Protein AF-A0A899FYT2-F1 (afdb_monomer_lite)

Secondary structure (DSSP, 8-state):
-HHHHHHHHHHHHHHTS-HHHHHHHS-TT-TTT-THHHHHHHHHHHH-GGGHHHHHHHHHHHHH-TT-HHHHHHHHHHHHHHGGG---HHHHHHHHHHHHHHHTTTT--HHHHHHHHHHHHHHHHHTT-HHHHHHHHHTS-TT-SS----HHHHHHHHHHHHHHHHHHT-HHHHHHHHHHHHTS-GGGS-HHHHHHHHHHHHHHHHHTT-HHHHHHHHHHHHT-TT--HHHHHHHHHHHHHHHHHSPP-HHHHHHHHHHHHHHTT---TTHHHHHHHHTTPPPPHHHHHHHHHHS-GGG-PBPTTS-BHHHHHHHHHHHHHHHTT-SEEEHHHHHHHHTS-HHHHHHHHHHHHHTTSS-EEEETTTTEEEETTSSS-HHHHHHHHHHHHHHHHHHHHHHHHHHHHHS---HHHHHHHHHHHHTSEEEEEEE-TTS-EEEEEE-GGG--SHHHHHHHHHHHHHHHHHTT---SEEEEPTTTHHHHHHHHHHHHHHH-GGGTT-EEEEEEEEEESSSS-EEEESS--TT-EEEEEES--SSSHHHHHHHHHHHHTT-EEEEEEEEEE--BBPTT-SSBHHHHHHHHH---EEEEEEHHHHHHHHTTTS-HHHHHHHHHHHHHHB-GGG-

Sequence (627 aa):
MIHDFYELINLFLKMNDDLTKDVSSCPEELLLDDSSCFVNIFKKIARFPEKLEEFEQLLTDVFSDDKNLLNIQKILEQWIEYIDLIEDVSAKKKVLEMILSKTQIKILDIELVYKMKEKLAKIYEDACEHHQVVKILQDITLESSEWVFSDNYKLKIYVWILQNLLEIENADLFNTYFEKASCLDHDTCDPELLFHLKLVQAKFLDKSHNFLEASKKYFELTVLECISEMQWLEYLDAAVICIALCPMSSTRSKILSTFYENCNFVNFSNCFILEKLHFRKVFFPDEVEEIQRRLKPYQNIELEDGTTVFMRTVIEHNLLSIGNVYYNIGFSELAELLGISVEMAQDYTAKMIEQGSLSAKIDHISELVLFDNINQNCKMEMEQWDDSIRKICMEIEDISSKISLNYNMNYKDDILFLSKKSGALKFGTFFLKSGRKSPYFFNSSFMNSSIFLKSLAIAFSHVILDSNIEFDIIFGLAYKGIPLGAITTLKLCELDKTKENIEFVYHRKENKDHGEGGNIVGTSMKGKKVLILDDVITAGTAIREAISIVEKEGGKLVGIVEILDRQEKENNGKVSAVEMLRQEYQIPVEAIITFKDIIDYSKKDLNEEELKLIQEYREKYVIESAL

Structure (mmCIF, N/CA/C/O backbone):
data_AF-A0A899FYT2-F1
#
_entry.id   AF-A0A899FYT2-F1
#
loop_
_atom_site.group_PDB
_atom_site.id
_atom_site.type_symbol
_atom_site.label_atom_id
_atom_site.label_alt_id
_atom_site.label_comp_id
_atom_site.label_asym_id
_atom_site.label_entity_id
_atom_site.label_seq_id
_atom_site.pdbx_PDB_ins_code
_atom_site.Cartn_x
_atom_site.Cartn_y
_atom_site.Cartn_z
_atom_site.occupancy
_atom_site.B_iso_or_equiv
_atom_site.auth_seq_id
_atom_site.auth_comp_id
_atom_site.auth_asym_id
_atom_site.auth_atom_id
_atom_site.pdbx_PDB_model_num
ATOM 1 N N . MET A 1 1 ? -1.175 56.196 -56.473 1.00 37.09 1 MET A N 1
ATOM 2 C CA . MET A 1 1 ? -1.103 54.729 -56.669 1.00 37.09 1 MET A CA 1
ATOM 3 C C . MET A 1 1 ? 0.266 54.239 -57.130 1.00 37.09 1 MET A C 1
ATOM 5 O O . MET A 1 1 ? 0.858 53.488 -56.377 1.00 37.09 1 MET A O 1
ATOM 9 N N . ILE A 1 2 ? 0.819 54.643 -58.286 1.00 33.16 2 ILE A N 1
ATOM 10 C CA . ILE A 1 2 ? 2.194 54.222 -58.669 1.00 33.16 2 ILE A CA 1
ATOM 11 C C . ILE A 1 2 ? 3.271 55.010 -57.892 1.00 33.16 2 ILE A C 1
ATOM 13 O O . ILE A 1 2 ? 4.309 54.455 -57.546 1.00 33.16 2 ILE A O 1
ATOM 17 N N . HIS A 1 3 ? 2.996 56.271 -57.539 1.00 29.36 3 HIS A N 1
ATOM 18 C CA . HIS A 1 3 ? 3.916 57.104 -56.753 1.00 29.36 3 HIS A CA 1
ATOM 19 C C . HIS A 1 3 ? 4.031 56.652 -55.282 1.00 29.36 3 HIS A C 1
ATOM 21 O O . HIS A 1 3 ? 5.129 56.657 -54.733 1.00 29.36 3 HIS A O 1
ATOM 27 N N . ASP A 1 4 ? 2.932 56.172 -54.688 1.00 33.19 4 ASP A N 1
ATOM 28 C CA . ASP A 1 4 ? 2.902 55.651 -53.310 1.00 33.19 4 ASP A CA 1
ATOM 29 C C . ASP A 1 4 ? 3.572 54.271 -53.202 1.00 33.19 4 ASP A C 1
ATOM 31 O O . ASP A 1 4 ? 4.166 53.944 -52.182 1.00 33.19 4 ASP A O 1
ATOM 35 N N . PHE A 1 5 ? 3.531 53.467 -54.273 1.00 31.30 5 PHE A N 1
ATOM 36 C CA . PHE A 1 5 ? 4.208 52.166 -54.333 1.00 31.30 5 PHE A CA 1
ATOM 37 C C . PHE A 1 5 ? 5.728 52.322 -54.482 1.00 31.30 5 PHE A C 1
ATOM 39 O O . PHE A 1 5 ? 6.484 51.546 -53.911 1.00 31.30 5 PHE A O 1
ATOM 46 N N . TYR A 1 6 ? 6.187 53.361 -55.190 1.00 34.00 6 TYR A N 1
ATOM 47 C CA . TYR A 1 6 ? 7.608 53.712 -55.269 1.00 34.00 6 TYR A CA 1
ATOM 48 C C . TYR A 1 6 ? 8.144 54.305 -53.960 1.00 34.00 6 TYR A C 1
ATOM 50 O O . TYR A 1 6 ? 9.288 54.031 -53.611 1.00 34.00 6 TYR A O 1
ATOM 58 N N . GLU A 1 7 ? 7.345 55.071 -53.209 1.00 35.06 7 GLU A N 1
ATOM 59 C CA . GLU A 1 7 ? 7.720 55.498 -51.852 1.00 35.06 7 GLU A CA 1
ATOM 60 C C . GLU A 1 7 ? 7.728 54.334 -50.862 1.00 35.06 7 GLU A C 1
ATOM 62 O O . GLU A 1 7 ? 8.653 54.250 -50.063 1.00 35.06 7 GLU A O 1
ATOM 67 N N . LEU A 1 8 ? 6.779 53.396 -50.955 1.00 34.84 8 LEU A N 1
ATOM 68 C CA . LEU A 1 8 ? 6.774 52.169 -50.154 1.00 34.84 8 LEU A CA 1
ATOM 69 C C . LEU A 1 8 ? 7.955 51.258 -50.485 1.00 34.84 8 LEU A C 1
ATOM 71 O O . LEU A 1 8 ? 8.587 50.768 -49.561 1.00 34.84 8 LEU A O 1
ATOM 75 N N . ILE A 1 9 ? 8.300 51.078 -51.764 1.00 34.34 9 ILE A N 1
ATOM 76 C CA . ILE A 1 9 ? 9.485 50.322 -52.192 1.00 34.34 9 ILE A CA 1
ATOM 77 C C . ILE A 1 9 ? 10.771 51.054 -51.805 1.00 34.34 9 ILE A C 1
ATOM 79 O O . ILE A 1 9 ? 11.707 50.400 -51.371 1.00 34.34 9 ILE A O 1
ATOM 83 N N . ASN A 1 10 ? 10.835 52.386 -51.880 1.00 34.22 10 ASN A N 1
ATOM 84 C CA . ASN A 1 10 ? 11.993 53.143 -51.395 1.00 34.22 10 ASN A CA 1
ATOM 85 C C . ASN A 1 10 ? 12.096 53.147 -49.861 1.00 34.22 10 ASN A C 1
ATOM 87 O O . ASN A 1 10 ? 13.209 53.179 -49.348 1.00 34.22 10 ASN A O 1
ATOM 91 N N . LEU A 1 11 ? 10.981 53.070 -49.121 1.00 35.84 11 LEU A N 1
ATOM 92 C CA . LEU A 1 11 ? 10.979 52.803 -47.677 1.00 35.84 11 LEU A CA 1
ATOM 93 C C . LEU A 1 11 ? 11.437 51.370 -47.385 1.00 35.84 11 LEU A C 1
ATOM 95 O O . LEU A 1 11 ? 12.222 51.162 -46.467 1.00 35.84 11 LEU A O 1
ATOM 99 N N . PHE A 1 12 ? 10.991 50.399 -48.184 1.00 34.75 12 PHE A N 1
ATOM 100 C CA . PHE A 1 12 ? 11.381 48.993 -48.076 1.00 34.75 12 PHE A CA 1
ATOM 101 C C . PHE A 1 12 ? 12.865 48.799 -48.411 1.00 34.75 12 PHE A C 1
ATOM 103 O O . PHE A 1 12 ? 13.545 48.056 -47.719 1.00 34.75 12 PHE A O 1
ATOM 110 N N . LEU A 1 13 ? 13.388 49.519 -49.409 1.00 35.19 13 LEU A N 1
ATOM 111 C CA . LEU A 1 13 ? 14.798 49.521 -49.806 1.00 35.19 13 LEU A CA 1
ATOM 112 C C . LEU A 1 13 ? 15.672 50.296 -48.812 1.00 35.19 13 LEU A C 1
ATOM 114 O O . LEU A 1 13 ? 16.735 49.797 -48.476 1.00 35.19 13 LEU A O 1
ATOM 118 N N . LYS A 1 14 ? 15.205 51.425 -48.252 1.00 41.47 14 LYS A N 1
ATOM 119 C CA . LYS A 1 14 ? 15.885 52.116 -47.133 1.00 41.47 14 LYS A CA 1
ATOM 120 C C . LYS A 1 14 ? 15.913 51.293 -45.846 1.00 41.47 14 LYS A C 1
ATOM 122 O O . LYS A 1 14 ? 16.833 51.411 -45.051 1.00 41.47 14 LYS A O 1
ATOM 127 N N . MET A 1 15 ? 14.903 50.457 -45.607 1.00 39.62 15 MET A N 1
ATOM 128 C CA . MET A 1 15 ? 14.913 49.502 -44.492 1.00 39.62 15 MET A CA 1
ATOM 129 C C . MET A 1 15 ? 15.778 48.265 -44.776 1.00 39.62 15 MET A C 1
ATOM 131 O O . MET A 1 15 ? 16.154 47.570 -43.831 1.00 39.62 15 MET A O 1
ATOM 135 N N . ASN A 1 16 ? 16.094 48.017 -46.051 1.00 39.84 16 ASN A N 1
ATOM 136 C CA . ASN A 1 16 ? 16.952 46.941 -46.543 1.00 39.84 16 ASN A CA 1
ATOM 137 C C . ASN A 1 16 ? 18.420 47.379 -46.739 1.00 39.84 16 ASN A C 1
ATOM 139 O O . ASN A 1 16 ? 19.221 46.567 -47.205 1.00 39.84 16 ASN A O 1
ATOM 143 N N . ASP A 1 17 ? 18.766 48.624 -46.382 1.00 46.25 17 ASP A N 1
ATOM 144 C CA . ASP A 1 17 ? 20.135 49.144 -46.438 1.00 46.25 17 ASP A CA 1
ATOM 145 C C . ASP A 1 17 ? 21.101 48.293 -45.583 1.00 46.25 17 ASP A C 1
ATOM 147 O O . ASP A 1 17 ? 20.711 47.691 -44.577 1.00 46.25 17 ASP A O 1
ATOM 151 N N . ASP A 1 18 ? 22.351 48.218 -46.057 1.00 49.69 18 ASP A N 1
ATOM 152 C CA . ASP A 1 18 ? 23.477 47.448 -45.509 1.00 49.69 18 ASP A CA 1
ATOM 153 C C . ASP A 1 18 ? 23.564 47.532 -43.974 1.00 49.69 18 ASP A C 1
ATOM 155 O O . ASP A 1 18 ? 23.698 48.631 -43.423 1.00 49.69 18 ASP A O 1
ATOM 159 N N . LEU A 1 19 ? 23.609 46.389 -43.273 1.00 48.78 19 LEU A N 1
ATOM 160 C CA . LEU A 1 19 ? 23.887 46.373 -41.826 1.00 48.78 19 LEU A CA 1
ATOM 161 C C . LEU A 1 19 ? 25.228 47.056 -41.502 1.00 48.78 19 LEU A C 1
ATOM 163 O O . LEU A 1 19 ? 25.369 47.697 -40.464 1.00 48.78 19 LEU A O 1
ATOM 167 N N . THR A 1 20 ? 26.189 46.999 -42.427 1.00 42.53 20 THR A N 1
ATOM 168 C CA . THR A 1 20 ? 27.493 47.672 -42.328 1.00 42.53 20 THR A CA 1
ATOM 169 C C . THR A 1 20 ? 27.406 49.199 -42.446 1.00 42.53 20 THR A C 1
ATOM 171 O O . THR A 1 20 ? 28.222 49.897 -41.840 1.00 42.53 20 THR A O 1
ATOM 174 N N . LYS A 1 21 ? 26.403 49.758 -43.145 1.00 46.16 21 LYS A N 1
ATOM 175 C CA . LYS A 1 21 ? 26.184 51.217 -43.187 1.00 46.16 21 LYS A CA 1
ATOM 176 C C . LYS A 1 21 ? 25.557 51.743 -41.903 1.00 46.16 21 LYS A C 1
ATOM 178 O O . LYS A 1 21 ? 25.996 52.789 -41.426 1.00 46.16 21 LYS A O 1
ATOM 183 N N . ASP A 1 22 ? 24.609 51.008 -41.324 1.00 46.09 22 ASP A N 1
ATOM 184 C CA . ASP A 1 22 ? 24.004 51.358 -40.033 1.00 46.09 22 ASP A CA 1
ATOM 185 C C . ASP A 1 22 ? 25.074 51.406 -38.921 1.00 46.09 22 ASP A C 1
ATOM 187 O O . ASP A 1 22 ? 25.092 52.357 -38.139 1.00 46.09 22 ASP A O 1
ATOM 191 N N . VAL A 1 23 ? 26.048 50.482 -38.928 1.00 43.53 23 VAL A N 1
ATOM 192 C CA . VAL A 1 23 ? 27.213 50.504 -38.017 1.00 43.53 23 VAL A CA 1
ATOM 193 C C . VAL A 1 23 ? 28.123 51.706 -38.272 1.00 43.53 23 VAL A C 1
ATOM 195 O O . VAL A 1 23 ? 28.473 52.410 -37.331 1.00 43.53 23 VAL A O 1
ATOM 198 N N . SER A 1 24 ? 28.453 52.004 -39.535 1.00 41.06 24 SER A N 1
ATOM 199 C CA . SER A 1 24 ? 29.298 53.161 -39.889 1.00 41.06 24 SER A CA 1
ATOM 200 C C . SER A 1 24 ? 28.650 54.526 -39.600 1.00 41.06 24 SER A C 1
ATOM 202 O O . SER A 1 24 ? 29.332 55.550 -39.603 1.00 41.06 24 SER A O 1
ATOM 204 N N . SER A 1 25 ? 27.334 54.545 -39.360 1.00 42.50 25 SER A N 1
ATOM 205 C CA . SER A 1 25 ? 26.555 55.740 -39.024 1.00 42.50 25 SER A CA 1
ATOM 206 C C . SER A 1 25 ? 26.312 55.929 -37.521 1.00 42.50 25 SER A C 1
ATOM 208 O O . SER A 1 25 ? 25.884 57.015 -37.130 1.00 42.50 25 SER A O 1
ATOM 210 N N . CYS A 1 26 ? 26.595 54.921 -36.682 1.00 39.44 26 CYS A N 1
ATOM 211 C CA . CYS A 1 26 ? 26.545 55.045 -35.222 1.00 39.44 26 CYS A CA 1
ATOM 212 C C . CYS A 1 26 ? 27.862 55.763 -34.780 1.00 39.44 26 CYS A C 1
ATOM 214 O O . CYS A 1 26 ? 28.942 55.193 -34.928 1.00 39.44 26 CYS A O 1
ATOM 216 N N . PRO A 1 27 ? 27.828 57.048 -34.345 1.00 36.91 27 PRO A N 1
ATOM 217 C CA . PRO A 1 27 ? 29.037 57.858 -34.129 1.00 36.91 27 PRO A CA 1
ATOM 218 C C . PRO A 1 27 ? 29.922 57.307 -33.002 1.00 36.91 27 PRO A C 1
ATOM 220 O O . PRO A 1 27 ? 29.396 56.852 -31.987 1.00 36.91 27 PRO A O 1
ATOM 223 N N . GLU A 1 28 ? 31.250 57.447 -33.124 1.00 41.22 28 GLU A N 1
ATOM 224 C CA . GLU A 1 28 ? 32.250 57.039 -32.109 1.00 41.22 28 GLU A CA 1
ATOM 225 C C . GLU A 1 28 ? 31.969 57.597 -30.691 1.00 41.22 28 GLU A C 1
ATOM 227 O O . GLU A 1 28 ? 32.418 57.025 -29.701 1.00 41.22 28 GLU A O 1
ATOM 232 N N . GLU A 1 29 ? 31.180 58.671 -30.568 1.00 36.94 29 GLU A N 1
ATOM 233 C CA . GLU A 1 29 ? 30.808 59.309 -29.293 1.00 36.94 29 GLU A CA 1
ATOM 234 C C . GLU A 1 29 ? 29.473 58.820 -28.678 1.00 36.94 29 GLU A C 1
ATOM 236 O O . GLU A 1 29 ? 29.110 59.263 -27.592 1.00 36.94 29 GLU A O 1
ATOM 241 N N . LEU A 1 30 ? 28.746 57.887 -29.311 1.00 35.03 30 LEU A N 1
ATOM 242 C CA . LEU A 1 30 ? 27.431 57.389 -28.849 1.00 35.03 30 LEU A CA 1
ATOM 243 C C . LEU A 1 30 ? 27.446 55.965 -28.269 1.00 35.03 30 LEU A C 1
ATOM 245 O O . LEU A 1 30 ? 26.421 55.471 -27.797 1.00 35.03 30 LEU A O 1
ATOM 249 N N . LEU A 1 31 ? 28.618 55.330 -28.214 1.00 43.25 31 LEU A N 1
ATOM 250 C CA . LEU A 1 31 ? 28.821 54.002 -27.620 1.00 43.25 31 LEU A CA 1
ATOM 251 C C . LEU A 1 31 ? 28.553 53.942 -26.105 1.00 43.25 31 LEU A C 1
ATOM 253 O O . LEU A 1 31 ? 28.581 52.854 -25.539 1.00 43.25 31 LEU A O 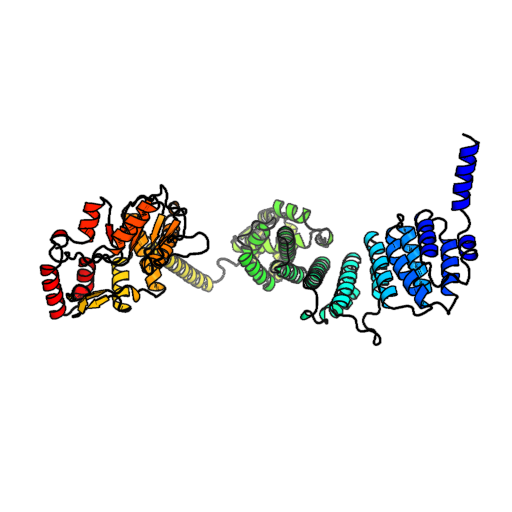1
ATOM 257 N N . LEU A 1 32 ? 28.307 55.080 -25.447 1.00 39.59 32 LEU A N 1
ATOM 258 C CA . LEU A 1 32 ? 28.122 55.174 -23.997 1.00 39.59 32 LEU A CA 1
ATOM 259 C C . LEU A 1 32 ? 26.657 55.123 -23.524 1.00 39.59 32 LEU A C 1
ATOM 261 O O . LEU A 1 32 ? 26.461 54.733 -22.376 1.00 39.59 32 LEU A O 1
ATOM 265 N N . ASP A 1 33 ? 25.652 55.425 -24.363 1.00 40.50 33 ASP A N 1
ATOM 266 C CA . ASP A 1 33 ? 24.262 55.591 -23.879 1.00 40.50 33 ASP A CA 1
ATOM 267 C C . ASP A 1 33 ? 23.149 54.868 -24.669 1.00 40.50 33 ASP A C 1
ATOM 269 O O . ASP A 1 33 ? 22.078 54.645 -24.102 1.00 40.50 33 ASP A O 1
ATOM 273 N N . ASP A 1 34 ? 23.350 54.425 -25.919 1.00 46.66 34 ASP A N 1
ATOM 274 C CA . ASP A 1 34 ? 22.232 53.937 -26.751 1.00 46.66 34 ASP A CA 1
ATOM 275 C C . ASP A 1 34 ? 22.327 52.451 -27.145 1.00 46.66 34 ASP A C 1
ATOM 277 O O . ASP A 1 34 ? 22.665 52.063 -28.264 1.00 46.66 34 ASP A O 1
ATOM 281 N N . SER A 1 35 ? 21.920 51.583 -26.215 1.00 49.25 35 SER A N 1
ATOM 282 C CA . SER A 1 35 ? 21.675 50.150 -26.473 1.00 49.25 35 SER A CA 1
ATOM 283 C C . SER A 1 35 ? 20.612 49.881 -27.566 1.00 49.25 35 SER A C 1
ATOM 285 O O . SER A 1 35 ? 20.497 48.777 -28.096 1.00 49.25 35 SER A O 1
ATOM 287 N N . SER A 1 36 ? 19.875 50.915 -27.984 1.00 52.41 36 SER A N 1
ATOM 288 C CA . SER A 1 36 ? 18.820 50.878 -29.000 1.00 52.41 36 SER A CA 1
ATOM 289 C C . SER A 1 36 ? 19.314 50.593 -30.436 1.00 52.41 36 SER A C 1
ATOM 291 O O . SER A 1 36 ? 18.596 49.925 -31.189 1.00 52.41 36 SER A O 1
ATOM 293 N N . CYS A 1 37 ? 20.535 51.019 -30.816 1.00 55.91 37 CYS A N 1
ATOM 294 C CA . CYS A 1 37 ? 21.145 50.778 -32.147 1.00 55.91 37 CYS A CA 1
ATOM 295 C C . CYS A 1 37 ? 21.313 49.255 -32.377 1.00 55.91 37 CYS A C 1
ATOM 297 O O . CYS A 1 37 ? 20.839 48.705 -33.375 1.00 55.91 37 CYS A O 1
ATOM 299 N N . PHE A 1 38 ? 21.846 48.538 -31.380 1.00 57.25 38 PHE A N 1
ATOM 300 C CA . PHE A 1 38 ? 22.081 47.089 -31.440 1.00 57.25 38 PHE A CA 1
ATOM 301 C C . PHE A 1 38 ? 20.799 46.246 -31.366 1.00 57.25 38 PHE A C 1
ATOM 303 O O . PHE A 1 38 ? 20.700 45.217 -32.037 1.00 57.25 38 PHE A O 1
ATOM 310 N N . VAL A 1 39 ? 19.784 46.692 -30.619 1.00 57.50 39 VAL A N 1
ATOM 311 C CA . VAL A 1 39 ? 18.468 46.025 -30.564 1.00 57.50 39 VAL A CA 1
ATOM 312 C C . VAL A 1 39 ? 17.745 46.086 -31.911 1.00 57.50 39 VAL A C 1
ATOM 314 O O . VAL A 1 39 ? 17.120 45.111 -32.333 1.00 57.50 39 VAL A O 1
ATOM 317 N N . ASN A 1 40 ? 17.831 47.215 -32.617 1.00 58.19 40 ASN A N 1
ATOM 318 C CA . ASN A 1 40 ? 17.217 47.362 -33.938 1.00 58.19 40 ASN A CA 1
ATOM 319 C C . ASN A 1 40 ? 17.909 46.495 -34.997 1.00 58.19 40 ASN A C 1
ATOM 321 O O . ASN A 1 40 ? 17.230 45.911 -35.842 1.00 58.19 40 ASN A O 1
ATOM 325 N N . ILE A 1 41 ? 19.232 46.349 -34.907 1.00 61.38 41 ILE A N 1
ATOM 326 C CA . ILE A 1 41 ? 20.022 45.440 -35.746 1.00 61.38 41 ILE A CA 1
ATOM 327 C C . ILE A 1 41 ? 19.614 43.980 -35.502 1.00 61.38 41 ILE A C 1
ATOM 329 O O . ILE A 1 41 ? 19.310 43.257 -36.452 1.00 61.38 41 ILE A O 1
ATOM 333 N N . PHE A 1 42 ? 19.486 43.566 -34.239 1.00 61.16 42 PHE A N 1
ATOM 334 C CA . PHE A 1 42 ? 19.050 42.211 -33.893 1.00 61.16 42 PHE A CA 1
ATOM 335 C C . PHE A 1 42 ? 17.614 41.918 -34.375 1.00 61.16 42 PHE A C 1
ATOM 337 O O . PHE A 1 42 ? 17.342 40.859 -34.940 1.00 61.16 42 PHE A O 1
ATOM 344 N N . LYS A 1 43 ? 16.694 42.889 -34.260 1.00 60.16 43 LYS A N 1
ATOM 345 C CA . LYS A 1 43 ? 15.324 42.790 -34.810 1.00 60.16 43 LYS A CA 1
ATOM 346 C C . LYS A 1 43 ? 15.287 42.700 -36.339 1.00 60.16 43 LYS A C 1
ATOM 348 O O . LYS A 1 43 ? 14.375 42.076 -36.880 1.00 60.16 43 LYS A O 1
ATOM 353 N N . LYS A 1 44 ? 16.241 43.321 -37.045 1.00 62.50 44 LYS A N 1
ATOM 354 C CA . LYS A 1 44 ? 16.383 43.181 -38.505 1.00 62.50 44 LYS A CA 1
ATOM 355 C C . LYS A 1 44 ? 16.858 41.771 -38.875 1.00 62.50 44 LYS A C 1
ATOM 357 O O . LYS A 1 44 ? 16.284 41.178 -39.781 1.00 62.50 44 LYS A O 1
ATOM 362 N N . ILE A 1 45 ? 17.811 41.205 -38.135 1.00 59.03 45 ILE A N 1
ATOM 363 C CA . ILE A 1 45 ? 18.304 39.829 -38.344 1.00 59.03 45 ILE A CA 1
ATOM 364 C C . ILE A 1 45 ? 17.211 38.795 -38.054 1.00 59.03 45 ILE A C 1
ATOM 366 O O . ILE A 1 45 ? 17.016 37.875 -38.843 1.00 59.03 45 ILE A O 1
ATOM 370 N N . ALA A 1 46 ? 16.419 38.995 -36.995 1.00 55.56 46 ALA A N 1
ATOM 371 C CA . ALA A 1 46 ? 15.273 38.140 -36.677 1.00 55.56 46 ALA A CA 1
ATOM 372 C C . ALA A 1 46 ? 14.220 38.077 -37.802 1.00 55.56 46 ALA A C 1
ATOM 374 O O . ALA A 1 46 ? 13.505 37.085 -37.913 1.00 55.56 46 ALA A O 1
ATOM 375 N N . ARG A 1 47 ? 14.129 39.120 -38.643 1.00 58.97 47 ARG A N 1
ATOM 376 C CA . ARG A 1 47 ? 13.210 39.192 -39.793 1.00 58.97 47 ARG A CA 1
ATOM 377 C C . ARG A 1 47 ? 13.822 38.724 -41.115 1.00 58.97 47 ARG A C 1
ATOM 379 O O . ARG A 1 47 ? 13.066 38.404 -42.027 1.00 58.97 47 ARG A O 1
ATOM 386 N N . PHE A 1 48 ? 15.151 38.700 -41.236 1.00 63.28 48 PHE A N 1
ATOM 387 C CA . PHE A 1 48 ? 15.861 38.394 -42.482 1.00 63.28 48 PHE A CA 1
ATOM 388 C C . PHE A 1 48 ? 17.064 37.460 -42.223 1.00 63.28 48 PHE A C 1
ATOM 390 O O . PHE A 1 48 ? 18.200 37.931 -42.128 1.00 63.28 48 PHE A O 1
ATOM 397 N N . PRO A 1 49 ? 16.845 36.132 -42.144 1.00 58.91 49 PRO A N 1
ATOM 398 C CA . PRO A 1 49 ? 17.902 35.151 -41.867 1.00 58.91 49 PRO A CA 1
ATOM 399 C C . PRO A 1 49 ? 18.958 35.013 -42.983 1.00 58.91 49 PRO A C 1
ATOM 401 O O . PRO A 1 49 ? 20.003 34.410 -42.764 1.00 58.91 49 PRO A O 1
ATOM 404 N N . GLU A 1 50 ? 18.740 35.599 -44.166 1.00 59.59 50 GLU A N 1
ATOM 405 C CA . GLU A 1 50 ? 19.717 35.619 -45.270 1.00 59.59 50 GLU A CA 1
ATOM 406 C C . GLU A 1 50 ? 20.917 36.559 -45.019 1.00 59.59 50 GLU A C 1
ATOM 408 O O . GLU A 1 50 ? 21.925 36.453 -45.711 1.00 59.59 50 GLU A O 1
ATOM 413 N N . LYS A 1 51 ? 20.861 37.442 -44.007 1.00 62.31 51 LYS A N 1
ATOM 414 C CA . LYS A 1 51 ? 21.929 38.411 -43.671 1.00 62.31 51 LYS A CA 1
ATOM 415 C C . LYS A 1 51 ? 22.890 37.942 -42.558 1.00 62.31 51 LYS A C 1
ATOM 417 O O . LYS A 1 51 ? 23.501 38.760 -41.873 1.00 62.31 51 LYS A O 1
ATOM 422 N N . LEU A 1 52 ? 23.031 36.630 -42.348 1.00 64.75 52 LEU A N 1
ATOM 423 C CA . LEU A 1 52 ? 23.890 36.061 -41.292 1.00 64.75 52 LEU A CA 1
ATOM 424 C C . LEU A 1 52 ? 25.385 36.395 -41.467 1.00 64.75 52 LEU A C 1
ATOM 426 O O . LEU A 1 52 ? 26.071 36.611 -40.472 1.00 64.75 52 LEU A O 1
ATOM 430 N N . GLU A 1 53 ? 25.884 36.492 -42.704 1.00 64.44 53 GLU A N 1
ATOM 431 C CA . GLU A 1 53 ? 27.287 36.858 -42.979 1.00 64.44 53 GLU A CA 1
ATOM 432 C C . GLU A 1 53 ? 27.596 38.310 -42.568 1.00 64.44 53 GLU A C 1
ATOM 434 O O . GLU A 1 53 ? 28.633 38.582 -41.962 1.00 64.44 53 GLU A O 1
ATOM 439 N N . GLU A 1 54 ? 26.660 39.239 -42.806 1.00 63.69 54 GLU A N 1
ATOM 440 C CA . GLU A 1 54 ? 26.776 40.639 -42.366 1.00 63.69 54 GLU A CA 1
ATOM 441 C C . GLU A 1 54 ? 26.816 40.745 -40.828 1.00 63.69 54 GLU A C 1
ATOM 443 O O . GLU A 1 54 ? 27.516 41.594 -40.272 1.00 63.69 54 GLU A O 1
ATOM 448 N N . PHE A 1 55 ? 26.110 39.852 -40.125 1.00 66.44 55 PHE A N 1
ATOM 449 C CA . PHE A 1 55 ? 26.145 39.775 -38.664 1.00 66.44 55 PHE A CA 1
ATOM 450 C C . PHE A 1 55 ? 27.470 39.215 -38.126 1.00 66.44 55 PHE A C 1
ATOM 452 O O . PHE A 1 55 ? 27.959 39.696 -37.106 1.00 66.44 55 PHE A O 1
ATOM 459 N N . GLU A 1 56 ? 28.096 38.248 -38.805 1.00 67.00 56 GLU A N 1
ATOM 460 C CA . GLU A 1 56 ? 29.421 37.737 -38.414 1.00 67.00 56 GLU A CA 1
ATOM 461 C C . GLU A 1 56 ? 30.496 38.825 -38.455 1.00 67.00 56 GLU A C 1
ATOM 463 O O . GLU A 1 56 ? 31.364 38.921 -37.576 1.00 67.00 56 GLU A O 1
ATOM 468 N N . GLN A 1 57 ? 30.424 39.657 -39.492 1.00 65.12 57 GLN A N 1
ATOM 469 C CA . GLN A 1 57 ? 31.336 40.769 -39.684 1.00 65.12 57 GLN A CA 1
ATOM 470 C C . GLN A 1 57 ? 31.126 41.828 -38.595 1.00 65.12 57 GLN A C 1
ATOM 472 O O . GLN A 1 57 ? 32.086 42.230 -37.943 1.00 65.12 57 GLN A O 1
ATOM 477 N N . LEU A 1 58 ? 29.867 42.153 -38.289 1.00 65.81 58 LEU A N 1
ATOM 478 C CA . LEU A 1 58 ? 29.490 43.050 -37.195 1.00 65.81 58 LEU A CA 1
ATOM 479 C C . LEU A 1 58 ? 29.958 42.546 -35.823 1.00 65.81 58 LEU A C 1
ATOM 481 O O . LEU A 1 58 ? 30.476 43.324 -35.026 1.00 65.81 58 LEU A O 1
ATOM 485 N N . LEU A 1 59 ? 29.825 41.245 -35.545 1.00 66.44 59 LEU A N 1
ATOM 486 C CA . LEU A 1 59 ? 30.390 40.639 -34.338 1.00 66.44 59 LEU A CA 1
ATOM 487 C C . LEU A 1 59 ? 31.910 40.817 -34.302 1.00 66.44 59 LEU A C 1
ATOM 489 O O . LEU A 1 59 ? 32.470 41.173 -33.272 1.00 66.44 59 LEU A O 1
ATOM 493 N N . THR A 1 60 ? 32.596 40.604 -35.420 1.00 66.75 60 THR A N 1
ATOM 494 C CA . THR A 1 60 ? 34.054 40.762 -35.472 1.00 66.75 60 THR A CA 1
ATOM 495 C C . THR A 1 60 ? 34.475 42.208 -35.196 1.00 66.75 60 THR A C 1
ATOM 497 O O . THR A 1 60 ? 35.419 42.418 -34.435 1.00 66.75 60 THR A O 1
ATOM 500 N N . ASP A 1 61 ? 33.731 43.187 -35.711 1.00 63.81 61 ASP A N 1
ATOM 501 C CA . ASP A 1 61 ? 33.984 44.612 -35.489 1.00 63.81 61 ASP A CA 1
ATOM 502 C C . ASP A 1 61 ? 33.713 45.023 -34.029 1.00 63.81 61 ASP A C 1
ATOM 504 O O . ASP A 1 61 ? 34.576 45.626 -33.391 1.00 63.81 61 ASP A O 1
ATOM 508 N N . VAL A 1 62 ? 32.578 44.612 -33.447 1.00 63.97 62 VAL A N 1
ATOM 509 C CA . VAL A 1 62 ? 32.206 44.912 -32.047 1.00 63.97 62 VAL A CA 1
ATOM 510 C C . VAL A 1 62 ? 33.183 44.288 -31.047 1.00 63.97 62 VAL A C 1
ATOM 512 O O . VAL A 1 62 ? 33.541 44.916 -30.053 1.00 63.97 62 VAL A O 1
ATOM 515 N N . PHE A 1 63 ? 33.642 43.061 -31.306 1.00 63.84 63 PHE A N 1
ATOM 516 C CA . PHE A 1 63 ? 34.598 42.369 -30.442 1.00 63.84 63 PHE A CA 1
ATOM 517 C C . PHE A 1 63 ? 36.060 42.756 -30.719 1.00 63.84 63 PHE A C 1
ATOM 519 O O . PHE A 1 63 ? 36.937 42.313 -29.976 1.00 63.84 63 PHE A O 1
ATOM 526 N N . SER A 1 64 ? 36.362 43.570 -31.738 1.00 64.12 64 SER A N 1
ATOM 527 C CA . SER A 1 64 ? 37.733 44.016 -32.040 1.00 64.12 64 SER A CA 1
ATOM 528 C C . SER A 1 64 ? 38.231 45.132 -31.113 1.00 64.12 64 SER A C 1
ATOM 530 O O . SER A 1 64 ? 39.429 45.185 -30.833 1.00 64.12 64 SER A O 1
ATOM 532 N N . ASP A 1 65 ? 37.330 45.952 -30.562 1.00 59.41 65 ASP A N 1
ATOM 533 C CA . ASP A 1 65 ? 37.682 47.177 -29.839 1.00 59.41 65 ASP A CA 1
ATOM 534 C C . ASP A 1 65 ? 37.762 46.957 -28.310 1.00 59.41 65 ASP A C 1
ATOM 536 O O . ASP A 1 65 ? 36.760 46.763 -27.620 1.00 59.41 65 ASP A O 1
ATOM 540 N N . ASP A 1 66 ? 38.978 46.970 -27.752 1.00 54.53 66 ASP A N 1
ATOM 541 C CA . ASP A 1 66 ? 39.265 46.609 -26.347 1.00 54.53 66 ASP A CA 1
ATOM 542 C C . ASP A 1 66 ? 38.747 47.623 -25.304 1.00 54.53 66 ASP A C 1
ATOM 544 O O . ASP A 1 66 ? 38.810 47.374 -24.097 1.00 54.53 66 ASP A O 1
ATOM 548 N N . LYS A 1 67 ? 38.235 48.784 -25.731 1.00 53.22 67 LYS A N 1
ATOM 549 C CA . LYS A 1 67 ? 37.924 49.911 -24.833 1.00 53.22 67 LYS A CA 1
ATOM 550 C C . LYS A 1 67 ? 36.540 49.872 -24.168 1.00 53.22 67 LYS A C 1
ATOM 552 O O . LYS A 1 67 ? 36.317 50.668 -23.261 1.00 53.22 67 LYS A O 1
ATOM 557 N N . ASN A 1 68 ? 35.642 48.953 -24.544 1.00 57.78 68 ASN A N 1
ATOM 558 C CA . ASN A 1 68 ? 34.221 48.982 -24.143 1.00 57.78 68 ASN A CA 1
ATOM 559 C C . ASN A 1 68 ? 33.679 47.672 -23.517 1.00 57.78 68 ASN A C 1
ATOM 561 O O . ASN A 1 68 ? 32.517 47.321 -23.708 1.00 57.78 68 ASN A O 1
ATOM 565 N N . LEU A 1 69 ? 34.481 46.960 -22.715 1.00 59.06 69 LEU A N 1
ATOM 566 C CA . LEU A 1 69 ? 34.105 45.689 -22.055 1.00 59.06 69 LEU A CA 1
ATOM 567 C C . LEU A 1 69 ? 32.753 45.712 -21.301 1.00 59.06 69 LEU A C 1
ATOM 569 O O . LEU A 1 69 ? 31.976 44.766 -21.415 1.00 59.06 69 LEU A O 1
ATOM 573 N N . LEU A 1 70 ? 32.439 46.800 -20.586 1.00 58.84 70 LEU A N 1
ATOM 574 C CA . LEU A 1 70 ? 31.179 46.944 -19.834 1.00 58.84 70 LEU A CA 1
ATOM 575 C C . LEU A 1 70 ? 29.950 47.089 -20.753 1.00 58.84 70 LEU A C 1
ATOM 577 O O . LEU A 1 70 ? 28.849 46.663 -20.408 1.00 58.84 70 LEU A O 1
ATOM 581 N N . ASN A 1 71 ? 30.133 47.676 -21.937 1.00 64.56 71 ASN A N 1
ATOM 582 C CA . ASN A 1 71 ? 29.056 47.831 -22.912 1.00 64.56 71 ASN A CA 1
ATOM 583 C C . ASN A 1 71 ? 28.812 46.522 -23.668 1.00 64.56 71 ASN A C 1
ATOM 585 O O . ASN A 1 71 ? 27.662 46.194 -23.937 1.00 64.56 71 ASN A O 1
ATOM 589 N N . ILE A 1 72 ? 29.860 45.728 -23.923 1.00 66.19 72 ILE A N 1
ATOM 590 C CA . ILE A 1 72 ? 29.725 44.401 -24.543 1.00 66.19 72 ILE A CA 1
ATOM 591 C C . ILE A 1 72 ? 28.903 43.460 -23.642 1.00 66.19 72 ILE A C 1
ATOM 593 O O . ILE A 1 72 ? 28.040 42.751 -24.151 1.00 66.19 72 ILE A O 1
ATOM 597 N N . GLN A 1 73 ? 29.084 43.497 -22.315 1.00 67.62 73 GLN A N 1
ATOM 598 C CA . GLN A 1 73 ? 28.256 42.718 -21.376 1.00 67.62 73 GLN A CA 1
ATOM 599 C C . GLN A 1 73 ? 26.763 43.075 -21.478 1.00 67.62 73 GLN A C 1
ATOM 601 O O . GLN A 1 73 ? 25.939 42.189 -21.691 1.00 67.62 73 GLN A O 1
ATOM 606 N N . LYS A 1 74 ? 26.414 44.370 -21.418 1.00 69.38 74 LYS A N 1
ATOM 607 C CA . LYS A 1 74 ? 25.019 44.836 -21.556 1.00 69.38 74 LYS A CA 1
ATOM 608 C C . LYS A 1 74 ? 24.406 44.472 -22.910 1.00 69.38 74 LYS A C 1
ATOM 610 O O . LYS A 1 74 ? 23.226 44.143 -22.989 1.00 69.38 74 LYS A O 1
ATOM 615 N N . ILE A 1 75 ? 25.198 44.541 -23.980 1.00 69.38 75 ILE A N 1
ATOM 616 C CA . ILE A 1 75 ? 24.764 44.162 -25.331 1.00 69.38 75 ILE A CA 1
ATOM 617 C C . ILE A 1 75 ? 24.475 42.659 -25.395 1.00 69.38 75 ILE A C 1
ATOM 619 O O . ILE A 1 75 ? 23.437 42.259 -25.919 1.00 69.38 75 ILE A O 1
ATOM 623 N N . LEU A 1 76 ? 25.350 41.827 -24.827 1.00 71.19 76 LEU A N 1
ATOM 624 C CA . LEU A 1 76 ? 25.160 40.379 -24.784 1.00 71.19 76 LEU A CA 1
ATOM 625 C C . LEU A 1 76 ? 23.942 39.972 -23.940 1.00 71.19 76 LEU A C 1
ATOM 627 O O . LEU A 1 76 ? 23.184 39.110 -24.377 1.00 71.19 76 LEU A O 1
ATOM 631 N N . GLU A 1 77 ? 23.700 40.608 -22.790 1.00 72.81 77 GLU A N 1
ATOM 632 C CA . GLU A 1 77 ? 22.483 40.386 -21.988 1.00 72.81 77 GLU A CA 1
ATOM 633 C C . GLU A 1 77 ? 21.213 40.665 -22.798 1.00 72.81 77 GLU A C 1
ATOM 635 O O . GLU A 1 77 ? 20.306 39.833 -22.850 1.00 72.81 77 GLU A O 1
ATOM 640 N N . GLN A 1 78 ? 21.176 41.793 -23.509 1.00 72.25 78 GLN A N 1
ATOM 641 C CA . GLN A 1 78 ? 20.050 42.126 -24.377 1.00 72.25 78 GLN A CA 1
ATOM 642 C C . GLN A 1 78 ? 19.904 41.129 -25.530 1.00 72.25 78 GLN A C 1
ATOM 644 O O . GLN A 1 78 ? 18.797 40.692 -25.833 1.00 72.25 78 GLN A O 1
ATOM 649 N N . TRP A 1 79 ? 20.998 40.726 -26.178 1.00 73.12 79 TRP A N 1
ATOM 650 C CA . TRP A 1 79 ? 20.943 39.743 -27.262 1.00 73.12 79 TRP A CA 1
ATOM 651 C C . TRP A 1 79 ? 20.431 38.378 -26.797 1.00 73.12 79 TRP A C 1
ATOM 653 O O . TRP A 1 79 ? 19.680 37.739 -27.531 1.00 73.12 79 TRP A O 1
ATOM 663 N N . ILE A 1 80 ? 20.761 37.956 -25.573 1.00 73.19 80 ILE A N 1
ATOM 664 C CA . ILE A 1 80 ? 20.224 36.729 -24.965 1.00 73.19 80 ILE A CA 1
ATOM 665 C C . ILE A 1 80 ? 18.704 36.809 -24.782 1.00 73.19 80 ILE A C 1
ATOM 667 O O . ILE A 1 80 ? 18.019 35.806 -24.994 1.00 73.19 80 ILE A O 1
ATOM 671 N N . GLU A 1 81 ? 18.158 37.967 -24.408 1.00 75.19 81 GLU A N 1
ATOM 672 C CA . GLU A 1 81 ? 16.705 38.165 -24.307 1.00 75.19 81 GLU A CA 1
ATOM 673 C C . GLU A 1 81 ? 16.038 38.189 -25.688 1.00 75.19 81 GLU A C 1
ATOM 675 O O . GLU A 1 81 ? 15.002 37.559 -25.901 1.00 75.19 81 GLU A O 1
ATOM 680 N N . TYR A 1 82 ? 16.647 38.871 -26.659 1.00 72.19 82 TYR A N 1
ATOM 681 C CA . TYR A 1 82 ? 16.063 39.026 -27.990 1.00 72.19 82 TYR A CA 1
ATOM 682 C C . TYR A 1 82 ? 16.177 37.782 -28.870 1.00 72.19 82 TYR A C 1
ATOM 684 O O . TYR A 1 82 ? 15.448 37.688 -29.858 1.00 72.19 82 TYR A O 1
ATOM 692 N N . ILE A 1 83 ? 17.028 36.810 -28.528 1.00 73.19 83 ILE A N 1
ATOM 693 C CA . ILE A 1 83 ? 17.198 35.590 -29.329 1.00 73.19 83 ILE A CA 1
ATOM 694 C C . ILE A 1 83 ? 15.917 34.772 -29.463 1.00 73.19 83 ILE A C 1
ATOM 696 O O . ILE A 1 83 ? 15.702 34.108 -30.479 1.00 73.19 83 ILE A O 1
ATOM 700 N N . ASP A 1 84 ? 15.032 34.876 -28.472 1.00 73.25 84 ASP A N 1
ATOM 701 C CA . ASP A 1 84 ? 13.757 34.173 -28.468 1.00 73.25 84 ASP A CA 1
ATOM 702 C C . ASP A 1 84 ? 12.808 34.724 -29.554 1.00 73.25 84 ASP A C 1
ATOM 704 O O . ASP A 1 84 ? 11.953 33.979 -30.032 1.00 73.25 84 ASP A O 1
ATOM 708 N N . LEU A 1 85 ? 13.011 35.972 -30.018 1.00 70.69 85 LEU A N 1
ATOM 709 C CA . LEU A 1 85 ? 12.215 36.627 -31.073 1.00 70.69 85 LEU A CA 1
ATOM 710 C C . LEU A 1 85 ? 12.498 36.130 -32.493 1.00 70.69 85 LEU A C 1
ATOM 712 O O . LEU A 1 85 ? 11.734 36.442 -33.405 1.00 70.69 85 LEU A O 1
ATOM 716 N N . ILE A 1 86 ? 13.606 35.426 -32.717 1.00 70.88 86 ILE A N 1
ATOM 717 C CA . ILE A 1 86 ? 13.881 34.831 -34.028 1.00 70.88 86 ILE A CA 1
ATOM 718 C C . ILE A 1 86 ? 12.847 33.706 -34.237 1.00 70.88 86 ILE A C 1
ATOM 720 O O . ILE A 1 86 ? 12.565 32.956 -33.311 1.00 70.88 86 ILE A O 1
ATOM 724 N N . GLU A 1 87 ? 12.230 33.571 -35.408 1.00 69.12 87 GLU A N 1
ATOM 725 C CA . GLU A 1 87 ? 11.273 32.467 -35.642 1.00 69.12 87 GLU A CA 1
ATOM 726 C C . GLU A 1 87 ? 11.980 31.203 -36.160 1.00 69.12 87 GLU A C 1
ATOM 728 O O . GLU A 1 87 ? 11.609 30.087 -35.802 1.00 69.12 87 GLU A O 1
ATOM 733 N N . ASP A 1 88 ? 13.053 31.368 -36.941 1.00 75.00 88 ASP A N 1
ATOM 734 C CA . ASP A 1 88 ? 13.815 30.258 -37.518 1.00 75.00 88 ASP A CA 1
ATOM 735 C C . ASP A 1 88 ? 14.802 29.627 -36.515 1.00 75.00 88 ASP A C 1
ATOM 737 O O . ASP A 1 88 ? 15.772 30.249 -36.068 1.00 75.00 88 ASP A O 1
ATOM 741 N N . VAL A 1 89 ? 14.581 28.346 -36.205 1.00 77.19 89 VAL A N 1
ATOM 742 C CA . VAL A 1 89 ? 15.416 27.526 -35.311 1.00 77.19 89 VAL A CA 1
ATOM 743 C C . VAL A 1 89 ? 16.837 27.351 -35.858 1.00 77.19 89 VAL A C 1
ATOM 745 O O . VAL A 1 89 ? 17.795 27.364 -35.083 1.00 77.19 89 VAL A O 1
ATOM 748 N N . SER A 1 90 ? 17.015 27.229 -37.179 1.00 76.62 90 SER A N 1
ATOM 749 C CA . SER A 1 90 ? 18.350 27.073 -37.770 1.00 76.62 90 SER A CA 1
ATOM 750 C C . SER A 1 90 ? 19.164 28.361 -37.672 1.00 76.62 90 SER A C 1
ATOM 752 O O . SER A 1 90 ? 20.374 28.297 -37.438 1.00 76.62 90 SER A O 1
ATOM 754 N N . ALA A 1 91 ? 18.522 29.517 -37.844 1.00 73.62 91 ALA A N 1
ATOM 755 C CA . ALA A 1 91 ? 19.161 30.816 -37.672 1.00 73.62 91 ALA A CA 1
ATOM 756 C C . ALA A 1 91 ? 19.534 31.065 -36.201 1.00 73.62 91 ALA A C 1
ATOM 758 O O . ALA A 1 91 ? 20.655 31.494 -35.933 1.00 73.62 91 ALA A O 1
ATOM 759 N N . LYS A 1 92 ? 18.658 30.711 -35.243 1.00 79.56 92 LYS A N 1
ATOM 760 C CA . LYS A 1 92 ? 18.958 30.792 -33.796 1.00 79.56 92 LYS A CA 1
ATOM 761 C C . LYS A 1 92 ? 20.228 30.038 -33.413 1.00 79.56 92 LYS A C 1
ATOM 763 O O . LYS A 1 92 ? 21.078 30.600 -32.724 1.00 79.56 92 LYS A O 1
ATOM 768 N N . LYS A 1 93 ? 20.352 28.785 -33.872 1.00 82.12 93 LYS A N 1
ATOM 769 C CA . LYS A 1 93 ? 21.522 27.929 -33.608 1.00 82.12 93 LYS A CA 1
ATOM 770 C C . LYS A 1 93 ? 22.807 28.601 -34.090 1.00 82.12 93 LYS A C 1
ATOM 772 O O . LYS A 1 93 ? 23.711 28.827 -33.291 1.00 82.12 93 LYS A O 1
ATOM 777 N N . LYS A 1 94 ? 22.839 29.011 -35.363 1.00 78.75 94 LYS A N 1
ATOM 778 C CA . LYS A 1 94 ? 24.011 29.661 -35.972 1.00 78.75 94 LYS A CA 1
ATOM 779 C C . LYS A 1 94 ? 24.397 30.955 -35.259 1.00 78.75 94 LYS A C 1
ATOM 781 O O . LYS A 1 94 ? 25.563 31.141 -34.940 1.00 78.75 94 LYS A O 1
ATOM 786 N N . VAL A 1 95 ? 23.429 31.824 -34.958 1.00 76.12 95 VAL A N 1
ATOM 787 C CA . VAL A 1 95 ? 23.675 33.096 -34.254 1.00 76.12 95 VAL A CA 1
ATOM 788 C C . VAL A 1 95 ? 24.328 32.857 -32.888 1.00 76.12 95 VAL A C 1
ATOM 790 O O . VAL A 1 95 ? 25.328 33.501 -32.574 1.00 76.12 95 VAL A O 1
ATOM 793 N N . LEU A 1 96 ? 23.821 31.907 -32.094 1.00 78.62 96 LEU A N 1
ATOM 794 C CA . LEU A 1 96 ? 24.409 31.565 -30.792 1.00 78.62 96 LEU A CA 1
ATOM 795 C C . LEU A 1 96 ? 25.806 30.958 -30.913 1.00 78.62 96 LEU A C 1
ATOM 797 O O . LEU A 1 96 ? 26.694 31.336 -30.153 1.00 78.62 96 LEU A O 1
ATOM 801 N N . GLU A 1 97 ? 26.022 30.047 -31.861 1.00 81.94 97 GLU A N 1
ATOM 802 C CA . GLU A 1 97 ? 27.338 29.446 -32.106 1.00 81.94 97 GLU A CA 1
ATOM 803 C C . GLU A 1 97 ? 28.376 30.494 -32.514 1.00 81.94 97 GLU A C 1
ATOM 805 O O . GLU A 1 97 ? 29.503 30.487 -32.013 1.00 81.94 97 GLU A O 1
ATOM 810 N N . MET A 1 98 ? 27.984 31.444 -33.366 1.00 75.06 98 MET A N 1
ATOM 811 C CA . MET A 1 98 ? 28.835 32.557 -33.785 1.00 75.06 98 MET A CA 1
ATOM 812 C C . MET A 1 98 ? 29.215 33.436 -32.590 1.00 75.06 98 MET A C 1
ATOM 814 O O . MET A 1 98 ? 30.400 33.706 -32.388 1.00 75.06 98 MET A O 1
ATOM 818 N N . ILE A 1 99 ? 28.247 33.818 -31.750 1.00 75.00 99 ILE A N 1
ATOM 819 C CA . ILE A 1 99 ? 28.500 34.612 -30.538 1.00 75.00 99 ILE A CA 1
ATOM 820 C C . ILE A 1 99 ? 29.404 33.844 -29.555 1.00 75.00 99 ILE A C 1
ATOM 822 O O . ILE A 1 99 ? 30.364 34.409 -29.024 1.00 75.00 99 ILE A O 1
ATOM 826 N N . LEU A 1 100 ? 29.160 32.548 -29.340 1.00 77.62 100 LEU A N 1
ATOM 827 C CA . LEU A 1 100 ? 29.959 31.703 -28.441 1.00 77.62 100 LEU A CA 1
ATOM 828 C C . LEU A 1 100 ? 31.405 31.513 -28.928 1.00 77.62 100 LEU A C 1
ATOM 830 O O . LEU A 1 100 ? 32.338 31.573 -28.128 1.00 77.62 100 LEU A O 1
ATOM 834 N N . SER A 1 101 ? 31.615 31.355 -30.238 1.00 76.12 101 SER A N 1
ATOM 835 C CA . SER A 1 101 ? 32.958 31.213 -30.822 1.00 76.12 101 SER A CA 1
ATOM 836 C C . SER A 1 101 ? 33.827 32.466 -30.639 1.00 76.12 101 SER A C 1
ATOM 838 O O . SER A 1 101 ? 35.038 32.363 -30.444 1.00 76.12 101 SER A O 1
ATOM 840 N N . LYS A 1 102 ? 33.219 33.661 -30.658 1.00 70.19 102 LYS A N 1
ATOM 841 C CA . LYS A 1 102 ? 33.927 34.943 -30.506 1.00 70.19 102 LYS A CA 1
ATOM 842 C C . LYS A 1 102 ? 34.128 35.326 -29.038 1.00 70.19 102 LYS A C 1
ATOM 844 O O . LYS A 1 102 ? 35.167 35.884 -28.693 1.00 70.19 102 LYS A O 1
ATOM 849 N N . THR A 1 103 ? 33.183 34.981 -28.162 1.00 66.25 103 THR A N 1
ATOM 850 C CA . THR A 1 103 ? 33.267 35.237 -26.710 1.00 66.25 103 THR A CA 1
ATOM 851 C C . THR A 1 103 ? 34.299 34.356 -25.999 1.00 66.25 103 THR A C 1
ATOM 853 O O . THR A 1 103 ? 34.899 34.805 -25.029 1.00 66.25 103 THR A O 1
ATOM 856 N N . GLN A 1 104 ? 34.612 33.158 -26.512 1.00 59.03 104 GLN A N 1
ATOM 857 C CA . GLN A 1 104 ? 35.717 32.327 -25.995 1.00 59.03 104 GLN A CA 1
ATOM 858 C C . GLN A 1 104 ? 37.106 32.994 -26.100 1.00 59.03 104 GLN A C 1
ATOM 860 O O . GLN A 1 104 ? 38.028 32.595 -25.394 1.00 59.03 104 GLN A O 1
ATOM 865 N N . ILE A 1 105 ? 37.272 34.002 -26.966 1.00 54.91 105 ILE A N 1
ATOM 866 C CA . ILE A 1 105 ? 38.571 34.622 -27.286 1.00 54.91 105 ILE A CA 1
ATOM 867 C C . ILE A 1 105 ? 38.923 35.768 -26.321 1.00 54.91 105 ILE A C 1
ATOM 869 O O . ILE A 1 105 ? 40.100 36.047 -26.090 1.00 54.91 105 ILE A O 1
ATOM 873 N N . LYS A 1 106 ? 37.924 36.431 -25.731 1.00 55.44 106 LYS A N 1
ATOM 874 C CA . LYS A 1 106 ? 38.097 37.543 -24.786 1.00 55.44 106 LYS A CA 1
ATOM 875 C C . LYS A 1 106 ? 37.217 37.241 -23.586 1.00 55.44 106 LYS A C 1
ATOM 877 O O . LYS A 1 106 ? 36.006 37.254 -23.743 1.00 55.44 106 LYS A O 1
ATOM 882 N N . ILE A 1 107 ? 37.814 36.927 -22.432 1.00 56.25 107 ILE A N 1
ATOM 883 C CA . ILE A 1 107 ? 37.104 36.504 -21.212 1.00 56.25 107 ILE A CA 1
ATOM 884 C C . ILE A 1 107 ? 36.134 37.613 -20.774 1.00 56.25 107 ILE A C 1
ATOM 886 O O . ILE A 1 107 ? 36.477 38.515 -20.013 1.00 56.25 107 ILE A O 1
ATOM 890 N N . LEU A 1 108 ? 34.925 37.549 -21.317 1.00 58.16 108 LEU A N 1
ATOM 891 C CA . LEU A 1 108 ? 33.731 38.207 -20.838 1.00 58.16 108 LEU A CA 1
ATOM 892 C C . LEU A 1 108 ? 33.055 37.244 -19.873 1.00 58.16 108 LEU A C 1
ATOM 894 O O . LEU A 1 108 ? 33.017 36.046 -20.130 1.00 58.16 108 LEU A O 1
ATOM 898 N N . ASP A 1 109 ? 32.561 37.798 -18.773 1.00 65.69 109 ASP A N 1
ATOM 899 C CA . ASP A 1 109 ? 31.683 37.180 -17.778 1.00 65.69 109 ASP A CA 1
ATOM 900 C C . ASP A 1 109 ? 31.288 35.709 -18.030 1.00 65.69 109 ASP A C 1
ATOM 902 O O . ASP A 1 109 ? 30.430 35.401 -18.867 1.00 65.69 109 ASP A O 1
ATOM 906 N N . ILE A 1 110 ? 31.914 34.795 -17.284 1.00 71.12 110 ILE A N 1
ATOM 907 C CA . ILE A 1 110 ? 31.690 33.346 -17.389 1.00 71.12 110 ILE A CA 1
ATOM 908 C C . ILE A 1 110 ? 30.202 33.005 -17.195 1.00 71.12 110 ILE A C 1
ATOM 910 O O . ILE A 1 110 ? 29.690 32.094 -17.850 1.00 71.12 110 ILE A O 1
ATOM 914 N N . GLU A 1 111 ? 29.485 33.763 -16.359 1.00 74.88 111 GLU A N 1
ATOM 915 C CA . GLU A 1 111 ? 28.060 33.549 -16.103 1.00 74.88 111 GLU A CA 1
ATOM 916 C C . GLU A 1 111 ? 27.220 33.750 -17.374 1.00 74.88 111 GLU A C 1
ATOM 918 O O . GLU A 1 111 ? 26.315 32.967 -17.675 1.00 74.88 111 GLU A O 1
ATOM 923 N N . LEU A 1 112 ? 27.553 34.769 -18.166 1.00 75.62 112 LEU A N 1
ATOM 924 C CA . LEU A 1 112 ? 26.844 35.096 -19.397 1.00 75.62 112 LEU A CA 1
ATOM 925 C C . LEU A 1 112 ? 27.097 34.050 -20.487 1.00 75.62 112 LEU A C 1
ATOM 927 O O . LEU A 1 112 ? 26.172 33.635 -21.188 1.00 75.62 112 LEU A O 1
ATOM 931 N N . VAL A 1 113 ? 28.339 33.566 -20.583 1.00 78.12 113 VAL A N 1
ATOM 932 C CA . VAL A 1 113 ? 28.713 32.463 -21.480 1.00 78.12 113 VAL A CA 1
ATOM 933 C C . VAL A 1 113 ? 27.933 31.195 -21.134 1.00 78.12 113 VAL A C 1
ATOM 935 O O . VAL A 1 113 ? 27.465 30.495 -22.034 1.00 78.12 113 VAL A O 1
ATOM 938 N N . TYR A 1 114 ? 27.735 30.906 -19.848 1.00 84.94 114 TYR A N 1
ATOM 939 C CA . TYR A 1 114 ? 26.978 29.730 -19.418 1.00 84.94 114 TYR A CA 1
ATOM 940 C C . TYR A 1 114 ? 25.483 29.875 -19.695 1.00 84.94 114 TYR A C 1
ATOM 942 O O . TYR A 1 114 ? 24.894 28.942 -20.234 1.00 84.94 114 TYR A O 1
ATOM 950 N N . LYS A 1 115 ? 24.890 31.056 -19.470 1.00 83.31 115 LYS A N 1
ATOM 951 C CA . LYS A 1 115 ? 23.499 31.340 -19.877 1.00 83.31 115 LYS A CA 1
ATOM 952 C C . LYS A 1 115 ? 23.287 31.148 -21.383 1.00 83.31 115 LYS A C 1
ATOM 954 O O . LYS A 1 115 ? 22.275 30.581 -21.794 1.00 83.31 115 LYS A O 1
ATOM 959 N N . MET A 1 116 ? 24.247 31.562 -22.214 1.00 82.88 116 MET A N 1
ATOM 960 C CA . MET A 1 116 ? 24.198 31.328 -23.665 1.00 82.88 116 MET A CA 1
ATOM 961 C C . MET A 1 116 ? 24.301 29.842 -24.023 1.00 82.88 116 MET A C 1
ATOM 963 O O . MET A 1 116 ? 23.543 29.372 -24.872 1.00 82.88 116 MET A O 1
ATOM 967 N N . LYS A 1 117 ? 25.192 29.090 -23.364 1.00 86.81 117 LYS A N 1
ATOM 968 C CA . LYS A 1 117 ? 25.302 27.633 -23.542 1.00 86.81 117 LYS A CA 1
ATOM 969 C C . LYS A 1 117 ? 24.031 26.902 -23.111 1.00 86.81 117 LYS A C 1
ATOM 971 O O . LYS A 1 117 ? 23.592 26.021 -23.840 1.00 86.81 117 LYS A O 1
ATOM 976 N N . GLU A 1 118 ? 23.404 27.291 -21.998 1.00 89.50 118 GLU A N 1
ATOM 977 C CA . GLU A 1 118 ? 22.109 26.742 -21.571 1.00 89.50 118 GLU A CA 1
ATOM 978 C C . GLU A 1 118 ? 21.025 26.995 -22.628 1.00 89.50 118 GLU A C 1
ATOM 980 O O . GLU A 1 118 ? 20.333 26.065 -23.037 1.00 89.50 118 GLU A O 1
ATOM 985 N N . LYS A 1 119 ? 20.900 28.227 -23.140 1.00 86.81 119 LYS A N 1
ATOM 986 C CA . LYS A 1 119 ? 19.931 28.524 -24.207 1.00 86.81 119 LYS A CA 1
ATOM 987 C C . LYS A 1 119 ? 20.197 27.723 -25.480 1.00 86.81 119 LYS A C 1
ATOM 989 O O . LYS A 1 119 ? 19.259 27.203 -26.079 1.00 86.81 119 LYS A O 1
ATOM 994 N N . LEU A 1 120 ? 21.461 27.595 -25.885 1.00 88.31 120 LEU A N 1
ATOM 995 C CA . LEU A 1 120 ? 21.830 26.808 -27.060 1.00 88.31 120 LEU A CA 1
ATOM 996 C C . LEU A 1 120 ? 21.510 25.319 -26.860 1.00 88.31 120 LEU A C 1
ATOM 998 O O . LEU A 1 120 ? 20.916 24.701 -27.742 1.00 88.31 120 LEU A O 1
ATOM 1002 N N . ALA A 1 121 ? 21.838 24.764 -25.691 1.00 90.69 121 ALA A N 1
ATOM 1003 C CA . ALA A 1 121 ? 21.498 23.397 -25.309 1.00 90.69 121 ALA A CA 1
ATOM 1004 C C . ALA A 1 121 ? 19.980 23.164 -25.354 1.00 90.69 121 ALA A C 1
ATOM 1006 O O . ALA A 1 121 ? 19.537 22.166 -25.916 1.00 90.69 121 ALA A O 1
ATOM 1007 N N . LYS A 1 122 ? 19.175 24.121 -24.871 1.00 90.31 122 LYS A N 1
ATOM 1008 C CA . LYS A 1 122 ? 17.710 24.047 -24.939 1.00 90.31 122 LYS A CA 1
ATOM 1009 C C . LYS A 1 122 ? 17.187 24.003 -26.377 1.00 90.31 122 LYS A C 1
ATOM 1011 O O . LYS A 1 122 ? 16.338 23.178 -26.691 1.00 90.31 122 LYS A O 1
ATOM 1016 N N . ILE A 1 123 ? 17.743 24.819 -27.271 1.00 87.62 123 ILE A N 1
ATOM 1017 C CA . ILE A 1 123 ? 17.361 24.825 -28.693 1.00 87.62 123 ILE A CA 1
ATOM 1018 C C . ILE A 1 123 ? 17.731 23.502 -29.385 1.00 87.62 123 ILE A C 1
ATOM 1020 O O . ILE A 1 123 ? 16.990 23.024 -30.246 1.00 87.62 123 ILE A O 1
ATOM 1024 N N . TYR A 1 124 ? 18.874 22.905 -29.038 1.00 89.00 124 TYR A N 1
ATOM 1025 C CA . TYR A 1 124 ? 19.266 21.590 -29.555 1.00 89.00 124 TYR A CA 1
ATOM 1026 C C . TYR A 1 124 ? 18.403 20.453 -28.993 1.00 89.00 124 TYR A C 1
ATOM 1028 O O . TYR A 1 124 ? 18.073 19.525 -29.731 1.00 89.00 124 TYR A O 1
ATOM 1036 N N . GLU A 1 125 ? 17.989 20.548 -27.730 1.00 90.06 125 GLU A N 1
ATOM 1037 C CA . GLU A 1 125 ? 17.064 19.606 -27.098 1.00 90.06 125 GLU A CA 1
ATOM 1038 C C . GLU A 1 125 ? 15.683 19.647 -27.759 1.00 90.06 125 GLU A C 1
ATOM 1040 O O . GLU A 1 125 ? 15.160 18.602 -28.139 1.00 90.06 125 GLU A O 1
ATOM 1045 N N . ASP A 1 126 ? 15.135 20.843 -27.993 1.00 88.69 126 ASP A N 1
ATOM 1046 C CA . ASP A 1 126 ? 13.848 21.017 -28.679 1.00 88.69 126 ASP A CA 1
ATOM 1047 C C . ASP A 1 126 ? 13.901 20.509 -30.138 1.00 88.69 126 ASP A C 1
ATOM 1049 O O . ASP A 1 126 ? 12.886 20.110 -30.709 1.00 88.69 126 ASP A O 1
ATOM 1053 N N . ALA A 1 127 ? 15.096 20.467 -30.737 1.00 87.88 127 ALA A N 1
ATOM 1054 C CA . ALA A 1 127 ? 15.348 19.881 -32.053 1.00 87.88 127 ALA A CA 1
ATOM 1055 C C . ALA A 1 127 ? 15.645 18.363 -32.027 1.00 87.88 127 ALA A C 1
ATOM 1057 O O . ALA A 1 127 ? 15.950 17.799 -33.078 1.00 87.88 127 ALA A O 1
ATOM 1058 N N . CYS A 1 128 ? 15.566 17.702 -30.864 1.00 87.75 128 CYS A N 1
ATOM 1059 C CA . CYS A 1 128 ? 15.894 16.281 -30.658 1.00 87.75 128 CYS A CA 1
ATOM 1060 C C . CYS A 1 128 ? 17.352 15.900 -31.016 1.00 87.75 128 CYS A C 1
ATOM 1062 O O . CYS A 1 128 ? 17.654 14.748 -31.326 1.00 87.75 128 CYS A O 1
ATOM 1064 N N . GLU A 1 129 ? 18.289 16.852 -30.965 1.00 91.12 129 GLU A N 1
ATOM 1065 C CA . GLU A 1 129 ? 19.714 16.643 -31.262 1.00 91.12 129 GLU A CA 1
ATOM 1066 C C . GLU A 1 129 ? 20.535 16.403 -29.979 1.00 91.12 129 GLU A C 1
ATOM 1068 O O . GLU A 1 129 ? 21.467 17.142 -29.648 1.00 91.12 129 GLU A O 1
ATOM 1073 N N . HIS A 1 130 ? 20.209 15.334 -29.248 1.00 90.62 130 HIS A N 1
ATOM 1074 C CA . HIS A 1 130 ? 20.741 15.052 -27.903 1.00 90.62 130 HIS A CA 1
ATOM 1075 C C . HIS A 1 130 ? 22.279 15.017 -27.809 1.00 90.62 130 HIS A C 1
ATOM 1077 O O . HIS A 1 130 ? 22.854 15.442 -26.807 1.00 90.62 130 HIS A O 1
ATOM 1083 N N . HIS A 1 131 ? 22.972 14.566 -28.861 1.00 91.31 131 HIS A N 1
ATOM 1084 C CA . HIS A 1 131 ? 24.441 14.514 -28.890 1.00 91.31 131 HIS A CA 1
ATOM 1085 C C . HIS A 1 131 ? 25.085 15.901 -28.752 1.00 91.31 131 HIS A C 1
ATOM 1087 O O . HIS A 1 131 ? 26.089 16.048 -28.051 1.00 91.31 131 HIS A O 1
ATOM 1093 N N . GLN A 1 132 ? 24.513 16.920 -29.403 1.00 87.69 132 GLN A N 1
ATOM 1094 C CA . GLN A 1 132 ? 25.037 18.284 -29.322 1.00 87.69 132 GLN A CA 1
ATOM 1095 C C . GLN A 1 132 ? 24.725 18.917 -27.969 1.00 87.69 132 GLN A C 1
ATOM 1097 O O . GLN A 1 132 ? 25.584 19.597 -27.413 1.00 87.69 132 GLN A O 1
ATOM 1102 N N . VAL A 1 133 ? 23.548 18.628 -27.401 1.00 90.56 133 VAL A N 1
ATOM 1103 C CA . VAL A 1 133 ? 23.164 19.074 -26.052 1.00 90.56 133 VAL A CA 1
ATOM 1104 C C . VAL A 1 133 ? 24.204 18.633 -25.031 1.00 90.56 133 VAL A C 1
ATOM 1106 O O . VAL A 1 133 ? 24.759 19.468 -24.319 1.00 90.56 133 VAL A O 1
ATOM 1109 N N . VAL A 1 134 ? 24.525 17.333 -25.005 1.00 90.38 134 VAL A N 1
ATOM 1110 C CA . VAL A 1 134 ? 25.530 16.794 -24.081 1.00 90.38 134 VAL A CA 1
ATOM 1111 C C . VAL A 1 134 ? 26.861 17.506 -24.290 1.00 90.38 134 VAL A C 1
ATOM 1113 O O . VAL A 1 134 ? 27.397 18.045 -23.331 1.00 90.38 134 VAL A O 1
ATOM 1116 N N . LYS A 1 135 ? 27.353 17.610 -25.528 1.00 90.06 135 LYS A N 1
ATOM 1117 C CA . LYS A 1 135 ? 28.630 18.277 -25.820 1.00 90.06 135 LYS A CA 1
ATOM 1118 C C . LYS A 1 135 ? 28.681 19.721 -25.297 1.00 90.06 135 LYS A C 1
ATOM 1120 O O . LYS A 1 135 ? 29.640 20.095 -24.629 1.00 90.06 135 LYS A O 1
ATOM 1125 N N . ILE A 1 136 ? 27.634 20.510 -25.539 1.00 88.38 136 ILE A N 1
ATOM 1126 C CA . ILE A 1 136 ? 27.546 21.910 -25.090 1.00 88.38 136 ILE A CA 1
ATOM 1127 C C . ILE A 1 136 ? 27.529 22.008 -23.560 1.00 88.38 136 ILE A C 1
ATOM 1129 O O . ILE A 1 136 ? 28.187 22.880 -22.989 1.00 88.38 136 ILE A O 1
ATOM 1133 N N . LEU A 1 137 ? 26.788 21.122 -22.890 1.00 89.25 137 LEU A N 1
ATOM 1134 C CA . LEU A 1 137 ? 26.698 21.099 -21.430 1.00 89.25 137 LEU A CA 1
ATOM 1135 C C . LEU A 1 137 ? 27.988 20.582 -20.777 1.00 89.25 137 LEU A C 1
ATOM 1137 O O . LEU A 1 137 ? 28.360 21.063 -19.711 1.00 89.25 137 LEU A O 1
ATOM 1141 N N . GLN A 1 138 ? 28.708 19.655 -21.415 1.00 88.56 138 GLN A N 1
ATOM 1142 C CA . GLN A 1 138 ? 30.028 19.196 -20.962 1.00 88.56 138 GLN A CA 1
ATOM 1143 C C . GLN A 1 138 ? 31.080 20.306 -21.022 1.00 88.56 138 GLN A C 1
ATOM 1145 O O . GLN A 1 138 ? 31.956 20.365 -20.160 1.00 88.56 138 GLN A O 1
ATOM 1150 N N . ASP A 1 139 ? 30.966 21.212 -21.997 1.00 84.75 139 ASP A N 1
ATOM 1151 C CA . ASP A 1 139 ? 31.836 22.383 -22.112 1.00 84.75 139 ASP A CA 1
ATOM 1152 C C . ASP A 1 139 ? 31.597 23.415 -20.990 1.00 84.75 139 ASP A C 1
ATOM 1154 O O . ASP A 1 139 ? 32.322 24.412 -20.908 1.00 84.75 139 ASP A O 1
ATOM 1158 N N . ILE A 1 140 ? 30.566 23.255 -20.153 1.00 84.00 140 ILE A N 1
ATOM 1159 C CA . ILE A 1 140 ? 30.381 24.059 -18.941 1.00 84.00 140 ILE A CA 1
ATOM 1160 C C . ILE A 1 140 ? 31.296 23.474 -17.858 1.00 84.00 140 ILE A C 1
ATOM 1162 O O . ILE A 1 140 ? 31.025 22.418 -17.288 1.00 84.00 140 ILE A O 1
ATOM 1166 N N . THR A 1 141 ? 32.401 24.158 -17.553 1.00 78.19 141 THR A N 1
ATOM 1167 C CA . THR A 1 141 ? 33.355 23.701 -16.534 1.00 78.19 141 THR A CA 1
ATOM 1168 C C . THR A 1 141 ? 32.808 23.968 -15.131 1.00 78.19 141 THR A C 1
ATOM 1170 O O . THR A 1 141 ? 33.060 25.017 -14.538 1.00 78.19 141 THR A O 1
ATOM 1173 N N . LEU A 1 142 ? 32.037 23.008 -14.611 1.00 77.25 142 LEU A N 1
ATOM 1174 C CA . LEU A 1 142 ? 31.385 23.062 -13.293 1.00 77.25 142 LEU A CA 1
ATOM 1175 C C . LEU A 1 142 ? 32.356 22.871 -12.112 1.00 77.25 142 LEU A C 1
ATOM 1177 O O . LEU A 1 142 ? 32.060 23.299 -10.998 1.00 77.25 142 LEU A O 1
ATOM 1181 N N . GLU A 1 143 ? 33.512 22.247 -12.350 1.00 69.31 143 GLU A N 1
ATOM 1182 C CA . GLU A 1 143 ? 34.552 21.953 -11.349 1.00 69.31 143 GLU A CA 1
ATOM 1183 C C . GLU A 1 143 ? 35.792 22.844 -11.546 1.00 69.31 143 GLU A C 1
ATOM 1185 O O . GLU A 1 143 ? 36.927 22.374 -11.609 1.00 69.31 143 GLU A O 1
ATOM 1190 N N . SER A 1 144 ? 35.580 24.153 -11.700 1.00 67.81 144 SER A N 1
ATOM 1191 C CA . SER A 1 144 ? 36.680 25.120 -11.810 1.00 67.81 144 SER A CA 1
ATOM 1192 C C . SER A 1 144 ? 37.195 25.543 -10.430 1.00 67.81 144 SER A C 1
ATOM 1194 O O . SER A 1 144 ? 36.408 25.749 -9.510 1.00 67.81 144 SER A O 1
ATOM 1196 N N . SER A 1 145 ? 38.507 25.746 -10.284 1.00 60.47 145 SER A N 1
ATOM 1197 C CA . SER A 1 145 ? 39.093 26.334 -9.067 1.00 60.47 145 SER A CA 1
ATOM 1198 C C . SER A 1 145 ? 38.786 27.827 -8.903 1.00 60.47 145 SER A C 1
ATOM 1200 O O . SER A 1 145 ? 38.988 28.381 -7.827 1.00 60.47 145 SER A O 1
ATOM 1202 N N . GLU A 1 146 ? 38.346 28.483 -9.977 1.00 62.75 146 GLU A N 1
ATOM 1203 C CA . GLU A 1 146 ? 38.162 29.935 -10.052 1.00 62.75 146 GLU A CA 1
ATOM 1204 C C . GLU A 1 146 ? 36.752 30.377 -9.635 1.00 62.75 146 GLU A C 1
ATOM 1206 O O . GLU A 1 146 ? 36.583 31.496 -9.152 1.00 62.75 146 GLU A O 1
ATOM 1211 N N . TRP A 1 147 ? 35.747 29.503 -9.771 1.00 63.25 147 TRP A N 1
ATOM 1212 C CA . TRP A 1 147 ? 34.350 29.814 -9.468 1.00 63.25 147 TRP A CA 1
ATOM 1213 C C . TRP A 1 147 ? 33.635 28.633 -8.804 1.00 63.25 147 TRP A C 1
ATOM 1215 O O . TRP A 1 147 ? 33.691 27.503 -9.294 1.00 63.25 147 TRP A O 1
ATOM 1225 N N . VAL A 1 148 ? 32.936 28.899 -7.697 1.00 73.12 148 VAL A N 1
ATOM 1226 C CA . VAL A 1 148 ? 32.213 27.883 -6.920 1.00 73.12 148 VAL A CA 1
ATOM 1227 C C . VAL A 1 148 ? 30.721 27.972 -7.235 1.00 73.12 148 VAL A C 1
ATOM 1229 O O . VAL A 1 148 ? 30.030 28.866 -6.753 1.00 73.12 148 VAL A O 1
ATOM 1232 N N . PHE A 1 149 ? 30.220 27.033 -8.039 1.00 81.12 149 PHE A N 1
ATOM 1233 C CA . PHE A 1 149 ? 28.784 26.886 -8.298 1.00 81.12 149 PHE A CA 1
ATOM 1234 C C . PHE A 1 149 ? 28.062 26.316 -7.077 1.00 81.12 149 PHE A C 1
ATOM 1236 O O . PHE A 1 149 ? 28.620 25.475 -6.365 1.00 81.12 149 PHE A O 1
ATOM 1243 N N . SER A 1 150 ? 26.806 26.728 -6.873 1.00 84.94 150 SER A N 1
ATOM 1244 C CA . SER A 1 150 ? 25.928 26.071 -5.904 1.00 84.94 150 SER A CA 1
ATOM 1245 C C . SER A 1 150 ? 25.666 24.628 -6.327 1.00 84.94 150 SER A C 1
ATOM 1247 O O . SER A 1 150 ? 25.575 24.322 -7.520 1.00 84.94 150 SER A O 1
ATOM 1249 N N . ASP A 1 151 ? 25.518 23.736 -5.353 1.00 85.00 151 ASP A N 1
ATOM 1250 C CA . ASP A 1 151 ? 25.267 22.323 -5.640 1.00 85.00 151 ASP A CA 1
ATOM 1251 C C . ASP A 1 151 ? 23.925 22.123 -6.354 1.00 85.00 151 ASP A C 1
ATOM 1253 O O . ASP A 1 151 ? 23.840 21.309 -7.270 1.00 85.00 151 ASP A O 1
ATOM 1257 N N . ASN A 1 152 ? 22.935 22.982 -6.085 1.00 88.56 152 ASN A N 1
ATOM 1258 C CA . ASN A 1 152 ? 21.678 23.020 -6.832 1.00 88.56 152 ASN A CA 1
ATOM 1259 C C . ASN A 1 152 ? 21.876 23.296 -8.339 1.00 88.56 152 ASN A C 1
ATOM 1261 O O . ASN A 1 152 ? 21.256 22.654 -9.186 1.00 88.56 152 ASN A O 1
ATOM 1265 N N . TYR A 1 153 ? 22.767 24.230 -8.697 1.00 87.94 153 TYR A N 1
ATOM 1266 C CA . TYR A 1 153 ? 23.067 24.531 -10.101 1.00 87.94 153 TYR A CA 1
ATOM 1267 C C . TYR A 1 153 ? 23.839 23.389 -10.774 1.00 87.94 153 TYR A C 1
ATOM 1269 O O . TYR A 1 153 ? 23.517 23.007 -11.899 1.00 87.94 153 TYR A O 1
ATOM 1277 N N . LYS A 1 154 ? 24.817 22.791 -10.078 1.00 89.81 154 LYS A N 1
ATOM 1278 C CA . LYS A 1 154 ? 25.538 21.610 -10.587 1.00 89.81 154 LYS A CA 1
ATOM 1279 C C . LYS A 1 154 ? 24.580 20.446 -10.830 1.00 89.81 154 LYS A C 1
ATOM 1281 O O . LYS A 1 154 ? 24.632 19.833 -11.894 1.00 89.81 154 LYS A O 1
ATOM 1286 N N . LEU A 1 155 ? 23.675 20.185 -9.884 1.00 91.50 155 LEU A N 1
ATOM 1287 C CA . LEU A 1 155 ? 22.670 19.134 -9.998 1.00 91.50 155 LEU A CA 1
ATOM 1288 C C . LEU A 1 155 ? 21.744 19.373 -11.196 1.00 91.50 155 LEU A C 1
ATOM 1290 O O . LEU A 1 155 ? 21.523 18.444 -11.969 1.00 91.50 155 LEU A O 1
ATOM 1294 N N . LYS A 1 156 ? 21.269 20.610 -11.406 1.00 92.12 156 LYS A N 1
ATOM 1295 C CA . LYS A 1 156 ? 20.456 20.983 -12.578 1.00 92.12 156 LYS A CA 1
ATOM 1296 C C . LYS A 1 156 ? 21.145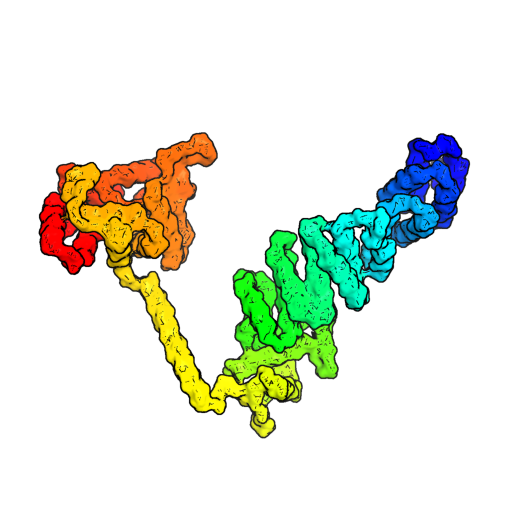 20.589 -13.891 1.00 92.12 156 LYS A C 1
ATOM 1298 O O . LYS A 1 156 ? 20.528 19.936 -14.730 1.00 92.12 156 LYS A O 1
ATOM 1303 N N . ILE A 1 157 ? 22.421 20.945 -14.063 1.00 91.19 157 ILE A N 1
ATOM 1304 C CA . ILE A 1 157 ? 23.169 20.628 -15.290 1.00 91.19 157 ILE A CA 1
ATOM 1305 C C . ILE A 1 157 ? 23.435 19.124 -15.412 1.00 91.19 157 ILE A C 1
ATOM 1307 O O . ILE A 1 157 ? 23.258 18.561 -16.491 1.00 91.19 157 ILE A O 1
ATOM 1311 N N . TYR A 1 158 ? 23.810 18.444 -14.324 1.00 93.62 158 TYR A N 1
ATOM 1312 C CA . TYR A 1 158 ? 24.037 16.998 -14.357 1.00 93.62 158 TYR A CA 1
ATOM 1313 C C . TYR A 1 158 ? 22.769 16.213 -14.694 1.00 93.62 158 TYR A C 1
ATOM 1315 O O . TYR A 1 158 ? 22.821 15.341 -15.557 1.00 93.62 158 TYR A O 1
ATOM 1323 N N . VAL A 1 159 ? 21.623 16.545 -14.095 1.00 93.25 159 VAL A N 1
ATOM 1324 C CA . VAL A 1 159 ? 20.334 15.922 -14.435 1.00 93.25 159 VAL A CA 1
ATOM 1325 C C . VAL A 1 159 ? 20.001 16.139 -15.913 1.00 93.25 159 VAL A C 1
ATOM 1327 O O . VAL A 1 159 ? 19.578 15.195 -16.579 1.00 93.25 159 VAL A O 1
ATOM 1330 N N . TRP A 1 160 ? 20.260 17.332 -16.452 1.00 94.19 160 TRP A N 1
ATOM 1331 C CA . TRP A 1 160 ? 20.014 17.635 -17.863 1.00 94.19 160 TRP A CA 1
ATOM 1332 C C . TRP A 1 160 ? 20.904 16.822 -18.818 1.00 94.19 160 TRP A C 1
ATOM 1334 O O . TRP A 1 160 ? 20.423 16.267 -19.811 1.00 94.19 160 TRP A O 1
ATOM 1344 N N . ILE A 1 161 ? 22.192 16.676 -18.482 1.00 93.00 161 ILE A N 1
ATOM 1345 C CA . ILE A 1 161 ? 23.124 15.799 -19.205 1.00 93.00 161 ILE A CA 1
ATOM 1346 C C . ILE A 1 161 ? 22.627 14.350 -19.156 1.00 93.00 161 ILE A C 1
ATOM 1348 O O . ILE A 1 161 ? 22.548 13.695 -20.193 1.00 93.00 161 ILE A O 1
ATOM 1352 N N . LEU A 1 162 ? 22.247 13.854 -17.975 1.00 94.31 162 LEU A N 1
ATOM 1353 C CA . LEU A 1 162 ? 21.791 12.475 -17.790 1.00 94.31 162 LEU A CA 1
ATOM 1354 C C . LEU A 1 162 ? 20.505 12.174 -18.575 1.00 94.31 162 LEU A C 1
ATOM 1356 O O . LEU A 1 162 ? 20.401 11.106 -19.173 1.00 94.31 162 LEU A O 1
ATOM 1360 N N . GLN A 1 163 ? 19.556 13.114 -18.634 1.00 94.06 163 GLN A N 1
ATOM 1361 C CA . GLN A 1 163 ? 18.339 12.983 -19.447 1.00 94.06 163 GLN A CA 1
ATOM 1362 C C . GLN A 1 163 ? 18.650 12.828 -20.937 1.00 94.06 163 GLN A C 1
ATOM 1364 O O . GLN A 1 163 ? 18.065 11.977 -21.596 1.00 94.06 163 GLN A O 1
ATOM 1369 N N . ASN A 1 164 ? 19.600 13.598 -21.467 1.00 92.12 164 ASN A N 1
ATOM 1370 C CA . ASN A 1 164 ? 19.987 13.490 -22.874 1.00 92.12 164 ASN A CA 1
ATOM 1371 C C . ASN A 1 164 ? 20.833 12.232 -23.142 1.00 92.12 164 ASN A C 1
ATOM 1373 O O . ASN A 1 164 ? 20.685 11.599 -24.185 1.00 92.12 164 ASN A O 1
ATOM 1377 N N . LEU A 1 165 ? 21.668 11.811 -22.187 1.00 92.44 165 LEU A N 1
ATOM 1378 C CA . LEU A 1 165 ? 22.419 10.552 -22.273 1.00 92.44 165 LEU A CA 1
ATOM 1379 C C . LEU A 1 165 ? 21.508 9.315 -22.283 1.00 92.44 165 LEU A C 1
ATOM 1381 O O . LEU A 1 165 ? 21.862 8.324 -22.923 1.00 92.44 165 LEU A O 1
ATOM 1385 N N . LEU A 1 166 ? 20.331 9.373 -21.644 1.00 91.06 166 LEU A N 1
ATOM 1386 C CA . LEU A 1 166 ? 19.321 8.309 -21.728 1.00 91.06 166 LEU A CA 1
ATOM 1387 C C . LEU A 1 166 ? 18.822 8.069 -23.155 1.00 91.06 166 LEU A C 1
ATOM 1389 O O . LEU A 1 166 ? 18.495 6.931 -23.485 1.00 91.06 166 LEU A O 1
ATOM 1393 N N . GLU A 1 167 ? 18.721 9.112 -23.979 1.00 89.50 167 GLU A N 1
ATOM 1394 C CA . GLU A 1 167 ? 18.267 8.990 -25.372 1.00 89.50 167 GLU A CA 1
ATOM 1395 C C . GLU A 1 167 ? 19.399 8.603 -26.327 1.00 89.50 167 GLU A C 1
ATOM 1397 O O . GLU A 1 167 ? 19.153 8.019 -27.376 1.00 89.50 167 GLU A O 1
ATOM 1402 N N . ILE A 1 168 ? 20.650 8.879 -25.949 1.00 88.44 168 ILE A N 1
ATOM 1403 C CA . ILE A 1 168 ? 21.846 8.457 -26.696 1.00 88.44 168 ILE A CA 1
ATOM 1404 C C . ILE A 1 168 ? 22.221 6.992 -26.398 1.00 88.44 168 ILE A C 1
ATOM 1406 O O . ILE A 1 168 ? 22.978 6.391 -27.154 1.00 88.44 168 ILE A O 1
ATOM 1410 N N . GLU A 1 169 ? 21.712 6.419 -25.301 1.00 85.31 169 GLU A N 1
ATOM 1411 C CA . GLU A 1 169 ? 22.020 5.056 -24.832 1.00 85.31 169 GLU A CA 1
ATOM 1412 C C . GLU A 1 169 ? 23.514 4.835 -24.500 1.00 85.31 169 GLU A C 1
ATOM 1414 O O . GLU A 1 169 ? 24.046 3.730 -24.594 1.00 85.31 169 GLU A O 1
ATOM 1419 N N . ASN A 1 170 ? 24.215 5.888 -24.054 1.00 89.19 170 ASN A N 1
ATOM 1420 C CA . ASN A 1 170 ? 25.620 5.800 -23.637 1.00 89.19 170 ASN A CA 1
ATOM 1421 C C . ASN A 1 170 ? 25.752 5.566 -22.120 1.00 89.19 170 ASN A C 1
ATOM 1423 O O . ASN A 1 170 ? 25.746 6.510 -21.325 1.00 89.19 170 ASN A O 1
ATOM 1427 N N . ALA A 1 171 ? 25.897 4.298 -21.729 1.00 89.06 171 ALA A N 1
ATOM 1428 C CA . ALA A 1 171 ? 25.971 3.875 -20.329 1.00 89.06 171 ALA A CA 1
ATOM 1429 C C . ALA A 1 171 ? 27.226 4.364 -19.583 1.00 89.06 171 ALA A C 1
ATOM 1431 O O . ALA A 1 171 ? 27.138 4.726 -18.408 1.00 89.06 171 ALA A O 1
ATOM 1432 N N . ASP A 1 172 ? 28.384 4.408 -20.245 1.00 89.75 172 ASP A N 1
ATOM 1433 C CA . ASP A 1 172 ? 29.658 4.761 -19.605 1.00 89.75 172 ASP A CA 1
ATOM 1434 C C . ASP A 1 172 ? 29.675 6.227 -19.155 1.00 89.75 172 ASP A C 1
ATOM 1436 O O . ASP A 1 172 ? 29.996 6.551 -18.004 1.00 89.75 172 ASP A O 1
ATOM 1440 N N . LEU A 1 173 ? 29.267 7.130 -20.054 1.00 90.56 173 LEU A N 1
ATOM 1441 C CA . LEU A 1 173 ? 29.133 8.547 -19.725 1.00 90.56 173 LEU A CA 1
ATOM 1442 C C . LEU A 1 173 ? 28.020 8.768 -18.701 1.00 90.56 173 LEU A C 1
ATOM 1444 O O . LEU A 1 173 ? 28.205 9.562 -17.779 1.00 90.56 173 LEU A O 1
ATOM 1448 N N . PHE A 1 174 ? 26.898 8.051 -18.820 1.00 93.44 174 PHE A N 1
ATOM 1449 C CA . PHE A 1 174 ? 25.796 8.168 -17.868 1.00 93.44 174 PHE A CA 1
ATOM 1450 C C . PHE A 1 174 ? 26.258 7.866 -16.439 1.00 93.44 174 PHE A C 1
ATOM 1452 O O . PHE A 1 174 ? 26.078 8.699 -15.553 1.00 93.44 174 PHE A O 1
ATOM 1459 N N . ASN A 1 175 ? 26.923 6.727 -16.220 1.00 91.25 175 ASN A N 1
ATOM 1460 C CA . ASN A 1 175 ? 27.419 6.347 -14.895 1.00 91.25 175 ASN A CA 1
ATOM 1461 C C . ASN A 1 175 ? 28.415 7.377 -14.343 1.00 91.25 175 ASN A C 1
ATOM 1463 O O . ASN A 1 175 ? 28.313 7.766 -13.183 1.00 91.25 175 ASN A O 1
ATOM 1467 N N . THR A 1 176 ? 29.303 7.901 -15.193 1.00 92.06 176 THR A N 1
ATOM 1468 C CA . THR A 1 176 ? 30.277 8.932 -14.799 1.00 92.06 176 THR A CA 1
ATOM 1469 C C . THR A 1 176 ? 29.593 10.203 -14.277 1.00 92.06 176 THR A C 1
ATOM 1471 O O . THR A 1 176 ? 29.967 10.731 -13.230 1.00 92.06 176 THR A O 1
ATOM 1474 N N . TYR A 1 177 ? 28.585 10.719 -14.987 1.00 91.06 177 TYR A N 1
ATOM 1475 C CA . TYR A 1 177 ? 27.854 11.917 -14.549 1.00 91.06 177 TYR A CA 1
ATOM 1476 C C . TYR A 1 177 ? 26.906 11.634 -13.381 1.00 91.06 177 TYR A C 1
ATOM 1478 O O . TYR A 1 177 ? 26.690 12.512 -12.546 1.00 91.06 177 TYR A O 1
ATOM 1486 N N . PHE A 1 178 ? 26.379 10.415 -13.281 1.00 92.44 178 PHE A N 1
ATOM 1487 C CA . PHE A 1 178 ? 25.526 10.006 -12.174 1.00 92.44 178 PHE A CA 1
ATOM 1488 C C . PHE A 1 178 ? 26.307 9.919 -10.857 1.00 92.44 178 PHE A C 1
ATOM 1490 O O . PHE A 1 178 ? 25.828 10.396 -9.827 1.00 92.44 178 PHE A O 1
ATOM 1497 N N . GLU A 1 179 ? 27.530 9.384 -10.883 1.00 91.50 179 GLU A N 1
ATOM 1498 C CA . GLU A 1 179 ? 28.436 9.391 -9.727 1.00 91.50 179 GLU A CA 1
ATOM 1499 C C . GLU A 1 179 ? 28.762 10.821 -9.284 1.00 91.50 179 GLU A C 1
ATOM 1501 O O . GLU A 1 179 ? 28.685 11.131 -8.097 1.00 91.50 179 GLU A O 1
ATOM 1506 N N . LYS A 1 180 ? 29.037 11.728 -10.233 1.00 90.62 180 LYS A N 1
ATOM 1507 C CA . LYS A 1 180 ? 29.261 13.152 -9.931 1.00 90.62 180 LYS A CA 1
ATOM 1508 C C . LYS A 1 180 ? 28.047 13.817 -9.288 1.00 90.62 180 LYS A C 1
ATOM 1510 O O . LYS A 1 180 ? 28.214 14.557 -8.324 1.00 90.62 180 LYS A O 1
ATOM 1515 N N . ALA A 1 181 ? 26.844 13.548 -9.794 1.00 90.38 181 ALA A N 1
ATOM 1516 C CA . ALA A 1 181 ? 25.606 14.065 -9.215 1.00 90.38 181 ALA A CA 1
ATOM 1517 C C . ALA A 1 181 ? 25.348 13.506 -7.808 1.00 90.38 181 ALA A C 1
ATOM 1519 O O . ALA A 1 181 ? 24.933 14.250 -6.928 1.00 90.38 181 ALA A O 1
ATOM 1520 N N . SER A 1 182 ? 25.651 12.224 -7.585 1.00 89.19 182 SER A N 1
ATOM 1521 C CA . SER A 1 182 ? 25.450 11.542 -6.298 1.00 89.19 182 SER A CA 1
ATOM 1522 C C . SER A 1 182 ? 26.422 11.990 -5.201 1.00 89.19 182 SER A C 1
ATOM 1524 O O . SER A 1 182 ? 26.153 11.773 -4.024 1.00 89.19 182 SER A O 1
ATOM 1526 N N . CYS A 1 183 ? 27.561 12.584 -5.572 1.00 88.50 183 CYS A N 1
ATOM 1527 C CA . CYS A 1 183 ? 28.549 13.127 -4.635 1.00 88.50 183 CYS A CA 1
ATOM 1528 C C . CYS A 1 183 ? 28.197 14.529 -4.104 1.00 88.50 183 CYS A C 1
ATOM 1530 O O . CYS A 1 183 ? 28.926 15.045 -3.256 1.00 88.50 183 CYS A O 1
ATOM 1532 N N . LEU A 1 184 ? 27.138 15.167 -4.616 1.00 88.25 184 LEU A N 1
ATOM 1533 C CA . LEU A 1 184 ? 26.697 16.491 -4.169 1.00 88.25 184 LEU A CA 1
ATOM 1534 C C . LEU A 1 184 ? 25.977 16.416 -2.814 1.00 88.25 184 LEU A C 1
ATOM 1536 O O . LEU A 1 184 ? 25.398 15.388 -2.463 1.00 88.25 184 LEU A O 1
ATOM 1540 N N . ASP A 1 185 ? 25.971 17.522 -2.065 1.00 80.81 185 ASP A N 1
ATOM 1541 C CA . ASP A 1 185 ? 25.199 17.608 -0.824 1.00 80.81 185 ASP A CA 1
ATOM 1542 C C . ASP A 1 185 ? 23.702 17.772 -1.131 1.00 80.81 185 ASP A C 1
ATOM 1544 O O . ASP A 1 185 ? 23.211 18.865 -1.443 1.00 80.81 185 ASP A O 1
ATOM 1548 N N . HIS A 1 186 ? 22.969 16.660 -1.057 1.00 83.50 186 HIS A N 1
ATOM 1549 C CA . HIS A 1 186 ? 21.543 16.610 -1.366 1.00 83.50 186 HIS A CA 1
ATOM 1550 C C . HIS A 1 186 ? 20.687 17.471 -0.421 1.00 83.50 186 HIS A C 1
ATOM 1552 O O . HIS A 1 186 ? 19.611 17.894 -0.835 1.00 83.50 186 HIS A O 1
ATOM 1558 N N . ASP A 1 187 ? 21.150 17.804 0.789 1.00 75.75 187 ASP A N 1
ATOM 1559 C CA . ASP A 1 187 ? 20.381 18.637 1.729 1.00 75.75 187 ASP A CA 1
ATOM 1560 C C . ASP A 1 187 ? 20.276 20.102 1.267 1.00 75.75 187 ASP A C 1
ATOM 1562 O O . ASP A 1 187 ? 19.395 20.847 1.700 1.00 75.75 187 ASP A O 1
ATOM 1566 N N . THR A 1 188 ? 21.161 20.524 0.361 1.00 76.12 188 THR A N 1
ATOM 1567 C CA . THR A 1 188 ? 21.196 21.888 -0.193 1.00 76.12 188 THR A CA 1
ATOM 1568 C C . THR A 1 188 ? 20.486 22.022 -1.543 1.00 76.12 188 THR A C 1
ATOM 1570 O O . THR A 1 188 ? 20.392 23.126 -2.089 1.00 76.12 188 THR A O 1
ATOM 1573 N N . CYS A 1 189 ? 19.999 20.909 -2.095 1.00 82.62 189 CYS A N 1
ATOM 1574 C CA . CYS A 1 189 ? 19.419 20.832 -3.430 1.00 82.62 189 CYS A CA 1
ATOM 1575 C C . CYS A 1 189 ? 17.887 20.901 -3.403 1.00 82.62 189 CYS A C 1
ATOM 1577 O O . CYS A 1 189 ? 17.238 20.505 -2.436 1.00 82.62 189 CYS A O 1
ATOM 1579 N N . ASP A 1 190 ? 17.301 21.377 -4.501 1.00 86.00 190 ASP A N 1
ATOM 1580 C CA . ASP A 1 190 ? 15.853 21.411 -4.689 1.00 86.00 190 ASP A CA 1
ATOM 1581 C C . ASP A 1 190 ? 15.263 19.981 -4.698 1.00 86.00 190 ASP A C 1
ATOM 1583 O O . ASP A 1 190 ? 15.727 19.135 -5.480 1.00 86.00 190 ASP A O 1
ATOM 1587 N N . PRO A 1 191 ? 14.236 19.684 -3.874 1.00 85.19 191 PRO A N 1
ATOM 1588 C CA . PRO A 1 191 ? 13.534 18.402 -3.894 1.00 85.19 191 PRO A CA 1
ATOM 1589 C C . PRO A 1 191 ? 13.041 17.969 -5.282 1.00 85.19 191 PRO A C 1
ATOM 1591 O O . PRO A 1 191 ? 13.042 16.770 -5.574 1.00 85.19 191 PRO A O 1
ATOM 1594 N N . GLU A 1 192 ? 12.657 18.908 -6.154 1.00 87.44 192 GLU A N 1
ATOM 1595 C CA . GLU A 1 192 ? 12.205 18.599 -7.518 1.00 87.44 192 GLU A CA 1
ATOM 1596 C C . GLU A 1 192 ? 13.357 18.073 -8.397 1.00 87.44 192 GLU A C 1
ATOM 1598 O O . GLU A 1 192 ? 13.212 17.078 -9.111 1.00 87.44 192 GLU A O 1
ATOM 1603 N N . LEU A 1 193 ? 14.553 18.658 -8.284 1.00 87.88 193 LEU A N 1
ATOM 1604 C CA . LEU A 1 193 ? 15.740 18.189 -9.011 1.00 87.88 193 LEU A CA 1
ATOM 1605 C C . LEU A 1 193 ? 16.228 16.830 -8.501 1.00 87.88 193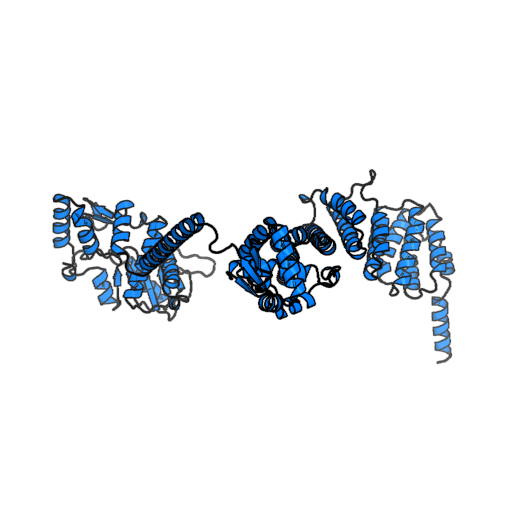 LEU A C 1
ATOM 1607 O O . LEU A 1 193 ? 16.614 15.970 -9.298 1.00 87.88 193 LEU A O 1
ATOM 1611 N N . LEU A 1 194 ? 16.166 16.601 -7.188 1.00 88.62 194 LEU A N 1
ATOM 1612 C CA . LEU A 1 194 ? 16.473 15.297 -6.593 1.00 88.62 194 LEU A CA 1
ATOM 1613 C C . LEU A 1 194 ? 15.486 14.218 -7.052 1.00 88.62 194 LEU A C 1
ATOM 1615 O O . LEU A 1 194 ? 15.883 13.078 -7.309 1.00 88.62 194 LEU A O 1
ATOM 1619 N N . PHE A 1 195 ? 14.207 14.572 -7.194 1.00 89.81 195 PHE A N 1
ATOM 1620 C CA . PHE A 1 195 ? 13.203 13.694 -7.787 1.00 89.81 195 PHE A CA 1
ATOM 1621 C C . PHE A 1 195 ? 13.564 13.339 -9.236 1.00 89.81 195 PHE A C 1
ATOM 1623 O O . PHE A 1 195 ? 13.596 12.156 -9.590 1.00 89.81 195 PHE A O 1
ATOM 1630 N N . HIS A 1 196 ? 13.919 14.329 -10.061 1.00 89.88 196 HIS A N 1
ATOM 1631 C CA . HIS A 1 196 ? 14.336 14.084 -11.443 1.00 89.88 196 HIS A CA 1
ATOM 1632 C C . HIS A 1 196 ? 15.595 13.215 -11.544 1.00 89.88 196 HIS A C 1
ATOM 1634 O O . HIS A 1 196 ? 15.637 12.332 -12.401 1.00 89.88 196 HIS A O 1
ATOM 1640 N N . LEU A 1 197 ? 16.580 13.391 -10.656 1.00 92.25 197 LEU A N 1
ATOM 1641 C CA . LEU A 1 197 ? 17.765 12.528 -10.594 1.00 92.25 197 LEU A CA 1
ATOM 1642 C C . LEU A 1 197 ? 17.378 11.059 -10.356 1.00 92.25 197 LEU A C 1
ATOM 1644 O O . LEU A 1 197 ? 17.822 10.172 -11.089 1.00 92.25 197 LEU A O 1
ATOM 1648 N N . LYS A 1 198 ? 16.508 10.797 -9.371 1.00 91.75 198 LYS A N 1
ATOM 1649 C CA . LYS A 1 198 ? 16.016 9.442 -9.066 1.00 91.75 198 LYS A CA 1
ATOM 1650 C C . LYS A 1 198 ? 15.208 8.847 -10.222 1.00 91.75 198 LYS A C 1
ATOM 1652 O O . LYS A 1 198 ? 15.368 7.671 -10.543 1.00 91.75 198 LYS A O 1
ATOM 1657 N N . LEU A 1 199 ? 14.370 9.651 -10.877 1.00 92.75 199 LEU A N 1
ATOM 1658 C CA . LEU A 1 199 ? 13.584 9.217 -12.035 1.00 92.75 199 LEU A CA 1
ATOM 1659 C C . LEU A 1 199 ? 14.475 8.823 -13.218 1.00 92.75 199 LEU A C 1
ATOM 1661 O O . LEU A 1 199 ? 14.247 7.797 -13.860 1.00 92.75 199 LEU A O 1
ATOM 1665 N N . VAL A 1 200 ? 15.494 9.630 -13.502 1.00 93.94 200 VAL A N 1
ATOM 1666 C CA . VAL A 1 200 ? 16.465 9.378 -14.571 1.00 93.94 200 VAL A CA 1
ATOM 1667 C C . VAL A 1 200 ? 17.267 8.107 -14.286 1.00 93.94 200 VAL A C 1
ATOM 1669 O O . VAL A 1 200 ? 17.440 7.287 -15.185 1.00 93.94 200 VAL A O 1
ATOM 1672 N N . GLN A 1 201 ? 17.649 7.872 -13.027 1.00 94.31 201 GLN A N 1
ATOM 1673 C CA . GLN A 1 201 ? 18.265 6.614 -12.601 1.00 94.31 201 GLN A CA 1
ATOM 1674 C C . GLN A 1 201 ? 17.343 5.405 -12.835 1.00 94.31 201 GLN A C 1
ATOM 1676 O O . GLN A 1 201 ? 17.783 4.399 -13.389 1.00 94.31 201 GLN A O 1
ATOM 1681 N N . ALA A 1 202 ? 16.067 5.492 -12.442 1.00 94.56 202 ALA A N 1
ATOM 1682 C CA . ALA A 1 202 ? 15.103 4.405 -12.632 1.00 94.56 202 ALA A CA 1
ATOM 1683 C C . ALA A 1 202 ? 14.927 4.056 -14.121 1.00 94.56 202 ALA A C 1
ATOM 1685 O O . ALA A 1 202 ? 14.997 2.885 -14.497 1.00 94.56 202 ALA A O 1
ATOM 1686 N N . LYS A 1 203 ? 14.789 5.079 -14.979 1.00 94.12 203 LYS A N 1
ATOM 1687 C CA . LYS A 1 203 ? 14.694 4.923 -16.441 1.00 94.12 203 LYS A CA 1
ATOM 1688 C C . LYS A 1 203 ? 15.957 4.315 -17.051 1.00 94.12 203 LYS A C 1
ATOM 1690 O O . LYS A 1 203 ? 15.850 3.475 -17.940 1.00 94.12 203 LYS A O 1
ATOM 1695 N N . PHE A 1 204 ? 17.138 4.712 -16.575 1.00 93.62 204 PHE A N 1
ATOM 1696 C CA . PHE A 1 204 ? 18.408 4.148 -17.038 1.00 93.62 204 PHE A CA 1
ATOM 1697 C C . PHE A 1 204 ? 18.508 2.655 -16.737 1.00 93.62 204 PHE A C 1
ATOM 1699 O O . PHE A 1 204 ? 18.861 1.869 -17.614 1.00 93.62 204 PHE A O 1
ATOM 1706 N N . LEU A 1 205 ? 18.167 2.259 -15.508 1.00 92.88 205 LEU A N 1
ATOM 1707 C CA . LEU A 1 205 ? 18.198 0.860 -15.082 1.00 92.88 205 LEU A CA 1
ATOM 1708 C C . LEU A 1 205 ? 17.202 0.001 -15.874 1.00 92.88 205 LEU A C 1
ATOM 1710 O O . LEU A 1 205 ? 17.541 -1.124 -16.235 1.00 92.88 205 LEU A O 1
ATOM 1714 N N . ASP A 1 206 ? 16.015 0.536 -16.178 1.00 93.06 206 ASP A N 1
ATOM 1715 C CA . ASP A 1 206 ? 15.002 -0.122 -17.017 1.00 93.06 206 ASP A CA 1
ATOM 1716 C C . ASP A 1 206 ? 15.505 -0.323 -18.459 1.00 93.06 206 ASP A C 1
ATOM 1718 O O . ASP A 1 206 ? 15.514 -1.450 -18.957 1.00 93.06 206 ASP A O 1
ATOM 1722 N N . LYS A 1 207 ? 16.034 0.734 -19.101 1.00 90.81 207 LYS A N 1
ATOM 1723 C CA . LYS A 1 207 ? 16.651 0.633 -20.441 1.00 90.81 207 LYS A CA 1
ATOM 1724 C C . LYS A 1 207 ? 17.866 -0.306 -20.464 1.00 90.81 207 LYS A C 1
ATOM 1726 O O . LYS A 1 207 ? 18.066 -1.005 -21.446 1.00 90.81 207 LYS A O 1
ATOM 1731 N N . SER A 1 208 ? 18.639 -0.367 -19.379 1.00 89.12 208 SER A N 1
ATOM 1732 C CA . SER A 1 208 ? 19.817 -1.244 -19.243 1.00 89.12 208 SER A CA 1
ATOM 1733 C C . SER A 1 208 ? 19.471 -2.694 -18.870 1.00 89.12 208 SER A C 1
ATOM 1735 O O . SER A 1 208 ? 20.369 -3.482 -18.575 1.00 89.12 208 SER A O 1
ATOM 1737 N N . HIS A 1 209 ? 18.181 -3.047 -18.819 1.00 89.44 209 HIS A N 1
ATOM 1738 C CA . HIS A 1 209 ? 17.667 -4.376 -18.457 1.00 89.44 209 HIS A CA 1
ATOM 1739 C C . HIS A 1 209 ? 18.001 -4.837 -17.029 1.00 89.44 209 HIS A C 1
ATOM 1741 O O . HIS A 1 209 ? 17.870 -6.016 -16.690 1.00 89.44 209 HIS A O 1
ATOM 1747 N N . ASN A 1 210 ? 18.373 -3.910 -16.142 1.00 90.75 210 ASN A N 1
ATOM 1748 C CA . ASN A 1 210 ? 18.512 -4.178 -14.713 1.00 90.75 210 ASN A CA 1
ATOM 1749 C C . ASN A 1 210 ? 17.155 -3.999 -14.013 1.00 90.75 210 ASN A C 1
ATOM 1751 O O . ASN A 1 210 ? 16.956 -3.115 -13.176 1.00 90.75 210 ASN A O 1
ATOM 1755 N N . PHE A 1 211 ? 16.197 -4.851 -14.391 1.00 92.00 211 PHE A N 1
ATOM 1756 C CA . PHE A 1 211 ? 14.789 -4.696 -14.022 1.00 92.00 211 PHE A CA 1
ATOM 1757 C C . PHE A 1 211 ? 14.527 -4.780 -12.512 1.00 92.00 211 PHE A C 1
ATOM 1759 O O . PHE A 1 211 ? 13.608 -4.136 -12.008 1.00 92.00 211 PHE A O 1
ATOM 1766 N N . LEU A 1 212 ? 15.337 -5.542 -11.767 1.00 91.88 212 LEU A N 1
ATOM 1767 C CA . LEU A 1 212 ? 15.177 -5.678 -10.316 1.00 91.88 212 LEU A CA 1
ATOM 1768 C C . LEU A 1 212 ? 15.435 -4.350 -9.594 1.00 91.88 212 LEU A C 1
ATOM 1770 O O . LEU A 1 212 ? 14.630 -3.931 -8.764 1.00 91.88 212 LEU A O 1
ATOM 1774 N N . GLU A 1 213 ? 16.551 -3.691 -9.910 1.00 92.38 213 GLU A N 1
ATOM 1775 C CA . GLU A 1 213 ? 16.893 -2.399 -9.314 1.00 92.38 213 GLU A CA 1
ATOM 1776 C C . GLU A 1 213 ? 16.007 -1.282 -9.874 1.00 92.38 213 GLU A C 1
ATOM 1778 O O . GLU A 1 213 ? 15.550 -0.433 -9.109 1.00 92.38 213 GLU A O 1
ATOM 1783 N N . ALA A 1 214 ? 15.666 -1.329 -11.168 1.00 94.06 214 ALA A N 1
ATOM 1784 C CA . ALA A 1 214 ? 14.709 -0.400 -11.768 1.00 94.06 214 ALA A CA 1
ATOM 1785 C C . ALA A 1 214 ? 13.354 -0.435 -11.044 1.00 94.06 214 ALA A C 1
ATOM 1787 O O . ALA A 1 214 ? 12.815 0.609 -10.687 1.00 94.06 214 ALA A O 1
ATOM 1788 N N . SER A 1 215 ? 12.831 -1.635 -10.764 1.00 93.25 215 SER A N 1
ATOM 1789 C CA . SER A 1 215 ? 11.566 -1.821 -10.047 1.00 93.25 215 SER A CA 1
ATOM 1790 C C . SER A 1 215 ? 11.593 -1.187 -8.654 1.00 93.25 215 SER A C 1
ATOM 1792 O O . SER A 1 215 ? 10.682 -0.435 -8.303 1.00 93.25 215 SER A O 1
ATOM 1794 N N . LYS A 1 216 ? 12.667 -1.412 -7.883 1.00 92.88 216 LYS A N 1
ATOM 1795 C CA . LYS A 1 216 ? 12.846 -0.776 -6.569 1.00 92.88 216 LYS A CA 1
ATOM 1796 C C . LYS A 1 216 ? 12.860 0.744 -6.680 1.00 92.88 216 LYS A C 1
ATOM 1798 O O . LYS A 1 216 ? 12.183 1.404 -5.902 1.00 92.88 216 LYS A O 1
ATOM 1803 N N . LYS A 1 217 ? 13.600 1.298 -7.648 1.00 93.31 217 LYS A N 1
ATOM 1804 C CA . LYS A 1 217 ? 13.694 2.751 -7.839 1.00 93.31 217 LYS A CA 1
ATOM 1805 C C . LYS A 1 217 ? 12.372 3.374 -8.260 1.00 93.31 217 LYS A C 1
ATOM 1807 O O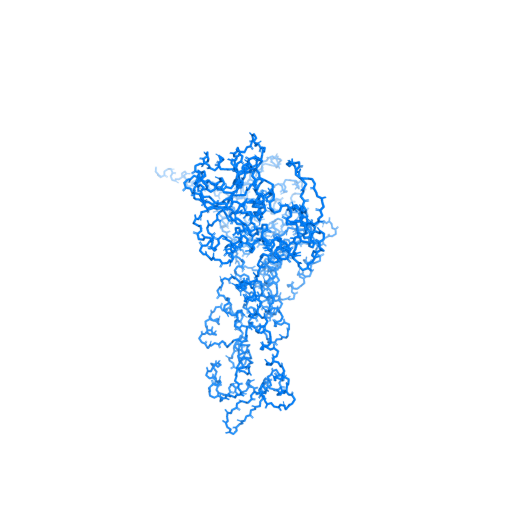 . LYS A 1 217 ? 12.010 4.402 -7.702 1.00 93.31 217 LYS A O 1
ATOM 1812 N N . TYR A 1 218 ? 11.614 2.742 -9.153 1.00 93.38 218 TYR A N 1
ATOM 1813 C CA . TYR A 1 218 ? 10.266 3.211 -9.476 1.00 93.38 218 TYR A CA 1
ATOM 1814 C C . TYR A 1 218 ? 9.334 3.177 -8.264 1.00 93.38 218 TYR A C 1
ATOM 1816 O O . TYR A 1 218 ? 8.613 4.142 -8.030 1.00 93.38 218 TYR A O 1
ATOM 1824 N N . PHE A 1 219 ? 9.392 2.126 -7.445 1.00 90.25 219 PHE A N 1
ATOM 1825 C CA . PHE A 1 219 ? 8.587 2.048 -6.227 1.00 90.25 219 PHE A CA 1
ATOM 1826 C C . PHE A 1 219 ? 9.000 3.088 -5.176 1.00 90.25 219 PHE A C 1
ATOM 1828 O O . PHE A 1 219 ? 8.136 3.733 -4.591 1.00 90.25 219 PHE A O 1
ATOM 1835 N N . GLU A 1 220 ? 10.300 3.338 -4.986 1.00 90.00 220 GLU A N 1
ATOM 1836 C CA . GLU A 1 220 ? 10.797 4.416 -4.115 1.00 90.00 220 GLU A CA 1
ATOM 1837 C C . GLU A 1 220 ? 10.229 5.792 -4.513 1.00 90.00 220 GLU A C 1
ATOM 1839 O O . GLU A 1 220 ? 9.972 6.615 -3.635 1.00 90.00 220 GLU A O 1
ATOM 1844 N N . LEU A 1 221 ? 9.993 6.043 -5.809 1.00 89.25 221 LEU A N 1
ATOM 1845 C CA . LEU A 1 221 ? 9.378 7.291 -6.282 1.00 89.25 221 LEU A CA 1
ATOM 1846 C C . LEU A 1 221 ? 7.912 7.419 -5.853 1.00 89.25 221 LEU A C 1
ATOM 1848 O O . LEU A 1 221 ? 7.478 8.527 -5.560 1.00 89.25 221 LEU A O 1
ATOM 1852 N N . THR A 1 222 ? 7.165 6.311 -5.768 1.00 84.81 222 THR A N 1
ATOM 1853 C CA . THR A 1 222 ? 5.731 6.316 -5.402 1.00 84.81 222 THR A CA 1
ATOM 1854 C C . THR A 1 222 ? 5.460 6.719 -3.948 1.00 84.81 222 THR A C 1
ATOM 1856 O O . THR A 1 222 ? 4.329 7.054 -3.608 1.00 84.81 222 THR A O 1
ATOM 1859 N N . VAL A 1 223 ? 6.488 6.701 -3.093 1.00 81.69 223 VAL A N 1
ATOM 1860 C CA . VAL A 1 223 ? 6.395 7.042 -1.662 1.00 81.69 223 VAL A CA 1
ATOM 1861 C C . VAL A 1 223 ? 6.666 8.534 -1.408 1.00 81.69 223 VAL A C 1
ATOM 1863 O O . VAL A 1 223 ? 6.456 9.026 -0.302 1.00 81.69 223 VAL A O 1
ATOM 1866 N N . LEU A 1 224 ? 7.143 9.279 -2.410 1.00 80.81 224 LEU A N 1
ATOM 1867 C CA . LEU A 1 224 ? 7.485 10.694 -2.259 1.00 80.81 224 LEU A CA 1
ATOM 1868 C C . LEU A 1 224 ? 6.226 11.578 -2.272 1.00 80.81 224 LEU A C 1
ATOM 1870 O O . LEU A 1 224 ? 5.332 11.376 -3.084 1.00 80.81 224 LEU A O 1
ATOM 1874 N N . GLU A 1 225 ? 6.174 12.601 -1.412 1.00 70.19 225 GLU A N 1
ATOM 1875 C CA . GLU A 1 225 ? 5.002 13.489 -1.259 1.00 70.19 225 GLU A CA 1
ATOM 1876 C C . GLU A 1 225 ? 4.765 14.434 -2.458 1.00 70.19 225 GLU A C 1
ATOM 1878 O O . GLU A 1 225 ? 3.708 15.050 -2.565 1.00 70.19 225 GLU A O 1
ATOM 1883 N N . CYS A 1 226 ? 5.735 14.568 -3.368 1.00 70.62 226 CYS A N 1
ATOM 1884 C CA . CYS A 1 226 ? 5.754 15.588 -4.422 1.00 70.62 226 CYS A CA 1
ATOM 1885 C C . CYS A 1 226 ? 5.130 15.170 -5.769 1.00 70.62 226 CYS A C 1
ATOM 1887 O O . CYS A 1 226 ? 5.318 15.874 -6.760 1.00 70.62 226 CYS A O 1
ATOM 1889 N N . ILE A 1 227 ? 4.397 14.053 -5.840 1.00 80.31 227 ILE A N 1
ATOM 1890 C CA . ILE A 1 227 ? 3.873 13.506 -7.106 1.00 80.31 227 ILE A CA 1
ATOM 1891 C C . ILE A 1 227 ? 2.353 13.623 -7.235 1.00 80.31 227 ILE A C 1
ATOM 1893 O O . ILE A 1 227 ? 1.604 13.462 -6.274 1.00 80.31 227 ILE A O 1
ATOM 1897 N N . SER A 1 228 ? 1.891 13.877 -8.462 1.00 83.88 228 SER A N 1
ATOM 1898 C CA . SER A 1 228 ? 0.464 13.823 -8.795 1.00 83.88 228 SER A CA 1
ATOM 1899 C C . SER A 1 228 ? -0.047 12.378 -8.853 1.00 83.88 228 SER A C 1
ATOM 1901 O O . SER A 1 228 ? 0.713 11.452 -9.130 1.00 83.88 228 SER A O 1
ATOM 1903 N N . GLU A 1 229 ? -1.354 12.182 -8.672 1.00 81.69 229 GLU A N 1
ATOM 1904 C CA . GLU A 1 229 ? -1.993 10.857 -8.739 1.00 81.69 229 GLU A CA 1
ATOM 1905 C C . GLU A 1 229 ? -1.749 10.145 -10.086 1.00 81.69 229 GLU A C 1
ATOM 1907 O O . GLU A 1 229 ? -1.508 8.941 -10.129 1.00 81.69 229 GLU A O 1
ATOM 1912 N N . MET A 1 230 ? -1.722 10.896 -11.193 1.00 84.94 230 MET A N 1
ATOM 1913 C CA . MET A 1 230 ? -1.441 10.348 -12.524 1.00 84.94 230 MET A CA 1
ATOM 1914 C C . MET A 1 230 ? -0.001 9.824 -12.643 1.00 84.94 230 MET A C 1
ATOM 1916 O O . MET A 1 230 ? 0.217 8.730 -13.158 1.00 84.94 230 MET A O 1
ATOM 1920 N N . GLN A 1 231 ? 0.976 10.579 -12.131 1.00 85.50 231 GLN A N 1
ATOM 1921 C CA . GLN A 1 231 ? 2.384 10.162 -12.108 1.00 85.50 231 GLN A CA 1
ATOM 1922 C C . GLN A 1 231 ? 2.605 8.985 -11.155 1.00 85.50 231 GLN A C 1
ATOM 1924 O O . GLN A 1 231 ? 3.385 8.083 -11.451 1.00 85.50 231 GLN A O 1
ATOM 1929 N N . TRP A 1 232 ? 1.900 8.975 -10.023 1.00 85.50 232 TRP A N 1
ATOM 1930 C CA . TRP A 1 232 ? 1.938 7.876 -9.066 1.00 85.50 232 TRP A CA 1
ATOM 1931 C C . TRP A 1 232 ? 1.523 6.550 -9.720 1.00 85.50 232 TRP A C 1
ATOM 1933 O O . TRP A 1 232 ? 2.255 5.565 -9.615 1.00 85.50 232 TRP A O 1
ATOM 1943 N N . LEU A 1 233 ? 0.415 6.549 -10.474 1.00 86.44 233 LEU A N 1
ATOM 1944 C CA . LEU A 1 233 ? -0.037 5.379 -11.235 1.00 86.44 233 LEU A CA 1
ATOM 1945 C C . LEU A 1 233 ? 0.981 4.949 -12.300 1.00 86.44 233 LEU A C 1
ATOM 1947 O O . LEU A 1 233 ? 1.263 3.760 -12.421 1.00 86.44 233 LEU A O 1
ATOM 1951 N N . GLU A 1 234 ? 1.566 5.900 -13.036 1.00 88.75 234 GLU A N 1
ATOM 1952 C CA . GLU A 1 234 ? 2.563 5.612 -14.076 1.00 88.75 234 GLU A CA 1
ATOM 1953 C C . GLU A 1 234 ? 3.805 4.905 -13.509 1.00 88.75 234 GLU A C 1
ATOM 1955 O O . GLU A 1 234 ? 4.260 3.895 -14.056 1.00 88.75 234 GLU A O 1
ATOM 1960 N N . TYR A 1 235 ? 4.357 5.402 -12.398 1.00 90.12 235 TYR A N 1
ATOM 1961 C CA . TYR A 1 235 ? 5.552 4.811 -11.792 1.00 90.12 235 TYR A CA 1
ATOM 1962 C C . TYR A 1 235 ? 5.261 3.488 -11.095 1.00 90.12 235 TYR A C 1
ATOM 1964 O O . TYR A 1 235 ? 6.105 2.591 -11.131 1.00 90.12 235 TYR A O 1
ATOM 1972 N N . LEU A 1 236 ? 4.071 3.330 -10.512 1.00 89.19 236 LEU A N 1
ATOM 1973 C CA . LEU A 1 236 ? 3.654 2.048 -9.961 1.00 89.19 236 LEU A CA 1
ATOM 1974 C C . LEU A 1 236 ? 3.506 0.994 -11.067 1.00 89.19 236 LEU A C 1
ATOM 1976 O O . LEU A 1 236 ? 4.032 -0.113 -10.932 1.00 89.19 236 LEU A O 1
ATOM 1980 N N . ASP A 1 237 ? 2.876 1.351 -12.190 1.00 89.31 237 ASP A N 1
ATOM 1981 C CA . ASP A 1 237 ? 2.774 0.480 -13.365 1.00 89.31 237 ASP A CA 1
ATOM 1982 C C . ASP A 1 237 ? 4.167 0.092 -13.890 1.00 89.31 237 ASP A C 1
ATOM 1984 O O . ASP A 1 237 ? 4.418 -1.088 -14.152 1.00 89.31 237 ASP A O 1
ATOM 1988 N N . ALA A 1 238 ? 5.100 1.047 -13.979 1.00 91.06 238 ALA A N 1
ATOM 1989 C CA . ALA A 1 238 ? 6.482 0.777 -14.379 1.00 91.06 238 ALA A CA 1
ATOM 1990 C C . ALA A 1 238 ? 7.207 -0.158 -13.393 1.00 91.06 238 ALA A C 1
ATOM 1992 O O . ALA A 1 238 ? 7.890 -1.092 -13.816 1.00 91.06 238 ALA A O 1
ATOM 1993 N N . ALA A 1 239 ? 7.025 0.034 -12.082 1.00 92.19 239 ALA A N 1
ATOM 1994 C CA . ALA A 1 239 ? 7.616 -0.825 -11.057 1.00 92.19 239 ALA A CA 1
ATOM 1995 C C . ALA A 1 239 ? 7.117 -2.276 -11.162 1.00 92.19 239 ALA A C 1
ATOM 1997 O O . ALA A 1 239 ? 7.919 -3.212 -11.045 1.00 92.19 239 ALA A O 1
ATOM 1998 N N . VAL A 1 240 ? 5.813 -2.459 -11.410 1.00 90.62 240 VAL A N 1
ATOM 1999 C CA . VAL A 1 240 ? 5.170 -3.773 -11.570 1.00 90.62 240 VAL A CA 1
ATOM 2000 C C . VAL A 1 240 ? 5.609 -4.462 -12.865 1.00 90.62 240 VAL A C 1
ATOM 2002 O O . VAL A 1 240 ? 5.907 -5.656 -12.853 1.00 90.62 240 VAL A O 1
ATOM 2005 N N . ILE A 1 241 ? 5.731 -3.725 -13.970 1.00 90.81 241 ILE A N 1
ATOM 2006 C CA . ILE A 1 241 ? 6.255 -4.273 -15.230 1.00 90.81 241 ILE A CA 1
ATOM 2007 C C . ILE A 1 241 ? 7.707 -4.734 -15.054 1.00 90.81 241 ILE A C 1
ATOM 2009 O O . ILE A 1 241 ? 8.037 -5.875 -15.380 1.00 90.81 241 ILE A O 1
ATOM 2013 N N . CYS A 1 242 ? 8.569 -3.901 -14.465 1.00 92.00 242 CYS A N 1
ATOM 2014 C CA . CYS A 1 242 ? 9.967 -4.256 -14.225 1.00 92.00 242 CYS A CA 1
ATOM 2015 C C . CYS A 1 242 ? 10.098 -5.504 -13.335 1.00 92.00 242 CYS A C 1
ATOM 2017 O O . CYS A 1 242 ? 10.903 -6.392 -13.617 1.00 92.00 242 CYS A O 1
ATOM 2019 N N . ILE A 1 243 ? 9.279 -5.646 -12.286 1.00 90.69 243 ILE A N 1
ATOM 2020 C CA . ILE A 1 243 ? 9.352 -6.858 -11.457 1.00 90.69 243 ILE A CA 1
ATOM 2021 C C . ILE A 1 243 ? 8.782 -8.097 -12.151 1.00 90.69 243 ILE A C 1
ATOM 2023 O O . ILE A 1 243 ? 9.192 -9.211 -11.819 1.00 90.69 243 ILE A O 1
ATOM 2027 N N . ALA A 1 244 ? 7.869 -7.932 -13.109 1.00 88.69 244 ALA A N 1
ATOM 2028 C CA . ALA A 1 244 ? 7.379 -9.022 -13.945 1.00 88.69 244 ALA A CA 1
ATOM 2029 C C . ALA A 1 244 ? 8.453 -9.530 -14.922 1.00 88.69 244 ALA A C 1
ATOM 2031 O O . ALA A 1 244 ? 8.534 -10.735 -15.137 1.00 88.69 244 ALA A O 1
ATOM 2032 N N . LEU A 1 245 ? 9.306 -8.636 -15.436 1.00 88.44 245 LEU A N 1
ATOM 2033 C CA . LEU A 1 245 ? 10.427 -8.943 -16.341 1.00 88.44 245 LEU A CA 1
ATOM 2034 C C . LEU A 1 245 ? 11.650 -9.560 -15.639 1.00 88.44 245 LEU A C 1
ATOM 2036 O O . LEU A 1 245 ? 12.535 -10.111 -16.289 1.00 88.44 245 LEU A O 1
ATOM 2040 N N . CYS A 1 246 ? 11.744 -9.441 -14.315 1.00 87.88 246 CYS A N 1
ATOM 2041 C CA . CYS A 1 246 ? 12.894 -9.924 -13.557 1.00 87.88 246 CYS A CA 1
ATOM 2042 C C . CYS A 1 246 ? 12.873 -11.459 -13.399 1.00 87.88 246 CYS A C 1
ATOM 2044 O O . CYS A 1 246 ? 11.838 -11.993 -13.009 1.00 87.88 246 CYS A O 1
ATOM 2046 N N . PRO A 1 247 ? 13.996 -12.186 -13.563 1.00 81.81 247 PRO A N 1
ATOM 2047 C CA . PRO A 1 247 ? 14.060 -13.623 -13.289 1.00 81.81 247 PRO A CA 1
ATOM 2048 C C . PRO A 1 247 ? 13.651 -13.979 -11.854 1.00 81.81 247 PRO A C 1
ATOM 2050 O O . PRO A 1 247 ? 13.731 -13.163 -10.928 1.00 81.81 247 PRO A O 1
ATOM 2053 N N . MET A 1 248 ? 13.233 -15.225 -11.638 1.00 76.31 248 MET A N 1
ATOM 2054 C CA . MET A 1 248 ? 12.855 -15.672 -10.299 1.00 76.31 248 MET A CA 1
ATOM 2055 C C . MET A 1 248 ? 14.046 -15.673 -9.337 1.00 76.31 248 MET A C 1
ATOM 2057 O O . MET A 1 248 ? 15.080 -16.287 -9.577 1.00 76.31 248 MET A O 1
ATOM 2061 N N . SER A 1 249 ? 13.886 -14.980 -8.208 1.00 80.75 249 SER A N 1
ATOM 2062 C CA . SER A 1 249 ? 14.864 -14.951 -7.120 1.00 80.75 249 SER A CA 1
ATOM 2063 C C . SER A 1 249 ? 14.178 -14.760 -5.767 1.00 80.75 249 SER A C 1
ATOM 2065 O O . SER A 1 249 ? 13.060 -14.240 -5.667 1.00 80.75 249 SER A O 1
ATOM 2067 N N . SER A 1 250 ? 14.864 -15.151 -4.692 1.00 79.38 250 SER A N 1
ATOM 2068 C CA . SER A 1 250 ? 14.393 -14.908 -3.322 1.00 79.38 250 SER A CA 1
ATOM 2069 C C . SER A 1 250 ? 14.244 -13.410 -3.029 1.00 79.38 250 SER A C 1
ATOM 2071 O O . SER A 1 250 ? 13.310 -13.001 -2.341 1.00 79.38 250 SER A O 1
ATOM 2073 N N . THR A 1 251 ? 15.116 -12.580 -3.606 1.00 84.69 251 THR A N 1
ATOM 2074 C CA . THR A 1 251 ? 15.051 -11.116 -3.524 1.00 84.69 251 THR A CA 1
ATOM 2075 C C . THR A 1 251 ? 13.795 -10.572 -4.199 1.00 84.69 251 THR A C 1
ATOM 2077 O O . THR A 1 251 ? 13.074 -9.787 -3.585 1.00 84.69 251 THR A O 1
ATOM 2080 N N . ARG A 1 252 ? 13.480 -11.039 -5.416 1.00 86.69 252 ARG A N 1
ATOM 2081 C CA . ARG A 1 252 ? 12.251 -10.673 -6.141 1.00 86.69 252 ARG A CA 1
ATOM 2082 C C . ARG A 1 252 ? 10.999 -11.002 -5.325 1.00 86.69 252 ARG A C 1
ATOM 2084 O O . ARG A 1 252 ? 10.121 -10.157 -5.194 1.00 86.69 252 ARG A O 1
ATOM 2091 N N . SER A 1 253 ? 10.947 -12.191 -4.720 1.00 84.19 253 SER A N 1
ATOM 2092 C CA . SER A 1 253 ? 9.799 -12.617 -3.900 1.00 84.19 253 SER A CA 1
ATOM 2093 C C . SER A 1 253 ? 9.572 -11.708 -2.686 1.00 84.19 253 SER A C 1
ATOM 2095 O O . SER A 1 253 ? 8.434 -11.361 -2.388 1.00 84.19 253 SER A O 1
ATOM 2097 N N . LYS A 1 254 ? 10.646 -11.276 -2.007 1.00 86.69 254 LYS A N 1
ATOM 2098 C CA . LYS A 1 254 ? 10.543 -10.340 -0.873 1.00 86.69 254 LYS A CA 1
ATOM 2099 C C . LYS A 1 254 ? 9.980 -8.985 -1.301 1.00 86.69 254 LYS A C 1
ATOM 2101 O O . LYS A 1 254 ? 9.105 -8.456 -0.627 1.00 86.69 254 LYS A O 1
ATOM 2106 N N . ILE A 1 255 ? 10.462 -8.452 -2.426 1.00 86.75 255 ILE A N 1
ATOM 2107 C CA . ILE A 1 255 ? 10.005 -7.162 -2.964 1.00 86.75 255 ILE A CA 1
ATOM 2108 C C . ILE A 1 255 ? 8.530 -7.241 -3.371 1.00 86.75 255 ILE A C 1
ATOM 2110 O O . ILE A 1 255 ? 7.772 -6.333 -3.056 1.00 86.75 255 ILE A O 1
ATOM 2114 N N . LEU A 1 256 ? 8.103 -8.345 -3.996 1.00 86.75 256 LEU A N 1
ATOM 2115 C CA . LEU A 1 256 ? 6.699 -8.570 -4.352 1.00 86.75 256 LEU A CA 1
ATOM 2116 C C . LEU A 1 256 ? 5.772 -8.548 -3.132 1.00 86.75 256 LEU A C 1
ATOM 2118 O O . LEU A 1 256 ? 4.700 -7.956 -3.209 1.00 86.75 256 LEU A O 1
ATOM 2122 N N . SER A 1 257 ? 6.174 -9.156 -2.009 1.00 86.00 257 SER A N 1
ATOM 2123 C CA . SER A 1 257 ? 5.397 -9.073 -0.765 1.00 86.00 257 SER A CA 1
ATOM 2124 C C . SER A 1 257 ? 5.274 -7.636 -0.271 1.00 86.00 257 SER A C 1
ATOM 2126 O O . SER A 1 257 ? 4.169 -7.190 0.017 1.00 86.00 257 SER A O 1
ATOM 2128 N N . THR A 1 258 ? 6.378 -6.882 -0.258 1.00 86.69 258 THR A N 1
ATOM 2129 C CA . THR A 1 258 ? 6.356 -5.463 0.123 1.00 86.69 258 THR A CA 1
ATOM 2130 C C . THR A 1 258 ? 5.476 -4.632 -0.812 1.00 86.69 258 THR A C 1
ATOM 2132 O O . THR A 1 258 ? 4.734 -3.776 -0.344 1.00 86.69 258 THR A O 1
ATOM 2135 N N . PHE A 1 259 ? 5.509 -4.876 -2.122 1.00 86.31 259 PHE A N 1
ATOM 2136 C CA . PHE A 1 259 ? 4.665 -4.156 -3.081 1.00 86.31 259 PHE A CA 1
ATOM 2137 C C . PHE A 1 259 ? 3.188 -4.465 -2.847 1.00 86.31 259 PHE A C 1
ATOM 2139 O O . PHE A 1 259 ? 2.372 -3.552 -2.773 1.00 86.31 259 PHE A O 1
ATOM 2146 N N . TYR A 1 260 ? 2.842 -5.744 -2.685 1.00 85.69 260 TYR A N 1
ATOM 2147 C CA . TYR A 1 260 ? 1.460 -6.153 -2.463 1.00 85.69 260 TYR A CA 1
ATOM 2148 C C . TYR A 1 260 ? 0.896 -5.571 -1.159 1.00 85.69 260 TYR A C 1
ATOM 2150 O O . TYR A 1 260 ? -0.202 -5.028 -1.165 1.00 85.69 260 TYR A O 1
ATOM 2158 N N . GLU A 1 261 ? 1.654 -5.593 -0.061 1.00 84.81 261 GLU A N 1
ATOM 2159 C CA . GLU A 1 261 ? 1.228 -5.012 1.223 1.00 84.81 261 GLU A CA 1
ATOM 2160 C C . GLU A 1 261 ? 0.942 -3.504 1.147 1.00 84.81 261 GLU A C 1
ATOM 2162 O O . GLU A 1 261 ? 0.039 -3.026 1.830 1.00 84.81 261 GLU A O 1
ATOM 2167 N N . ASN A 1 262 ? 1.675 -2.762 0.309 1.00 80.00 262 ASN A N 1
ATOM 2168 C CA . ASN A 1 262 ? 1.490 -1.316 0.151 1.00 80.00 262 ASN A CA 1
ATOM 2169 C C . ASN A 1 262 ? 0.428 -0.941 -0.899 1.00 80.00 262 ASN A C 1
ATOM 2171 O O . ASN A 1 262 ? -0.104 0.166 -0.853 1.00 80.00 262 ASN A O 1
ATOM 2175 N N . CYS A 1 263 ? 0.124 -1.830 -1.851 1.00 72.94 263 CYS A N 1
ATOM 2176 C CA . CYS A 1 263 ? -0.691 -1.505 -3.028 1.00 72.94 263 CYS A CA 1
ATOM 2177 C C . CYS A 1 263 ? -1.988 -2.321 -3.159 1.00 72.94 263 CYS A C 1
ATOM 2179 O O . CYS A 1 263 ? -2.779 -2.039 -4.057 1.00 72.94 263 CYS A O 1
ATOM 2181 N N . ASN A 1 264 ? -2.242 -3.307 -2.291 1.00 66.06 264 ASN A N 1
ATOM 2182 C CA . ASN A 1 264 ? -3.409 -4.208 -2.356 1.00 66.06 264 ASN A CA 1
ATOM 2183 C C . ASN A 1 264 ? -4.786 -3.514 -2.340 1.00 66.06 264 ASN A C 1
ATOM 2185 O O . ASN A 1 264 ? -5.768 -4.123 -2.758 1.00 66.06 264 ASN A O 1
ATOM 2189 N N . PHE A 1 265 ? -4.881 -2.264 -1.882 1.00 60.34 265 PHE A N 1
ATOM 2190 C CA . PHE A 1 265 ? -6.133 -1.496 -1.866 1.00 60.34 265 PHE A CA 1
ATOM 2191 C C . PHE A 1 265 ? -6.322 -0.582 -3.086 1.00 60.34 265 PHE A C 1
ATOM 2193 O O . PHE A 1 265 ? -7.341 0.103 -3.177 1.00 60.34 265 PHE A O 1
ATOM 2200 N N . VAL A 1 266 ? -5.367 -0.554 -4.021 1.00 67.81 266 VAL A N 1
ATOM 2201 C CA . VAL A 1 266 ? -5.363 0.390 -5.144 1.00 67.81 266 VAL A CA 1
ATOM 2202 C C . VAL A 1 266 ? -5.672 -0.329 -6.456 1.00 67.81 266 VAL A C 1
ATOM 2204 O O . VAL A 1 266 ? -5.014 -1.298 -6.833 1.00 67.81 266 VAL A O 1
ATOM 2207 N N . ASN A 1 267 ? -6.686 0.161 -7.172 1.00 71.75 267 ASN A N 1
ATOM 2208 C CA . ASN A 1 267 ? -7.054 -0.349 -8.487 1.00 71.75 267 ASN A CA 1
ATOM 2209 C C . ASN A 1 267 ? -6.273 0.403 -9.576 1.00 71.75 267 ASN A C 1
ATOM 2211 O O . ASN A 1 267 ? -6.564 1.563 -9.860 1.00 71.75 267 ASN A O 1
ATOM 2215 N N . PHE A 1 268 ? -5.281 -0.256 -10.169 1.00 78.06 268 PHE A N 1
ATOM 2216 C CA . PHE A 1 268 ? -4.462 0.274 -11.261 1.00 78.06 268 PHE A CA 1
ATOM 2217 C C . PHE A 1 268 ? -4.293 -0.779 -12.366 1.00 78.06 268 PHE A C 1
ATOM 2219 O O . PHE A 1 268 ? -4.515 -1.971 -12.136 1.00 78.06 268 PHE A O 1
ATOM 2226 N N . SER A 1 269 ? -3.905 -0.347 -13.570 1.00 77.50 269 SER A N 1
ATOM 2227 C CA . SER A 1 269 ? -3.961 -1.146 -14.807 1.00 77.50 269 SER A CA 1
ATOM 2228 C C . SER A 1 269 ? -3.268 -2.510 -14.715 1.00 77.50 269 SER A C 1
ATOM 2230 O O . SER A 1 269 ? -3.727 -3.472 -15.326 1.00 77.50 269 SER A O 1
ATOM 2232 N N . ASN A 1 270 ? -2.166 -2.601 -13.965 1.00 83.00 270 ASN A N 1
ATOM 2233 C CA . ASN A 1 270 ? -1.373 -3.823 -13.810 1.00 83.00 270 ASN A CA 1
ATOM 2234 C C . ASN A 1 270 ? -1.509 -4.481 -12.426 1.00 83.00 270 ASN A C 1
ATOM 2236 O O . ASN A 1 270 ? -0.703 -5.344 -12.073 1.00 83.00 270 ASN A O 1
ATOM 2240 N N . CYS A 1 271 ? -2.532 -4.127 -11.641 1.00 84.06 271 CYS A N 1
ATOM 2241 C CA . CYS A 1 271 ? -2.755 -4.701 -10.309 1.00 84.06 271 CYS A CA 1
ATOM 2242 C C . CYS A 1 271 ? -2.924 -6.232 -10.358 1.00 84.06 271 CYS A C 1
ATOM 2244 O O . CYS A 1 271 ? -2.361 -6.954 -9.534 1.00 84.06 271 CYS A O 1
ATOM 2246 N N . PHE A 1 272 ? -3.582 -6.747 -11.403 1.00 87.56 272 PHE A N 1
ATOM 2247 C CA . PHE A 1 272 ? -3.730 -8.189 -11.618 1.00 87.56 272 PHE A CA 1
ATOM 2248 C C . PHE A 1 272 ? -2.379 -8.909 -11.797 1.00 87.56 272 PHE A C 1
ATOM 2250 O O . PHE A 1 272 ? -2.230 -10.047 -11.353 1.00 87.56 272 PHE A O 1
ATOM 2257 N N . ILE A 1 273 ? -1.378 -8.257 -12.408 1.00 89.38 273 ILE A N 1
ATOM 2258 C CA . ILE A 1 273 ? -0.033 -8.825 -12.588 1.00 89.38 273 ILE A CA 1
ATOM 2259 C C . ILE A 1 273 ? 0.622 -9.000 -11.221 1.00 89.38 273 ILE A C 1
ATOM 2261 O O . ILE A 1 273 ? 1.146 -10.071 -10.916 1.00 89.38 273 ILE A O 1
ATOM 2265 N N . LEU A 1 274 ? 0.552 -7.966 -10.379 1.00 88.62 274 LEU A N 1
ATOM 2266 C CA . LEU A 1 274 ? 1.098 -8.001 -9.026 1.00 88.62 274 LEU A CA 1
ATOM 2267 C C . LEU A 1 274 ? 0.432 -9.096 -8.184 1.00 88.62 274 LEU A C 1
ATOM 2269 O O . LEU A 1 274 ? 1.130 -9.877 -7.538 1.00 88.62 274 LEU A O 1
ATOM 2273 N N . GLU A 1 275 ? -0.898 -9.198 -8.237 1.00 88.25 275 GLU A N 1
ATOM 2274 C CA . GLU A 1 275 ? -1.656 -10.241 -7.542 1.00 88.25 275 GLU A CA 1
ATOM 2275 C C . GLU A 1 275 ? -1.223 -11.645 -7.995 1.00 88.25 275 GLU A C 1
ATOM 2277 O O . GLU A 1 275 ? -0.918 -12.510 -7.168 1.00 88.25 275 GLU A O 1
ATOM 2282 N N . LYS A 1 276 ? -1.150 -11.880 -9.311 1.00 90.00 276 LYS A N 1
ATOM 2283 C CA . LYS A 1 276 ? -0.764 -13.187 -9.855 1.00 90.00 276 LYS A CA 1
ATOM 2284 C C . LYS A 1 276 ? 0.677 -13.560 -9.526 1.00 90.00 276 LYS A C 1
ATOM 2286 O O . LYS A 1 276 ? 0.935 -14.714 -9.181 1.00 90.00 276 LYS A O 1
ATOM 2291 N N . LEU A 1 277 ? 1.603 -12.603 -9.580 1.00 89.12 277 LEU A N 1
ATOM 2292 C CA . LEU A 1 277 ? 2.994 -12.824 -9.187 1.00 89.12 277 LEU A CA 1
ATOM 2293 C C . LEU A 1 277 ? 3.114 -13.151 -7.696 1.00 89.12 277 LEU A C 1
ATOM 2295 O O . LEU A 1 277 ? 3.791 -14.114 -7.338 1.00 89.12 277 LEU A O 1
ATOM 2299 N N . HIS A 1 278 ? 2.437 -12.388 -6.833 1.00 88.69 278 HIS A N 1
ATOM 2300 C CA . HIS A 1 278 ? 2.501 -12.565 -5.382 1.00 88.69 278 HIS A CA 1
ATOM 2301 C C . HIS A 1 278 ? 1.914 -13.912 -4.934 1.00 88.69 278 HIS A C 1
ATOM 2303 O O . HIS A 1 278 ? 2.565 -14.662 -4.206 1.00 88.69 278 HIS A O 1
ATOM 2309 N N . PHE A 1 279 ? 0.720 -14.266 -5.421 1.00 87.31 279 PHE A N 1
ATOM 2310 C CA . PHE A 1 279 ? 0.043 -15.516 -5.054 1.00 87.31 279 PHE A CA 1
ATOM 2311 C C . PHE A 1 279 ? 0.462 -16.729 -5.889 1.00 87.31 279 PHE A C 1
ATOM 2313 O O . PHE A 1 279 ? -0.113 -17.803 -5.715 1.00 87.31 279 PHE A O 1
ATOM 2320 N N . ARG A 1 280 ? 1.445 -16.581 -6.788 1.00 86.81 280 ARG A N 1
ATOM 2321 C CA . ARG A 1 280 ? 1.889 -17.641 -7.710 1.00 86.81 280 ARG A CA 1
ATOM 2322 C C . ARG A 1 280 ? 0.727 -18.262 -8.490 1.00 86.81 280 ARG A C 1
ATOM 2324 O O . ARG A 1 280 ? 0.538 -19.476 -8.510 1.00 86.81 280 ARG A O 1
ATOM 2331 N N . LYS A 1 281 ? -0.089 -17.402 -9.099 1.00 90.69 281 LYS A N 1
ATOM 2332 C CA . LYS A 1 281 ? -1.147 -17.802 -10.034 1.00 90.69 281 LYS A CA 1
ATOM 2333 C C . LYS A 1 281 ? -0.580 -17.867 -11.452 1.00 90.69 281 LYS A C 1
ATOM 2335 O O . LYS A 1 281 ? 0.339 -17.122 -11.787 1.00 90.69 281 LYS A O 1
ATOM 2340 N N . VAL A 1 282 ? -1.169 -18.727 -12.278 1.00 91.00 282 VAL A N 1
ATOM 2341 C CA . VAL A 1 282 ? -0.794 -18.898 -13.689 1.00 91.00 282 VAL A CA 1
ATOM 2342 C C . VAL A 1 282 ? -1.252 -17.690 -14.517 1.00 91.00 282 VAL A C 1
ATOM 2344 O O . VAL A 1 282 ? -2.381 -17.208 -14.362 1.00 91.00 282 VAL A O 1
ATOM 2347 N N . PHE A 1 283 ? -0.371 -17.213 -15.394 1.00 92.88 283 PHE A N 1
ATOM 2348 C CA . PHE A 1 283 ? -0.682 -16.280 -16.475 1.00 92.88 283 PHE A CA 1
ATOM 2349 C C . PHE A 1 283 ? -1.109 -17.059 -17.713 1.00 92.88 283 PHE A C 1
ATOM 2351 O O . PHE A 1 283 ? -0.364 -17.917 -18.180 1.00 92.88 283 PHE A O 1
ATOM 2358 N N . PHE A 1 284 ? -2.295 -16.768 -18.233 1.00 91.06 284 PHE A N 1
ATOM 2359 C CA . PHE A 1 284 ? -2.812 -17.422 -19.431 1.00 91.06 284 PHE A CA 1
ATOM 2360 C C . PHE A 1 284 ? -2.284 -16.743 -20.702 1.00 91.06 284 PHE A C 1
ATOM 2362 O O . PHE A 1 284 ? -2.000 -15.545 -20.662 1.00 91.06 284 PHE A O 1
ATOM 2369 N N . PRO A 1 285 ? -2.196 -17.462 -21.837 1.00 90.25 285 PRO A N 1
ATOM 2370 C CA . PRO A 1 285 ? -1.615 -16.931 -23.074 1.00 90.25 285 PRO A CA 1
ATOM 2371 C C . PRO A 1 285 ? -2.216 -15.592 -23.531 1.00 90.25 285 PRO A C 1
ATOM 2373 O O . PRO A 1 285 ? -1.470 -14.671 -23.851 1.00 90.25 285 PRO A O 1
ATOM 2376 N N . ASP A 1 286 ? -3.542 -15.436 -23.455 1.00 89.81 286 ASP A N 1
ATOM 2377 C CA . ASP A 1 286 ? -4.232 -14.192 -23.836 1.00 89.81 286 ASP A CA 1
ATOM 2378 C C . ASP A 1 286 ? -3.761 -12.977 -23.013 1.00 89.81 286 ASP A C 1
ATOM 2380 O O . ASP A 1 286 ? -3.579 -11.879 -23.541 1.00 89.81 286 ASP A O 1
ATOM 2384 N N . GLU A 1 287 ? -3.525 -13.178 -21.713 1.00 91.00 287 GLU A N 1
ATOM 2385 C CA . GLU A 1 287 ? -3.048 -12.130 -20.804 1.00 91.00 287 GLU A CA 1
ATOM 2386 C C . GLU A 1 287 ? -1.587 -11.781 -21.096 1.00 91.00 287 GLU A C 1
ATOM 2388 O O . GLU A 1 287 ? -1.196 -10.615 -21.045 1.00 91.00 287 GLU A O 1
ATOM 2393 N N . VAL A 1 288 ? -0.772 -12.791 -21.410 1.00 89.62 288 VAL A N 1
ATOM 2394 C CA . VAL A 1 288 ? 0.639 -12.607 -21.767 1.00 89.62 288 VAL A CA 1
ATOM 2395 C C . VAL A 1 288 ? 0.755 -11.790 -23.048 1.00 89.62 288 VAL A C 1
ATOM 2397 O O . VAL A 1 288 ? 1.534 -10.836 -23.087 1.00 89.62 288 VAL A O 1
ATOM 2400 N N . GLU A 1 289 ? -0.061 -12.094 -24.059 1.00 88.19 289 GLU A N 1
ATOM 2401 C CA . GLU A 1 289 ? -0.117 -11.306 -25.289 1.00 88.19 289 GLU A CA 1
ATOM 2402 C C . GLU A 1 289 ? -0.543 -9.857 -25.031 1.00 88.19 289 GLU A C 1
ATOM 2404 O O . GLU A 1 289 ? 0.040 -8.929 -25.597 1.00 88.19 289 GLU A O 1
ATOM 2409 N N . GLU A 1 290 ? -1.550 -9.636 -24.181 1.00 89.12 290 GLU A N 1
ATOM 2410 C CA . GLU A 1 290 ? -2.003 -8.288 -23.833 1.00 89.12 290 GLU A CA 1
ATOM 2411 C C . GLU A 1 290 ? -0.893 -7.476 -23.153 1.00 89.12 290 GLU A C 1
ATOM 2413 O O . GLU A 1 290 ? -0.642 -6.328 -23.534 1.00 89.12 290 GLU A O 1
ATOM 2418 N N . ILE A 1 291 ? -0.190 -8.077 -22.187 1.00 88.31 291 ILE A N 1
ATOM 2419 C CA . ILE A 1 291 ? 0.929 -7.430 -21.495 1.00 88.31 291 ILE A CA 1
ATOM 2420 C C . ILE A 1 291 ? 2.045 -7.120 -22.492 1.00 88.31 291 ILE A C 1
ATOM 2422 O O . ILE A 1 291 ? 2.525 -5.988 -22.535 1.00 88.31 291 ILE A O 1
ATOM 2426 N N . GLN A 1 292 ? 2.411 -8.077 -23.345 1.00 88.31 292 GLN A N 1
ATOM 2427 C CA . GLN A 1 292 ? 3.496 -7.922 -24.313 1.00 88.31 292 GLN A CA 1
ATOM 2428 C C . GLN A 1 292 ? 3.239 -6.790 -25.321 1.00 88.31 292 GLN A C 1
ATOM 2430 O O . GLN A 1 292 ? 4.172 -6.072 -25.684 1.00 88.31 292 GLN A O 1
ATOM 2435 N N . ARG A 1 293 ? 1.977 -6.564 -25.721 1.00 88.00 293 ARG A N 1
ATOM 2436 C CA . ARG A 1 293 ? 1.587 -5.420 -26.572 1.00 88.00 293 ARG A CA 1
ATOM 2437 C C . ARG A 1 293 ? 1.743 -4.065 -25.875 1.00 88.00 293 ARG A C 1
ATOM 2439 O O . ARG A 1 293 ? 1.880 -3.053 -26.556 1.00 88.00 293 ARG A O 1
ATOM 2446 N N . ARG A 1 294 ? 1.692 -4.032 -24.540 1.00 87.44 294 ARG A N 1
ATOM 2447 C CA . ARG A 1 294 ? 1.831 -2.813 -23.722 1.00 87.44 294 ARG A CA 1
ATOM 2448 C C . ARG A 1 294 ? 3.279 -2.530 -23.308 1.00 87.44 294 ARG A C 1
ATOM 2450 O O . ARG A 1 294 ? 3.561 -1.416 -22.866 1.00 87.44 294 ARG A O 1
ATOM 2457 N N . LEU A 1 295 ? 4.181 -3.506 -23.432 1.00 89.56 295 LEU A N 1
ATOM 2458 C CA . LEU A 1 295 ? 5.603 -3.335 -23.130 1.00 89.56 295 LEU A CA 1
ATOM 2459 C C . LEU A 1 295 ? 6.273 -2.367 -24.110 1.00 89.56 295 LEU A C 1
ATOM 2461 O O . LEU A 1 295 ? 5.922 -2.281 -25.289 1.00 89.56 295 LEU A O 1
ATOM 2465 N N . LYS A 1 296 ? 7.275 -1.637 -23.616 1.00 89.00 296 LYS A N 1
ATOM 2466 C CA . LYS A 1 296 ? 8.058 -0.718 -24.449 1.00 89.00 296 LYS A CA 1
ATOM 2467 C C . LYS A 1 296 ? 8.971 -1.510 -25.398 1.00 89.00 296 LYS A C 1
ATOM 2469 O O . LYS A 1 296 ? 9.405 -2.602 -25.033 1.00 89.00 296 LYS A O 1
ATOM 2474 N N . PRO A 1 297 ? 9.347 -0.963 -26.572 1.00 86.25 297 PRO A N 1
ATOM 2475 C CA . PRO A 1 297 ? 10.178 -1.680 -27.544 1.00 86.25 297 PRO A CA 1
ATOM 2476 C C . PRO A 1 297 ? 11.483 -2.232 -26.957 1.00 86.25 297 PRO A C 1
ATOM 2478 O O . PRO A 1 297 ? 11.820 -3.382 -27.203 1.00 86.25 297 PRO A O 1
ATOM 2481 N N . TYR A 1 298 ? 12.164 -1.458 -26.105 1.00 86.38 298 TYR A N 1
ATOM 2482 C CA . TYR A 1 298 ? 13.403 -1.889 -25.449 1.00 86.38 298 TYR A CA 1
ATOM 2483 C C . TYR A 1 298 ? 13.199 -2.977 -24.376 1.00 86.38 298 TYR A C 1
ATOM 2485 O O . TYR A 1 298 ? 14.159 -3.608 -23.956 1.00 86.38 298 TYR A O 1
ATOM 2493 N N . GLN A 1 299 ? 11.971 -3.216 -23.908 1.00 87.62 299 GLN A N 1
ATOM 2494 C CA . GLN A 1 299 ? 11.657 -4.287 -22.950 1.00 87.62 299 GLN A CA 1
ATOM 2495 C C . GLN A 1 299 ? 11.336 -5.615 -23.661 1.00 87.62 299 GLN A C 1
ATOM 2497 O O . GLN A 1 299 ? 11.470 -6.681 -23.061 1.00 87.62 299 GLN A O 1
ATOM 2502 N N . ASN A 1 300 ? 10.954 -5.564 -24.942 1.00 84.50 300 ASN A N 1
ATOM 2503 C CA . ASN A 1 300 ? 10.664 -6.728 -25.783 1.00 84.50 300 ASN A CA 1
ATOM 2504 C C . ASN A 1 300 ? 11.940 -7.266 -26.448 1.00 84.50 300 ASN A C 1
ATOM 2506 O O . ASN A 1 300 ? 12.097 -7.228 -27.664 1.00 84.50 300 ASN A O 1
ATOM 2510 N N . ILE A 1 301 ? 12.865 -7.764 -25.631 1.00 82.38 301 ILE A N 1
ATOM 2511 C CA . ILE A 1 301 ? 14.104 -8.376 -26.120 1.00 82.38 301 ILE A CA 1
ATOM 2512 C C . ILE A 1 301 ? 13.798 -9.798 -26.584 1.00 82.38 301 ILE A C 1
ATOM 2514 O O . ILE A 1 301 ? 13.390 -10.633 -25.770 1.00 82.38 301 ILE A O 1
ATOM 2518 N N . GLU A 1 302 ? 14.013 -10.065 -27.869 1.00 85.62 302 GLU A N 1
ATOM 2519 C CA . GLU A 1 302 ? 13.930 -11.405 -28.450 1.00 85.62 302 GLU A CA 1
ATOM 2520 C C . GLU A 1 302 ? 15.203 -12.210 -28.146 1.00 85.62 302 GLU A C 1
ATOM 2522 O O . GLU A 1 302 ? 16.326 -11.710 -28.238 1.00 85.62 302 GLU A O 1
ATOM 2527 N N . LEU A 1 303 ? 15.013 -13.464 -27.750 1.00 83.44 303 LEU A N 1
ATOM 2528 C CA . LEU A 1 303 ? 16.052 -14.450 -27.482 1.00 83.44 303 LEU A CA 1
ATOM 2529 C C . LEU A 1 303 ? 16.306 -15.313 -28.730 1.00 83.44 303 LEU A C 1
ATOM 2531 O O . LEU A 1 303 ? 15.545 -15.294 -29.696 1.00 83.44 303 LEU A O 1
ATOM 2535 N N . GLU A 1 304 ? 17.379 -16.108 -28.701 1.00 78.25 304 GLU A N 1
ATOM 2536 C CA . GLU A 1 304 ? 17.779 -16.991 -29.812 1.00 78.25 304 GLU A CA 1
ATOM 2537 C C . GLU A 1 304 ? 16.716 -18.042 -30.181 1.00 78.25 304 GLU A C 1
ATOM 2539 O O . GLU A 1 304 ? 16.681 -18.513 -31.316 1.00 78.25 304 GLU A O 1
ATOM 2544 N N . ASP A 1 305 ? 15.844 -18.396 -29.235 1.00 72.44 305 ASP A N 1
ATOM 2545 C CA . ASP A 1 305 ? 14.740 -19.345 -29.408 1.00 72.44 305 ASP A CA 1
ATOM 2546 C C . ASP A 1 305 ? 13.462 -18.696 -29.980 1.00 72.44 305 ASP A C 1
ATOM 2548 O O . ASP A 1 305 ? 12.450 -19.373 -30.156 1.00 72.44 305 ASP A O 1
ATOM 2552 N N . GLY A 1 306 ? 13.496 -17.393 -30.285 1.00 78.44 306 GLY A N 1
ATOM 2553 C CA . GLY A 1 306 ? 12.348 -16.622 -30.768 1.00 78.44 306 GLY A CA 1
ATOM 2554 C C . GLY A 1 306 ? 11.359 -16.214 -29.671 1.00 78.44 306 GLY A C 1
ATOM 2555 O O . GLY A 1 306 ? 10.338 -15.599 -29.977 1.00 78.44 306 GLY A O 1
ATOM 2556 N N . THR A 1 307 ? 11.637 -16.525 -28.400 1.00 83.06 307 THR A N 1
ATOM 2557 C CA . THR A 1 307 ? 10.836 -16.056 -27.259 1.00 83.06 307 THR A CA 1
ATOM 2558 C C . THR A 1 307 ? 11.353 -14.717 -26.737 1.00 83.06 307 THR A C 1
ATOM 2560 O O . THR A 1 307 ? 12.492 -14.332 -26.985 1.00 83.06 307 THR A O 1
ATOM 2563 N N . THR A 1 308 ? 10.527 -13.973 -26.000 1.00 87.44 308 THR A N 1
ATOM 2564 C CA . THR A 1 308 ? 10.981 -12.745 -25.331 1.00 87.44 308 THR A CA 1
ATOM 2565 C C . THR A 1 308 ? 11.485 -13.031 -23.916 1.00 87.44 308 THR A C 1
ATOM 2567 O O . THR A 1 308 ? 11.069 -13.999 -23.275 1.00 87.44 308 THR A O 1
ATOM 2570 N N . VAL A 1 309 ? 12.331 -12.151 -23.367 1.00 84.62 309 VAL A N 1
ATOM 2571 C CA . VAL A 1 309 ? 12.756 -12.219 -21.948 1.00 84.62 309 VAL A CA 1
ATOM 2572 C C . VAL A 1 309 ? 11.555 -12.251 -20.992 1.00 84.62 309 VAL A C 1
ATOM 2574 O O . VAL A 1 309 ? 11.569 -12.974 -19.989 1.00 84.62 309 VAL A O 1
ATOM 2577 N N . PHE A 1 310 ? 10.492 -11.515 -21.327 1.00 87.62 310 PHE A N 1
ATOM 2578 C CA . PHE A 1 310 ? 9.224 -11.564 -20.604 1.00 87.62 310 PHE A CA 1
ATOM 2579 C C . PHE A 1 310 ? 8.594 -12.958 -20.665 1.00 87.62 310 PHE A C 1
ATOM 2581 O O . PHE A 1 310 ? 8.313 -13.541 -19.619 1.00 87.62 310 PHE A O 1
ATOM 2588 N N . MET A 1 311 ? 8.439 -13.514 -21.872 1.00 87.38 311 MET A N 1
ATOM 2589 C CA . MET A 1 311 ? 7.824 -14.826 -22.081 1.00 87.38 311 MET A CA 1
ATOM 2590 C C . MET A 1 311 ? 8.567 -15.917 -21.312 1.00 87.38 311 MET A C 1
ATOM 2592 O O . MET A 1 311 ? 7.950 -16.688 -20.583 1.00 87.38 311 MET A O 1
ATOM 2596 N N . ARG A 1 312 ? 9.901 -15.921 -21.371 1.00 88.38 312 ARG A N 1
ATOM 2597 C CA . ARG A 1 312 ? 10.725 -16.839 -20.581 1.00 88.38 312 ARG A CA 1
ATOM 2598 C C . ARG A 1 312 ? 10.439 -16.731 -19.081 1.00 88.38 312 ARG A C 1
ATOM 2600 O O . ARG A 1 312 ? 10.255 -17.742 -18.408 1.00 88.38 312 ARG A O 1
ATOM 2607 N N . THR A 1 313 ? 10.382 -15.510 -18.557 1.00 88.38 313 THR A N 1
ATOM 2608 C CA . THR A 1 313 ? 10.124 -15.273 -17.129 1.00 88.38 313 THR A CA 1
ATOM 2609 C C . THR A 1 313 ? 8.726 -15.744 -16.720 1.00 88.38 313 THR A C 1
ATOM 2611 O O . THR A 1 313 ? 8.550 -16.290 -15.628 1.00 88.38 313 THR A O 1
ATOM 2614 N N . VAL A 1 314 ? 7.734 -15.563 -17.595 1.00 90.75 314 VAL A N 1
ATOM 2615 C CA . VAL A 1 314 ? 6.361 -16.031 -17.378 1.00 90.75 314 VAL A CA 1
ATOM 2616 C C . VAL A 1 314 ? 6.273 -17.554 -17.439 1.00 90.75 314 VAL A C 1
ATOM 2618 O O . VAL A 1 314 ? 5.631 -18.141 -16.573 1.00 90.75 314 VAL A O 1
ATOM 2621 N N . ILE A 1 315 ? 6.948 -18.207 -18.389 1.00 90.75 315 ILE A N 1
ATOM 2622 C CA . ILE A 1 315 ? 7.004 -19.674 -18.484 1.00 90.75 315 ILE A CA 1
ATOM 2623 C C . ILE A 1 315 ? 7.594 -20.262 -17.199 1.00 90.75 315 ILE A C 1
ATOM 2625 O O . ILE A 1 315 ? 6.984 -21.141 -16.591 1.00 90.75 315 ILE A O 1
ATOM 2629 N N . GLU A 1 316 ? 8.734 -19.736 -16.739 1.00 89.88 316 GLU A N 1
ATOM 2630 C CA . GLU A 1 316 ? 9.376 -20.179 -15.495 1.00 89.88 316 GLU A CA 1
ATOM 2631 C C . GLU A 1 316 ? 8.447 -19.972 -14.275 1.00 89.88 316 GLU A C 1
ATOM 2633 O O . GLU A 1 316 ? 8.298 -20.861 -13.433 1.00 89.88 316 GLU A O 1
ATOM 2638 N N . HIS A 1 317 ? 7.755 -18.827 -14.189 1.00 91.12 317 HIS A N 1
ATOM 2639 C CA . HIS A 1 317 ? 6.762 -18.551 -13.138 1.00 91.12 317 HIS A CA 1
ATOM 2640 C C . HIS A 1 317 ? 5.565 -19.509 -13.185 1.00 91.12 317 HIS A C 1
ATOM 2642 O O . HIS A 1 317 ? 5.137 -20.033 -12.151 1.00 91.12 317 HIS A O 1
ATOM 2648 N N . ASN A 1 318 ? 5.015 -19.740 -14.375 1.00 93.25 318 ASN A N 1
ATOM 2649 C CA . ASN A 1 318 ? 3.858 -20.599 -14.581 1.00 93.25 318 ASN A CA 1
ATOM 2650 C C . ASN A 1 318 ? 4.192 -22.053 -14.255 1.00 93.25 318 ASN A C 1
ATOM 2652 O O . ASN A 1 318 ? 3.411 -22.691 -13.559 1.00 93.25 318 ASN A O 1
ATOM 2656 N N . LEU A 1 319 ? 5.361 -22.558 -14.661 1.00 91.25 319 LEU A N 1
ATOM 2657 C CA . LEU A 1 319 ? 5.818 -23.911 -14.327 1.00 91.25 319 LEU A CA 1
ATOM 2658 C C . LEU A 1 319 ? 5.881 -24.141 -12.812 1.00 91.25 319 LEU A C 1
ATOM 2660 O O . LEU A 1 319 ? 5.387 -25.154 -12.318 1.00 91.25 319 LEU A O 1
ATOM 2664 N N . LEU A 1 320 ? 6.411 -23.176 -12.056 1.00 88.69 320 LEU A N 1
ATOM 2665 C CA . LEU A 1 320 ? 6.428 -23.237 -10.589 1.00 88.69 320 LEU A CA 1
ATOM 2666 C C . LEU A 1 320 ? 5.022 -23.168 -9.988 1.00 88.69 320 LEU A C 1
ATOM 2668 O O . LEU A 1 320 ? 4.716 -23.873 -9.027 1.00 88.69 320 LEU A O 1
ATOM 2672 N N . SER A 1 321 ? 4.166 -22.315 -10.550 1.00 89.88 321 SER A N 1
ATOM 2673 C CA . SER A 1 321 ? 2.777 -22.158 -10.114 1.00 89.88 321 SER A CA 1
ATOM 2674 C C . SER A 1 321 ? 1.979 -23.448 -10.341 1.00 89.88 321 SER A C 1
ATOM 2676 O O . SER A 1 321 ? 1.271 -23.905 -9.447 1.00 89.88 321 SER A O 1
ATOM 2678 N N . ILE A 1 322 ? 2.157 -24.090 -11.498 1.00 91.00 322 ILE A N 1
ATOM 2679 C CA . ILE A 1 322 ? 1.553 -25.379 -11.855 1.00 91.00 322 ILE A CA 1
ATOM 2680 C C . ILE A 1 322 ? 2.092 -26.482 -10.939 1.00 91.00 322 ILE A C 1
ATOM 2682 O O . ILE A 1 322 ? 1.300 -27.236 -10.380 1.00 91.00 322 ILE A O 1
ATOM 2686 N N . GLY A 1 323 ? 3.402 -26.529 -10.688 1.00 86.56 323 GLY A N 1
ATOM 2687 C CA . GLY A 1 323 ? 4.005 -27.517 -9.787 1.00 86.56 323 GLY A CA 1
ATOM 2688 C C . GLY A 1 323 ? 3.569 -27.405 -8.321 1.00 86.56 323 GLY A C 1
ATOM 2689 O O . GLY A 1 323 ? 3.726 -28.353 -7.552 1.00 86.56 323 GLY A O 1
ATOM 2690 N N . ASN A 1 324 ? 2.999 -26.269 -7.912 1.00 83.56 324 ASN A N 1
ATOM 2691 C CA . ASN A 1 324 ? 2.381 -26.101 -6.594 1.00 83.56 324 ASN A CA 1
ATOM 2692 C C . ASN A 1 324 ? 0.928 -26.604 -6.529 1.00 83.56 324 ASN A C 1
ATOM 2694 O O . ASN A 1 324 ? 0.408 -26.801 -5.432 1.00 83.56 324 ASN A O 1
ATOM 2698 N N . VAL A 1 325 ? 0.263 -26.776 -7.674 1.00 85.69 325 VAL A N 1
ATOM 2699 C CA . VAL A 1 325 ? -1.161 -27.143 -7.761 1.00 85.69 325 VAL A CA 1
ATOM 2700 C C . VAL A 1 325 ? -1.341 -28.593 -8.207 1.00 85.69 325 VAL A C 1
ATOM 2702 O O . VAL A 1 325 ? -2.208 -29.295 -7.688 1.00 85.69 325 VAL A O 1
ATOM 2705 N N . TYR A 1 326 ? -0.529 -29.052 -9.156 1.00 86.81 326 TYR A N 1
ATOM 2706 C CA . TYR A 1 326 ? -0.644 -30.369 -9.771 1.00 86.81 326 TYR A CA 1
ATOM 2707 C C . TYR A 1 326 ? 0.366 -31.349 -9.177 1.00 86.81 326 TYR A C 1
ATOM 2709 O O . TYR A 1 326 ? 1.525 -31.014 -8.951 1.00 86.81 326 TYR A O 1
ATOM 2717 N N . TYR A 1 327 ? -0.066 -32.596 -8.984 1.00 85.62 327 TYR A N 1
ATOM 2718 C CA . TYR A 1 327 ? 0.849 -33.703 -8.696 1.00 85.62 327 TYR A CA 1
ATOM 2719 C C . TYR A 1 327 ? 1.581 -34.157 -9.961 1.00 85.62 327 TYR A C 1
ATOM 2721 O O . TYR A 1 327 ? 2.785 -34.405 -9.948 1.00 85.62 327 TYR A O 1
ATOM 2729 N N . ASN A 1 328 ? 0.842 -34.258 -11.064 1.00 91.12 328 ASN A N 1
ATOM 2730 C CA . ASN A 1 328 ? 1.375 -34.593 -12.369 1.00 91.12 328 ASN A CA 1
ATOM 2731 C C . ASN A 1 328 ? 0.590 -33.902 -13.484 1.00 91.12 328 ASN A C 1
ATOM 2733 O O . ASN A 1 328 ? -0.542 -33.463 -13.273 1.00 91.12 328 ASN A O 1
ATOM 2737 N N . ILE A 1 329 ? 1.217 -33.770 -14.650 1.00 94.25 329 ILE A N 1
ATOM 2738 C CA . ILE A 1 329 ? 0.609 -33.175 -15.843 1.00 94.25 329 ILE A CA 1
ATOM 2739 C C . ILE A 1 329 ? 1.269 -33.732 -17.110 1.00 94.25 329 ILE A C 1
ATOM 2741 O O . ILE A 1 329 ? 2.469 -34.010 -17.102 1.00 94.25 329 ILE A O 1
ATOM 2745 N N . GLY A 1 330 ? 0.495 -33.914 -18.181 1.00 95.44 330 GLY A N 1
ATOM 2746 C CA . GLY A 1 330 ? 1.017 -34.272 -19.503 1.00 95.44 330 GLY A CA 1
ATOM 2747 C C . GLY A 1 330 ? 1.680 -33.097 -20.202 1.00 95.44 330 GLY A C 1
ATOM 2748 O O . GLY A 1 330 ? 1.307 -31.945 -19.982 1.00 95.44 330 GLY A O 1
ATOM 2749 N N . PHE A 1 331 ? 2.676 -33.370 -21.048 1.00 94.62 331 PHE A N 1
ATOM 2750 C CA . PHE A 1 331 ? 3.361 -32.303 -21.784 1.00 94.62 331 PHE A CA 1
ATOM 2751 C C . PHE A 1 331 ? 2.452 -31.583 -22.785 1.00 94.62 331 PHE A C 1
ATOM 2753 O O . PHE A 1 331 ? 2.662 -30.398 -23.023 1.00 94.62 331 PHE A O 1
ATOM 2760 N N . SER A 1 332 ? 1.428 -32.250 -23.327 1.00 93.81 332 SER A N 1
ATOM 2761 C CA . SER A 1 332 ? 0.404 -31.625 -24.173 1.00 93.81 332 SER A CA 1
ATOM 2762 C C . SER A 1 332 ? -0.391 -30.555 -23.427 1.00 93.81 332 SER A C 1
ATOM 2764 O O . SER A 1 332 ? -0.468 -29.414 -23.875 1.00 93.81 332 SER A O 1
ATOM 2766 N N . GLU A 1 333 ? -0.937 -30.903 -22.265 1.00 94.38 333 GLU A N 1
ATOM 2767 C CA . GLU A 1 333 ? -1.748 -30.016 -21.430 1.00 94.38 333 GLU A CA 1
ATOM 2768 C C . GLU A 1 333 ? -0.888 -28.916 -20.803 1.00 94.38 333 GLU A C 1
ATOM 2770 O O . GLU A 1 333 ? -1.311 -27.767 -20.692 1.00 94.38 333 GLU A O 1
ATOM 2775 N N . LEU A 1 334 ? 0.348 -29.250 -20.420 1.00 94.19 334 LEU A N 1
ATOM 2776 C CA . LEU A 1 334 ? 1.309 -28.277 -19.916 1.00 94.19 334 LEU A CA 1
ATOM 2777 C C . LEU A 1 334 ? 1.654 -27.232 -20.983 1.00 94.19 334 LEU A C 1
ATOM 2779 O O . LEU A 1 334 ? 1.678 -26.041 -20.684 1.00 94.19 334 LEU A O 1
ATOM 2783 N N . ALA A 1 335 ? 1.890 -27.663 -22.222 1.00 93.94 335 ALA A N 1
ATOM 2784 C CA . ALA A 1 335 ? 2.176 -26.773 -23.341 1.00 93.94 335 ALA A CA 1
ATOM 2785 C C . ALA A 1 335 ? 0.993 -25.841 -23.652 1.00 93.94 335 ALA A C 1
ATOM 2787 O O . ALA A 1 335 ? 1.204 -24.646 -23.862 1.00 93.94 335 ALA A O 1
ATOM 2788 N N . GLU A 1 336 ? -0.243 -26.351 -23.591 1.00 93.62 336 GLU A N 1
ATOM 2789 C CA . GLU A 1 336 ? -1.464 -25.549 -23.749 1.00 93.62 336 GLU A CA 1
ATOM 2790 C C . GLU A 1 336 ? -1.591 -24.473 -22.658 1.00 93.62 336 GLU A C 1
ATOM 2792 O O . GLU A 1 336 ? -1.818 -23.304 -22.969 1.00 93.62 336 GLU A O 1
ATOM 2797 N N . LEU A 1 337 ? -1.364 -24.828 -21.386 1.00 92.31 337 LEU A N 1
ATOM 2798 C CA . LEU A 1 337 ? -1.411 -23.875 -20.267 1.00 92.31 337 LEU A CA 1
ATOM 2799 C C . LEU A 1 337 ? -0.325 -22.796 -20.345 1.00 92.31 337 LEU A C 1
ATOM 2801 O O . LEU A 1 337 ? -0.537 -21.672 -19.891 1.00 92.31 337 LEU A O 1
ATOM 2805 N N . LEU A 1 338 ? 0.843 -23.142 -20.883 1.00 91.56 338 LEU A N 1
ATOM 2806 C CA . LEU A 1 338 ? 1.971 -22.228 -21.048 1.00 91.56 338 LEU A CA 1
ATOM 2807 C C . LEU A 1 338 ? 1.895 -21.409 -22.347 1.00 91.56 338 LEU A C 1
ATOM 2809 O O . LEU A 1 338 ? 2.612 -20.418 -22.466 1.00 91.56 338 LEU A O 1
ATOM 2813 N N . GLY A 1 339 ? 1.054 -21.806 -23.307 1.00 89.81 339 GLY A N 1
ATOM 2814 C CA . GLY A 1 339 ? 0.964 -21.173 -24.625 1.00 89.81 339 GLY A CA 1
ATOM 2815 C C . GLY A 1 339 ? 2.199 -21.395 -25.502 1.00 89.81 339 GLY A C 1
ATOM 2816 O O . GLY A 1 339 ? 2.568 -20.510 -26.270 1.00 89.81 339 GLY A O 1
ATOM 2817 N N . ILE A 1 340 ? 2.870 -22.543 -25.369 1.00 91.50 340 ILE A N 1
ATOM 2818 C CA . ILE A 1 340 ? 4.105 -22.881 -26.101 1.00 91.50 340 ILE A CA 1
ATOM 2819 C C . ILE A 1 340 ? 3.991 -24.245 -26.792 1.00 91.50 340 ILE A C 1
ATOM 2821 O O . ILE A 1 340 ? 3.007 -24.959 -26.626 1.00 91.50 340 ILE A O 1
ATOM 2825 N N . SER A 1 341 ? 4.989 -24.620 -27.596 1.00 93.06 341 SER A N 1
ATOM 2826 C CA . SER A 1 341 ? 5.061 -25.962 -28.178 1.00 93.06 341 SER A CA 1
ATOM 2827 C C . SER A 1 341 ? 5.414 -27.009 -27.118 1.00 93.06 341 SER A C 1
ATOM 2829 O O . SER A 1 341 ? 6.053 -26.714 -26.108 1.00 93.06 341 SER A O 1
ATOM 2831 N N . VAL A 1 342 ? 5.032 -28.260 -27.380 1.00 93.00 342 VAL A N 1
ATOM 2832 C CA . VAL A 1 342 ? 5.332 -29.405 -26.505 1.00 93.00 342 VAL A CA 1
ATOM 2833 C C . VAL A 1 342 ? 6.843 -29.583 -26.313 1.00 93.00 342 VAL A C 1
ATOM 2835 O O . VAL A 1 342 ? 7.293 -29.809 -25.194 1.00 93.00 342 VAL A O 1
ATOM 2838 N N . GLU A 1 343 ? 7.626 -29.408 -27.381 1.00 91.56 343 GLU A N 1
ATOM 2839 C CA . GLU A 1 343 ? 9.094 -29.477 -27.345 1.00 91.56 343 GLU A CA 1
ATOM 2840 C C . GLU A 1 343 ? 9.679 -28.394 -26.425 1.00 91.56 343 GLU A C 1
ATOM 2842 O O . GLU A 1 343 ? 10.463 -28.698 -25.529 1.00 91.56 343 GLU A O 1
ATOM 2847 N N . MET A 1 344 ? 9.211 -27.145 -26.548 1.00 90.56 344 MET A N 1
ATOM 2848 C CA . MET A 1 344 ? 9.649 -26.062 -25.662 1.00 90.56 344 MET A CA 1
ATOM 2849 C C . MET A 1 344 ? 9.243 -26.317 -24.207 1.00 90.56 344 MET A C 1
ATOM 2851 O O . MET A 1 344 ? 10.038 -26.083 -23.299 1.00 90.56 344 MET A O 1
ATOM 2855 N N . ALA A 1 345 ? 8.030 -26.819 -23.956 1.00 93.12 345 ALA A N 1
ATOM 2856 C CA . ALA A 1 345 ? 7.588 -27.151 -22.602 1.00 93.12 345 ALA A CA 1
ATOM 2857 C C . ALA A 1 345 ? 8.479 -28.224 -21.957 1.00 93.12 345 ALA A C 1
ATOM 2859 O O . ALA A 1 345 ? 8.818 -28.108 -20.774 1.00 93.12 345 ALA A O 1
ATOM 2860 N N . GLN A 1 346 ? 8.900 -29.232 -22.727 1.00 92.94 346 GLN A N 1
ATOM 2861 C CA . GLN A 1 346 ? 9.858 -30.249 -22.286 1.00 92.94 346 GLN A CA 1
ATOM 2862 C C . GLN A 1 346 ? 11.222 -29.638 -21.958 1.00 92.94 346 GLN A C 1
ATOM 2864 O O . GLN A 1 346 ? 11.730 -29.858 -20.855 1.00 92.94 346 GLN A O 1
ATOM 2869 N N . ASP A 1 347 ? 11.771 -28.824 -22.859 1.00 91.44 347 ASP A N 1
ATOM 2870 C CA . ASP A 1 347 ? 13.086 -28.200 -22.695 1.00 91.44 347 ASP A CA 1
ATOM 2871 C C . ASP A 1 347 ? 13.135 -27.254 -21.486 1.00 91.44 347 ASP A C 1
ATOM 2873 O O . ASP A 1 347 ? 14.043 -27.342 -20.654 1.00 91.44 347 ASP A O 1
ATOM 2877 N N . TYR A 1 348 ? 12.133 -26.381 -21.333 1.00 91.69 348 TYR A N 1
ATOM 2878 C CA . TYR A 1 348 ? 12.039 -25.465 -20.192 1.00 91.69 348 TYR A CA 1
ATOM 2879 C C . TYR A 1 348 ? 11.879 -26.222 -18.870 1.00 91.69 348 TYR A C 1
ATOM 2881 O O . TYR A 1 348 ? 12.566 -25.905 -17.896 1.00 91.69 348 TYR A O 1
ATOM 2889 N N . THR A 1 349 ? 11.038 -27.260 -18.838 1.00 93.06 349 THR A N 1
ATOM 2890 C CA . THR A 1 349 ? 10.865 -28.096 -17.640 1.00 93.06 349 THR A CA 1
ATOM 2891 C C . THR A 1 349 ? 12.173 -28.795 -17.265 1.00 93.06 349 THR A C 1
ATOM 2893 O O . THR A 1 349 ? 12.593 -28.731 -16.109 1.00 93.06 349 THR A O 1
ATOM 2896 N N . ALA A 1 350 ? 12.859 -29.411 -18.234 1.00 92.88 350 ALA A N 1
ATOM 2897 C CA . ALA A 1 350 ? 14.132 -30.092 -18.011 1.00 92.88 350 ALA A CA 1
ATOM 2898 C C . ALA A 1 350 ? 15.211 -29.131 -17.489 1.00 92.88 350 ALA A C 1
ATOM 2900 O O . ALA A 1 350 ? 15.890 -29.432 -16.506 1.00 92.88 350 ALA A O 1
ATOM 2901 N N . LYS A 1 351 ? 15.310 -27.937 -18.083 1.00 91.44 351 LYS A N 1
ATOM 2902 C CA . LYS A 1 351 ? 16.259 -26.893 -17.681 1.00 91.44 351 LYS A CA 1
ATOM 2903 C C . LYS A 1 351 ? 16.022 -26.402 -16.253 1.00 91.44 351 LYS A C 1
ATOM 2905 O O . LYS A 1 351 ? 16.980 -26.208 -15.508 1.00 91.44 351 LYS A O 1
ATOM 2910 N N . MET A 1 352 ? 14.766 -26.215 -15.844 1.00 90.62 352 MET A N 1
ATOM 2911 C CA . MET A 1 352 ? 14.442 -25.796 -14.473 1.00 90.62 352 MET A CA 1
ATOM 2912 C C . MET A 1 352 ? 14.729 -26.890 -13.435 1.00 90.62 352 MET A C 1
ATOM 2914 O O . MET A 1 352 ? 15.154 -26.580 -12.319 1.00 90.62 352 MET A O 1
ATOM 2918 N N . ILE A 1 353 ? 14.545 -28.163 -13.800 1.00 90.88 353 ILE A N 1
ATOM 2919 C CA . ILE A 1 353 ? 14.927 -29.302 -12.952 1.00 90.88 353 ILE A CA 1
ATOM 2920 C C . ILE A 1 353 ? 16.453 -29.367 -12.805 1.00 90.88 353 ILE A C 1
ATOM 2922 O O . ILE A 1 353 ? 16.955 -29.493 -11.690 1.00 90.88 353 ILE A O 1
ATOM 2926 N N . GLU A 1 354 ? 17.203 -29.217 -13.901 1.00 90.75 354 GLU A N 1
ATOM 2927 C CA . GLU A 1 354 ? 18.674 -29.226 -13.887 1.00 90.75 354 GLU A CA 1
ATOM 2928 C C . GLU A 1 354 ? 19.254 -28.086 -13.033 1.00 90.75 354 GLU A C 1
ATOM 2930 O O . GLU A 1 354 ? 20.199 -28.288 -12.270 1.00 90.75 354 GLU A O 1
ATOM 2935 N N . GLN A 1 355 ? 18.652 -26.896 -13.102 1.00 87.94 355 GLN A N 1
ATOM 2936 C CA . GLN A 1 355 ? 19.027 -25.739 -12.280 1.00 87.94 355 GLN A CA 1
ATOM 2937 C C . GLN A 1 355 ? 18.619 -25.876 -10.804 1.00 87.94 355 GLN A C 1
ATOM 2939 O O . GLN A 1 355 ? 19.011 -25.045 -9.982 1.00 87.94 355 GLN A O 1
ATOM 2944 N N . GLY A 1 356 ? 17.815 -26.886 -10.460 1.00 84.12 356 GLY A N 1
ATOM 2945 C CA . GLY A 1 356 ? 17.266 -27.083 -9.120 1.00 84.12 356 GLY A CA 1
ATOM 2946 C C . GLY A 1 356 ? 16.226 -26.036 -8.713 1.00 84.12 356 GLY A C 1
ATOM 2947 O O . GLY A 1 356 ? 15.910 -25.923 -7.529 1.00 84.12 356 GLY A O 1
ATOM 2948 N N . SER A 1 357 ? 15.704 -25.251 -9.662 1.00 84.94 357 SER A N 1
ATOM 2949 C CA . SER A 1 357 ? 14.648 -24.268 -9.402 1.00 84.94 357 SER A CA 1
ATOM 2950 C C . SER A 1 357 ? 13.262 -24.915 -9.347 1.00 84.94 357 SER A C 1
ATOM 2952 O O . SER A 1 357 ? 12.396 -24.417 -8.628 1.00 84.94 357 SER A O 1
ATOM 2954 N N . LEU A 1 358 ? 13.068 -26.046 -10.037 1.00 86.88 358 LEU A N 1
ATOM 2955 C CA . LEU A 1 358 ? 11.846 -26.852 -10.025 1.00 86.88 358 LEU A CA 1
ATOM 2956 C C . LEU A 1 358 ? 12.127 -28.262 -9.484 1.00 86.88 358 LEU A C 1
ATOM 2958 O O . LEU A 1 358 ? 12.945 -28.991 -10.038 1.00 86.88 358 LEU A O 1
ATOM 2962 N N . SER A 1 359 ? 11.408 -28.673 -8.435 1.00 87.81 359 SER A N 1
ATOM 2963 C CA . SER A 1 359 ? 11.469 -30.049 -7.918 1.00 87.81 359 SER A CA 1
ATOM 2964 C C . SER A 1 359 ? 10.449 -30.924 -8.645 1.00 87.81 359 SER A C 1
ATOM 2966 O O . SER A 1 359 ? 9.266 -30.956 -8.287 1.00 87.81 359 SER A O 1
ATOM 2968 N N . ALA A 1 360 ? 10.893 -31.584 -9.711 1.00 89.38 360 ALA A N 1
ATOM 2969 C CA . ALA A 1 360 ? 10.068 -32.477 -10.511 1.00 89.38 360 ALA A CA 1
ATOM 2970 C C . ALA A 1 360 ? 10.905 -33.569 -11.193 1.00 89.38 360 ALA A C 1
ATOM 2972 O O . ALA A 1 360 ? 12.128 -33.478 -11.303 1.00 89.38 360 ALA A O 1
ATOM 2973 N N . LYS A 1 361 ? 10.221 -34.598 -11.692 1.00 90.94 361 LYS A N 1
ATOM 2974 C CA . LYS A 1 361 ? 10.768 -35.692 -12.497 1.00 90.94 361 LYS A CA 1
ATOM 2975 C C . LYS A 1 361 ? 10.014 -35.785 -13.814 1.00 90.94 361 LYS A C 1
ATOM 2977 O O . LYS A 1 361 ? 8.800 -35.612 -13.845 1.00 90.94 361 LYS A O 1
ATOM 2982 N N . ILE A 1 362 ? 10.731 -36.098 -14.887 1.00 92.06 362 ILE A N 1
ATOM 2983 C CA . ILE A 1 362 ? 10.149 -36.286 -16.218 1.00 92.06 362 ILE A CA 1
ATOM 2984 C C . ILE A 1 362 ? 10.055 -37.786 -16.511 1.00 92.06 362 ILE A C 1
ATOM 2986 O O . ILE A 1 362 ? 11.062 -38.494 -16.457 1.00 92.06 362 ILE A O 1
ATOM 2990 N N . ASP A 1 363 ? 8.853 -38.266 -16.827 1.00 90.81 363 ASP A N 1
ATOM 2991 C CA . ASP A 1 363 ? 8.627 -39.593 -17.399 1.00 90.81 363 ASP A CA 1
ATOM 2992 C C . ASP A 1 363 ? 8.454 -39.463 -18.916 1.00 90.81 363 ASP A C 1
ATOM 2994 O O . ASP A 1 363 ? 7.386 -39.110 -19.415 1.00 90.81 363 ASP A O 1
ATOM 2998 N N . HIS A 1 364 ? 9.523 -39.763 -19.655 1.00 88.06 364 HIS A N 1
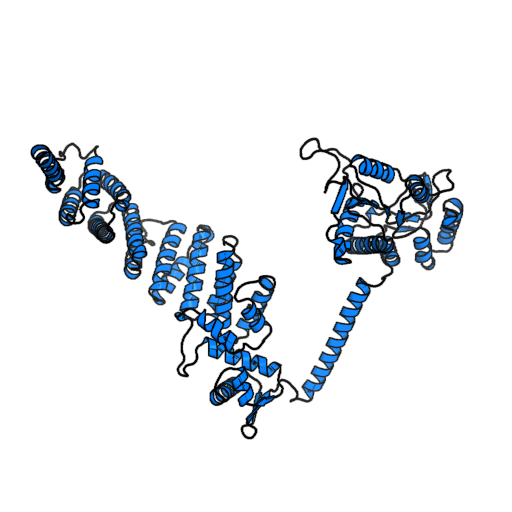ATOM 2999 C CA . HIS A 1 364 ? 9.522 -39.705 -21.117 1.00 88.06 364 HIS A CA 1
ATOM 3000 C C . HIS A 1 364 ? 8.668 -40.792 -21.781 1.00 88.06 364 HIS A C 1
ATOM 3002 O O . HIS A 1 364 ? 8.292 -40.623 -22.934 1.00 88.06 364 HIS A O 1
ATOM 3008 N N . ILE A 1 365 ? 8.388 -41.913 -21.106 1.00 86.88 365 ILE A N 1
ATOM 3009 C CA . ILE A 1 365 ? 7.589 -43.001 -21.693 1.00 86.88 365 ILE A CA 1
ATOM 3010 C C . ILE A 1 365 ? 6.112 -42.625 -21.655 1.00 86.88 365 ILE A C 1
ATOM 3012 O O . ILE A 1 365 ? 5.389 -42.850 -22.622 1.00 86.88 365 ILE A O 1
ATOM 3016 N N . SER A 1 366 ? 5.678 -42.066 -20.526 1.00 86.50 366 SER A N 1
ATOM 3017 C CA . SER A 1 366 ? 4.288 -41.656 -20.317 1.00 86.50 366 SER A CA 1
ATOM 3018 C C . SER A 1 366 ? 4.008 -40.219 -20.772 1.00 86.50 366 SER A C 1
ATOM 3020 O O . SER A 1 366 ? 2.856 -39.806 -20.741 1.00 86.50 366 SER A O 1
ATOM 3022 N N . GLU A 1 367 ? 5.041 -39.463 -21.164 1.00 91.31 367 GLU A N 1
ATOM 3023 C CA . GLU A 1 367 ? 4.979 -38.035 -21.520 1.00 91.31 367 GLU A CA 1
ATOM 3024 C C . GLU A 1 367 ? 4.403 -37.149 -20.394 1.00 91.31 367 GLU A C 1
ATOM 3026 O O . GLU A 1 367 ? 3.654 -36.200 -20.635 1.00 91.31 367 GLU A O 1
ATOM 3031 N N . LEU A 1 368 ? 4.780 -37.450 -19.144 1.00 92.94 368 LEU A N 1
ATOM 3032 C CA . LEU A 1 368 ? 4.288 -36.779 -17.936 1.00 92.94 368 LEU A CA 1
ATOM 3033 C C . LEU A 1 368 ? 5.415 -36.087 -17.158 1.00 92.94 368 LEU A C 1
ATOM 3035 O O . LEU A 1 368 ? 6.535 -36.592 -17.052 1.00 92.94 368 LEU A O 1
ATOM 3039 N N . VAL A 1 369 ? 5.072 -34.977 -16.509 1.00 92.38 369 VAL A N 1
ATOM 3040 C CA . VAL A 1 369 ? 5.864 -34.343 -15.449 1.00 92.38 369 VAL A CA 1
ATOM 3041 C C . VAL A 1 369 ? 5.269 -34.733 -14.100 1.00 92.38 369 VAL A C 1
ATOM 3043 O O . VAL A 1 369 ? 4.064 -34.611 -13.895 1.00 92.38 369 VAL A O 1
ATOM 3046 N N . LEU A 1 370 ? 6.106 -35.205 -13.178 1.00 90.50 370 LEU A N 1
ATOM 3047 C CA . LEU A 1 370 ? 5.762 -35.588 -11.807 1.00 90.50 370 LEU A CA 1
ATOM 3048 C C . LEU A 1 370 ? 6.394 -34.575 -10.847 1.00 90.50 370 LEU A C 1
ATOM 3050 O O . LEU A 1 370 ? 7.616 -34.525 -10.738 1.00 90.50 370 LEU A O 1
ATOM 3054 N N . PHE A 1 371 ? 5.596 -33.775 -10.146 1.00 89.81 371 PHE A N 1
ATOM 3055 C CA . PHE A 1 371 ? 6.106 -32.777 -9.203 1.00 89.81 371 PHE A CA 1
ATOM 3056 C C . PHE A 1 371 ? 6.349 -33.398 -7.823 1.00 89.81 371 PHE A C 1
ATOM 3058 O O . PHE A 1 371 ? 5.534 -34.169 -7.316 1.00 89.81 371 PHE A O 1
ATOM 3065 N N . ASP A 1 372 ? 7.460 -33.043 -7.176 1.00 75.75 372 ASP A N 1
ATOM 3066 C CA . ASP A 1 372 ? 7.842 -33.625 -5.878 1.00 75.75 372 ASP A CA 1
ATOM 3067 C C . ASP A 1 372 ? 7.069 -33.023 -4.689 1.00 75.75 372 ASP A C 1
ATOM 3069 O O . ASP A 1 372 ? 7.187 -33.505 -3.561 1.00 75.75 372 ASP A O 1
ATOM 3073 N N . ASN A 1 373 ? 6.265 -31.981 -4.929 1.00 63.00 373 ASN A N 1
ATOM 3074 C CA . ASN A 1 373 ? 5.556 -31.209 -3.902 1.00 63.00 373 ASN A CA 1
ATOM 3075 C C . ASN A 1 373 ? 4.529 -32.019 -3.095 1.00 63.00 373 ASN A C 1
ATOM 3077 O O . ASN A 1 373 ? 4.059 -31.564 -2.052 1.00 63.00 373 ASN A O 1
ATOM 3081 N N . ILE A 1 374 ? 4.177 -33.218 -3.553 1.00 54.53 374 ILE A N 1
ATOM 3082 C CA . ILE A 1 374 ? 3.222 -34.086 -2.878 1.00 54.53 374 ILE A CA 1
ATOM 3083 C C . ILE A 1 374 ? 3.811 -35.505 -2.909 1.00 54.53 374 ILE A C 1
ATOM 3085 O O . ILE A 1 374 ? 3.972 -36.093 -3.968 1.00 54.53 374 ILE A O 1
ATOM 3089 N N . ASN A 1 375 ? 4.131 -36.071 -1.743 1.00 47.81 375 ASN A N 1
ATOM 3090 C CA . ASN A 1 375 ? 4.354 -37.512 -1.535 1.00 47.81 375 ASN A CA 1
ATOM 3091 C C . ASN A 1 375 ? 5.630 -38.170 -2.095 1.00 47.81 375 ASN A C 1
ATOM 3093 O O . ASN A 1 375 ? 5.539 -39.195 -2.771 1.00 47.81 375 ASN A O 1
ATOM 3097 N N . GLN A 1 376 ? 6.831 -37.696 -1.744 1.00 48.81 376 GLN A N 1
ATOM 3098 C CA . GLN A 1 376 ? 8.039 -38.516 -1.977 1.00 48.81 376 GLN A CA 1
ATOM 3099 C C . GLN A 1 376 ? 8.875 -38.879 -0.744 1.00 48.81 376 GLN A C 1
ATOM 3101 O O . GLN A 1 376 ? 9.799 -39.677 -0.869 1.00 48.81 376 GLN A O 1
ATOM 3106 N N . ASN A 1 377 ? 8.526 -38.420 0.463 1.00 46.47 377 ASN A N 1
ATOM 3107 C CA . ASN A 1 377 ? 9.207 -38.852 1.688 1.00 46.47 377 ASN A CA 1
ATOM 3108 C C . ASN A 1 377 ? 8.204 -39.187 2.801 1.00 46.47 377 ASN A C 1
ATOM 3110 O O . ASN A 1 377 ? 7.474 -38.309 3.244 1.00 46.47 377 ASN A O 1
ATOM 3114 N N . CYS A 1 378 ? 8.240 -40.410 3.352 1.00 47.69 378 CYS A N 1
ATOM 3115 C CA . CYS A 1 378 ? 7.430 -40.802 4.524 1.00 47.69 378 CYS A CA 1
ATOM 3116 C C . CYS A 1 378 ? 7.646 -39.905 5.763 1.00 47.69 378 CYS A C 1
ATOM 3118 O O . CYS A 1 378 ? 6.815 -39.889 6.663 1.00 47.69 378 CYS A O 1
ATOM 3120 N N . LYS A 1 379 ? 8.751 -39.145 5.833 1.00 52.31 379 LYS A N 1
ATOM 3121 C CA . LYS A 1 379 ? 8.939 -38.094 6.852 1.00 52.31 379 LYS A CA 1
ATOM 3122 C C . LYS A 1 379 ? 8.052 -36.867 6.613 1.00 52.31 379 LYS A C 1
ATOM 3124 O O . LYS A 1 379 ? 7.549 -36.303 7.576 1.00 52.31 379 LYS A O 1
ATOM 3129 N N . MET A 1 380 ? 7.835 -36.491 5.352 1.00 51.91 380 MET A N 1
ATOM 3130 C CA . MET A 1 380 ? 6.986 -35.355 4.983 1.00 51.91 380 MET A CA 1
ATOM 3131 C C . MET A 1 380 ? 5.498 -35.651 5.192 1.00 51.91 380 MET A C 1
ATOM 3133 O O . MET A 1 380 ? 4.757 -34.728 5.493 1.00 51.91 380 MET A O 1
ATOM 3137 N N . GLU A 1 381 ? 5.052 -36.911 5.111 1.00 58.38 381 GLU A N 1
ATOM 3138 C CA . GLU A 1 381 ? 3.653 -37.269 5.418 1.00 58.38 381 GLU A CA 1
ATOM 3139 C C . GLU A 1 381 ? 3.285 -36.969 6.882 1.00 58.38 381 GLU A C 1
ATOM 3141 O O . GLU A 1 381 ? 2.187 -36.489 7.157 1.00 58.38 381 GLU A O 1
ATOM 3146 N N . MET A 1 382 ? 4.209 -37.200 7.827 1.00 63.62 382 MET A N 1
ATOM 3147 C CA . MET A 1 382 ? 3.990 -36.865 9.241 1.00 63.62 382 MET A CA 1
ATOM 3148 C C . MET A 1 382 ? 4.014 -35.354 9.485 1.00 63.62 382 MET A C 1
ATOM 3150 O O . MET A 1 382 ? 3.143 -34.844 10.181 1.00 63.62 382 MET A O 1
ATOM 3154 N N . GLU A 1 383 ? 4.950 -34.626 8.871 1.00 67.75 383 GLU A N 1
ATOM 3155 C CA . GLU A 1 383 ? 5.011 -33.160 8.978 1.00 67.75 383 GLU A CA 1
ATOM 3156 C C . GLU A 1 383 ? 3.769 -32.491 8.360 1.00 67.75 383 GLU A C 1
ATOM 3158 O O . GLU A 1 383 ? 3.203 -31.571 8.945 1.00 67.75 383 GLU A O 1
ATOM 3163 N N . GLN A 1 384 ? 3.274 -33.000 7.226 1.00 65.81 384 GLN A N 1
ATOM 3164 C CA . GLN A 1 384 ? 2.025 -32.543 6.607 1.00 65.81 384 GLN A CA 1
ATOM 3165 C C . GLN A 1 384 ? 0.795 -32.862 7.464 1.00 65.81 384 GLN A C 1
ATOM 3167 O O . GLN A 1 384 ? -0.155 -32.072 7.503 1.00 65.81 384 GLN A O 1
ATOM 3172 N N . TRP A 1 385 ? 0.790 -34.005 8.155 1.00 80.69 385 TRP A N 1
ATOM 3173 C CA . TRP A 1 385 ? -0.265 -34.354 9.103 1.00 80.69 385 TRP A CA 1
ATOM 3174 C C . TRP A 1 385 ? -0.262 -33.407 10.308 1.00 80.69 385 TRP A C 1
ATOM 3176 O O . TRP A 1 385 ? -1.310 -32.857 10.651 1.00 80.69 385 TRP A O 1
ATOM 3186 N N . ASP A 1 386 ? 0.913 -33.127 10.874 1.00 82.81 386 ASP A N 1
ATOM 3187 C CA . ASP A 1 386 ? 1.085 -32.157 11.960 1.00 82.81 386 ASP A CA 1
ATOM 3188 C C . ASP A 1 386 ? 0.668 -30.739 11.531 1.00 82.81 386 ASP A C 1
ATOM 3190 O O . ASP A 1 386 ? -0.024 -30.037 12.274 1.00 82.81 386 ASP A O 1
ATOM 3194 N N . ASP A 1 387 ? 1.022 -30.318 10.314 1.00 77.75 387 ASP A N 1
ATOM 3195 C CA . ASP A 1 387 ? 0.604 -29.034 9.743 1.00 77.75 387 ASP A CA 1
ATOM 3196 C C . ASP A 1 387 ? -0.910 -28.969 9.514 1.00 77.75 387 ASP A C 1
ATOM 3198 O O . ASP A 1 387 ? -1.529 -27.928 9.747 1.00 77.75 387 ASP A O 1
ATOM 3202 N N . SER A 1 388 ? -1.530 -30.077 9.105 1.00 83.62 388 SER A N 1
ATOM 3203 C CA . SER A 1 388 ? -2.985 -30.172 8.941 1.00 83.62 388 SER A CA 1
ATOM 3204 C C . SER A 1 388 ? -3.705 -30.064 10.285 1.00 83.62 388 SER A C 1
ATOM 3206 O O . SER A 1 388 ? -4.672 -29.311 10.403 1.00 83.62 388 SER A O 1
ATOM 3208 N N . ILE A 1 389 ? -3.199 -30.740 11.323 1.00 89.56 389 ILE A N 1
ATOM 3209 C CA . ILE A 1 389 ? -3.704 -30.594 12.696 1.00 89.56 389 ILE A CA 1
ATOM 3210 C C . ILE A 1 389 ? -3.561 -29.142 13.152 1.00 89.56 389 ILE A C 1
ATOM 3212 O O . ILE A 1 389 ? -4.513 -28.568 13.681 1.00 89.56 389 ILE A O 1
ATOM 3216 N N . ARG A 1 390 ? -2.400 -28.517 12.915 1.00 87.94 390 ARG A N 1
ATOM 3217 C CA . ARG A 1 390 ? -2.158 -27.119 13.291 1.00 87.94 390 ARG A CA 1
ATOM 3218 C C . ARG A 1 390 ? -3.141 -26.170 12.608 1.00 87.94 390 ARG A C 1
ATOM 3220 O O . ARG A 1 390 ? -3.689 -25.307 13.289 1.00 87.94 390 ARG A O 1
ATOM 3227 N N . LYS A 1 391 ? -3.398 -26.344 11.306 1.00 87.25 391 LYS A N 1
ATOM 3228 C CA . LYS A 1 391 ? -4.384 -25.545 10.556 1.00 87.25 391 LYS A CA 1
ATOM 3229 C C . LYS A 1 391 ? -5.782 -25.665 11.156 1.00 87.25 391 LYS A C 1
ATOM 3231 O O . LYS A 1 391 ? -6.402 -24.642 11.420 1.00 87.25 391 LYS A O 1
ATOM 3236 N N . ILE A 1 392 ? -6.235 -26.885 11.454 1.00 93.50 392 ILE A N 1
ATOM 3237 C CA . ILE A 1 392 ? -7.542 -27.111 12.091 1.00 93.50 392 ILE A CA 1
ATOM 3238 C C . ILE A 1 392 ? -7.606 -26.416 13.456 1.00 93.50 392 ILE A C 1
ATOM 3240 O O . ILE A 1 392 ? -8.584 -25.736 13.754 1.00 93.50 392 ILE A O 1
ATOM 3244 N N . CYS A 1 393 ? -6.564 -26.540 14.281 1.00 90.25 393 CYS A N 1
ATOM 3245 C CA . CYS A 1 393 ? -6.513 -25.865 15.579 1.00 90.25 393 CYS A CA 1
ATOM 3246 C C . CYS A 1 393 ? -6.574 -24.334 15.444 1.00 90.25 393 CYS A C 1
ATOM 3248 O O . CYS A 1 393 ? -7.307 -23.695 16.195 1.00 90.25 393 CYS A O 1
ATOM 3250 N N . MET A 1 394 ? -5.854 -23.754 14.478 1.00 86.25 394 MET A N 1
ATOM 3251 C CA . MET A 1 394 ? -5.887 -22.311 14.201 1.00 86.25 394 MET A CA 1
ATOM 3252 C C . MET A 1 394 ? -7.267 -21.847 13.722 1.00 86.25 394 MET A C 1
ATOM 3254 O O . MET A 1 394 ? -7.757 -20.820 14.183 1.00 86.25 394 MET A O 1
ATOM 3258 N N . GLU A 1 395 ? -7.925 -22.608 12.843 1.00 89.88 395 GLU A N 1
ATOM 3259 C CA . GLU A 1 395 ? -9.291 -22.304 12.399 1.00 89.88 395 GLU A CA 1
ATOM 3260 C C . GLU A 1 395 ? -10.296 -22.385 13.553 1.00 89.88 395 GLU A C 1
ATOM 3262 O O . GLU A 1 395 ? -11.161 -21.520 13.675 1.00 89.88 395 GLU A O 1
ATOM 3267 N N . ILE A 1 396 ? -10.168 -23.379 14.439 1.00 92.50 396 ILE A N 1
ATOM 3268 C CA . ILE A 1 396 ? -11.001 -23.483 15.645 1.00 92.50 396 ILE A CA 1
ATOM 3269 C C . ILE A 1 396 ? -10.792 -22.267 16.553 1.00 92.50 396 ILE A C 1
ATOM 3271 O O . ILE A 1 396 ? -11.765 -21.746 17.093 1.00 92.50 396 ILE A O 1
ATOM 3275 N N . GLU A 1 397 ? -9.558 -21.795 16.721 1.00 84.00 397 GLU A N 1
ATOM 3276 C CA . GLU A 1 397 ? -9.247 -20.622 17.544 1.00 84.00 397 GLU A CA 1
ATOM 3277 C C . GLU A 1 397 ? -9.782 -19.317 16.929 1.00 84.00 397 GLU A C 1
ATOM 3279 O O . GLU A 1 397 ? -10.341 -18.480 17.643 1.00 84.00 397 GLU A O 1
ATOM 3284 N N . ASP A 1 398 ? -9.699 -19.166 15.606 1.00 80.94 398 ASP A N 1
ATOM 3285 C CA . ASP A 1 398 ? -10.283 -18.035 14.876 1.00 80.94 398 ASP A CA 1
ATOM 3286 C C . ASP A 1 398 ? -11.819 -18.046 14.957 1.00 80.94 398 ASP A C 1
ATOM 3288 O O . ASP A 1 398 ? -12.442 -17.038 15.299 1.00 80.94 398 ASP A O 1
ATOM 3292 N N . ILE A 1 399 ? -12.447 -19.207 14.744 1.00 83.31 399 ILE A N 1
ATOM 3293 C CA . ILE A 1 399 ? -13.894 -19.387 14.919 1.00 83.31 399 ILE A CA 1
ATOM 3294 C C . ILE A 1 399 ? -14.288 -19.115 16.371 1.00 83.31 399 ILE A C 1
ATOM 3296 O O . ILE A 1 399 ? -15.250 -18.391 16.605 1.00 83.31 399 ILE A O 1
ATOM 3300 N N . SER A 1 400 ? -13.542 -19.628 17.352 1.00 74.50 400 SER A N 1
ATOM 3301 C CA . SER A 1 400 ? -13.785 -19.362 18.772 1.00 74.50 400 SER A CA 1
ATOM 3302 C C . SER A 1 400 ? -13.699 -17.869 19.072 1.00 74.50 400 SER A C 1
ATOM 3304 O O . SER A 1 400 ? -14.578 -17.336 19.739 1.00 74.50 400 SER A O 1
ATOM 3306 N N . SER A 1 401 ? -12.693 -17.175 18.539 1.00 70.38 401 SER A N 1
ATOM 3307 C CA . SER A 1 401 ? -12.528 -15.727 18.703 1.00 70.38 401 SER A CA 1
ATOM 3308 C C . SER A 1 401 ? -13.693 -14.953 18.082 1.00 70.38 401 SER A C 1
ATOM 3310 O O . SER A 1 401 ? -14.232 -14.037 18.702 1.00 70.38 401 SER A O 1
ATOM 3312 N N . LYS A 1 402 ? -14.142 -15.353 16.887 1.00 71.94 402 LYS A N 1
ATOM 3313 C CA . LYS A 1 402 ? -15.308 -14.772 16.203 1.00 71.94 402 LYS A CA 1
ATOM 3314 C C . LYS A 1 402 ? -16.619 -15.062 16.935 1.00 71.94 402 LYS A C 1
ATOM 3316 O O . LYS A 1 402 ? -17.471 -14.184 17.016 1.00 71.94 402 LYS A O 1
ATOM 3321 N N . ILE A 1 403 ? -16.778 -16.255 17.507 1.00 66.19 403 ILE A N 1
ATOM 3322 C CA . ILE A 1 403 ? -17.929 -16.608 18.348 1.00 66.19 403 ILE A CA 1
ATOM 3323 C C . ILE A 1 403 ? -17.910 -15.775 19.630 1.00 66.19 403 ILE A C 1
ATOM 3325 O O . ILE A 1 403 ? -18.933 -15.193 19.964 1.00 66.19 403 ILE A O 1
ATOM 3329 N N . SER A 1 404 ? -16.767 -15.631 20.305 1.00 60.09 404 SER A N 1
ATOM 3330 C CA . SER A 1 404 ? -16.638 -14.760 21.482 1.00 60.09 404 SER A CA 1
ATOM 3331 C C . SER A 1 404 ? -16.942 -13.290 21.174 1.00 60.09 404 SER A C 1
ATOM 3333 O O . SER A 1 404 ? -17.422 -12.574 22.048 1.00 60.09 404 SER A O 1
ATOM 3335 N N . LEU A 1 405 ? -16.681 -12.837 19.944 1.00 57.00 405 LEU A N 1
ATOM 3336 C CA . LEU A 1 405 ? -17.030 -11.491 19.481 1.00 57.00 405 LEU A CA 1
ATOM 3337 C C . LEU A 1 405 ? -18.524 -11.328 19.145 1.00 57.00 405 LEU A C 1
ATOM 3339 O O . LEU A 1 405 ? -19.033 -10.221 19.290 1.00 57.00 405 LEU A O 1
ATOM 3343 N N . ASN A 1 406 ? -19.214 -12.394 18.715 1.00 53.44 406 ASN A N 1
ATOM 3344 C CA . ASN A 1 406 ? -20.585 -12.328 18.184 1.00 53.44 406 ASN A CA 1
ATOM 3345 C C . ASN A 1 406 ? -21.673 -12.917 19.103 1.00 53.44 406 ASN A C 1
ATOM 3347 O O . ASN A 1 406 ? -22.841 -12.568 18.951 1.00 53.44 406 ASN A O 1
ATOM 3351 N N . TYR A 1 407 ? -21.334 -13.807 20.037 1.00 50.47 407 TYR A N 1
ATOM 3352 C CA . TYR A 1 407 ? -22.284 -14.496 20.913 1.00 50.47 407 TYR A CA 1
ATOM 3353 C C . TYR A 1 407 ? -21.896 -14.317 22.380 1.00 50.47 407 TYR A C 1
ATOM 3355 O O . TYR A 1 407 ? -20.992 -14.988 22.867 1.00 50.47 407 TYR A O 1
ATOM 3363 N N . ASN A 1 408 ? -22.628 -13.436 23.074 1.00 48.88 408 ASN A N 1
ATOM 3364 C CA . ASN A 1 408 ? -22.842 -13.421 24.527 1.00 48.88 408 ASN A CA 1
ATOM 3365 C C . ASN A 1 408 ? -21.686 -13.982 25.384 1.00 48.88 408 ASN A C 1
ATOM 3367 O O . ASN A 1 408 ? -21.865 -14.892 26.196 1.00 48.88 408 ASN A O 1
ATOM 3371 N N . MET A 1 409 ? -20.513 -13.352 25.295 1.00 55.25 409 MET A N 1
ATOM 3372 C CA . MET A 1 409 ? -19.762 -13.105 26.524 1.00 55.25 409 MET A CA 1
ATOM 3373 C C . MET A 1 409 ? -20.713 -12.339 27.441 1.00 55.25 409 MET A C 1
ATOM 3375 O O . MET A 1 409 ? -21.368 -11.400 26.985 1.00 55.25 409 MET A O 1
ATOM 3379 N N . ASN A 1 410 ? -20.872 -12.771 28.692 1.00 77.75 410 ASN A N 1
ATOM 3380 C CA . ASN A 1 410 ? -21.707 -12.050 29.642 1.00 77.75 410 ASN A CA 1
ATOM 3381 C C . ASN A 1 410 ? -21.051 -10.685 29.886 1.00 77.75 410 ASN A C 1
ATOM 3383 O O . ASN A 1 410 ? -20.242 -10.529 30.796 1.00 77.75 410 ASN A O 1
ATOM 3387 N N . TYR A 1 411 ? -21.369 -9.700 29.043 1.00 86.62 411 TYR A N 1
ATOM 3388 C CA . TYR A 1 411 ? -20.779 -8.367 29.084 1.00 86.62 411 TYR A CA 1
ATOM 3389 C C . TYR A 1 411 ? -20.981 -7.740 30.468 1.00 86.62 411 TYR A C 1
ATOM 3391 O O . TYR A 1 411 ? -20.170 -6.927 30.905 1.00 86.62 411 TYR A O 1
ATOM 3399 N N . LYS A 1 412 ? -22.021 -8.167 31.202 1.00 90.12 412 LYS A N 1
ATOM 3400 C CA . LYS A 1 412 ? -22.222 -7.803 32.604 1.00 90.12 412 LYS A CA 1
ATOM 3401 C C . LYS A 1 412 ? -21.116 -8.351 33.500 1.00 90.12 412 LYS A C 1
ATOM 3403 O O . LYS A 1 412 ? -20.558 -7.580 34.274 1.00 90.12 412 LYS A O 1
ATOM 3408 N N . ASP A 1 413 ? -20.766 -9.631 33.385 1.00 89.25 413 ASP A N 1
ATOM 3409 C CA . ASP A 1 413 ? -19.682 -10.243 34.166 1.00 89.25 413 ASP A CA 1
ATOM 3410 C C . ASP A 1 413 ? -18.336 -9.587 33.852 1.00 89.25 413 ASP A C 1
ATOM 3412 O O . ASP A 1 413 ? -17.589 -9.278 34.778 1.00 89.25 413 ASP A O 1
ATOM 3416 N N . ASP A 1 414 ? -18.052 -9.287 32.582 1.00 89.06 414 ASP A N 1
ATOM 3417 C CA . ASP A 1 414 ? -16.820 -8.593 32.185 1.00 89.06 414 ASP A CA 1
ATOM 3418 C C . ASP A 1 414 ? -16.750 -7.183 32.787 1.00 89.06 414 ASP A C 1
ATOM 3420 O O . ASP A 1 414 ? -15.741 -6.799 33.390 1.00 89.06 414 ASP A O 1
ATOM 3424 N N . ILE A 1 415 ? -17.844 -6.417 32.698 1.00 92.50 415 ILE A N 1
ATOM 3425 C CA . ILE A 1 415 ? -17.938 -5.087 33.309 1.00 92.50 415 ILE A CA 1
ATOM 3426 C C . ILE A 1 415 ? -17.794 -5.176 34.829 1.00 92.50 415 ILE A C 1
ATOM 3428 O O . ILE A 1 415 ? -17.083 -4.359 35.416 1.00 92.50 415 ILE A O 1
ATOM 3432 N N . LEU A 1 416 ? -18.405 -6.161 35.490 1.00 92.19 416 LEU A N 1
ATOM 3433 C CA . LEU A 1 416 ? -18.315 -6.347 36.942 1.00 92.19 416 LEU A CA 1
ATOM 3434 C C . LEU A 1 416 ? -16.913 -6.795 37.379 1.00 92.19 416 LEU A C 1
ATOM 3436 O O . LEU A 1 416 ? -16.372 -6.256 38.351 1.00 92.19 416 LEU A O 1
ATOM 3440 N N . PHE A 1 417 ? -16.290 -7.716 36.644 1.00 91.12 417 PHE A N 1
ATOM 3441 C CA . PHE A 1 417 ? -14.915 -8.164 36.854 1.00 91.12 417 PHE A CA 1
ATOM 3442 C C . PHE A 1 417 ? -13.933 -6.996 36.744 1.00 91.12 417 PHE A C 1
ATOM 3444 O O . PHE A 1 417 ? -13.157 -6.733 37.669 1.00 91.12 417 PHE A O 1
ATOM 3451 N N . LEU A 1 418 ? -13.998 -6.247 35.640 1.00 91.88 418 LEU A N 1
ATOM 3452 C CA . LEU A 1 418 ? -13.137 -5.091 35.411 1.00 91.88 418 LEU A CA 1
ATOM 3453 C C . LEU A 1 418 ? -13.424 -3.974 36.420 1.00 91.88 418 LEU A C 1
ATOM 3455 O O . LEU A 1 418 ? -12.485 -3.328 36.900 1.00 91.88 418 LEU A O 1
ATOM 3459 N N . SER A 1 419 ? -14.689 -3.773 36.807 1.00 93.25 419 SER A N 1
ATOM 3460 C CA . SER A 1 419 ? -15.074 -2.790 37.826 1.00 93.25 419 SER A CA 1
ATOM 3461 C C . SER A 1 419 ? -14.436 -3.098 39.178 1.00 93.25 419 SER A C 1
ATOM 3463 O O . SER A 1 419 ? -13.881 -2.196 39.804 1.00 93.25 419 SER A O 1
ATOM 3465 N N . LYS A 1 420 ? -14.445 -4.364 39.617 1.00 90.88 420 LYS A N 1
ATOM 3466 C CA . LYS A 1 420 ? -13.741 -4.790 40.840 1.00 90.88 420 LYS A CA 1
ATOM 3467 C C . LYS A 1 420 ? -12.229 -4.602 40.700 1.00 90.88 420 LYS A C 1
ATOM 3469 O O . LYS A 1 420 ? -11.604 -3.976 41.552 1.00 90.88 420 LYS A O 1
ATOM 3474 N N . LYS A 1 421 ? -11.640 -5.090 39.600 1.00 89.94 421 LYS A N 1
ATOM 3475 C CA . LYS A 1 421 ? -10.184 -5.078 39.364 1.00 89.94 421 LYS A CA 1
ATOM 3476 C C . LYS A 1 421 ? -9.590 -3.666 39.315 1.00 89.94 421 LYS A C 1
ATOM 3478 O O . LYS A 1 421 ? -8.508 -3.439 39.844 1.00 89.94 421 LYS A O 1
ATOM 3483 N N . SER A 1 422 ? -10.289 -2.722 38.689 1.00 90.56 422 SER A N 1
ATOM 3484 C CA . SER A 1 422 ? -9.877 -1.309 38.596 1.00 90.56 422 SER A CA 1
ATOM 3485 C C . SER A 1 422 ? -10.152 -0.506 39.873 1.00 90.56 422 SER A C 1
ATOM 3487 O O . SER A 1 422 ? -9.694 0.629 40.004 1.00 90.56 422 SER A O 1
ATOM 3489 N N . GLY A 1 423 ? -10.921 -1.065 40.813 1.00 91.31 423 GLY A N 1
ATOM 3490 C CA . GLY A 1 423 ? -11.432 -0.341 41.971 1.00 91.31 423 GLY A CA 1
ATOM 3491 C C . GLY A 1 423 ? -12.569 0.633 41.644 1.00 91.31 423 GLY A C 1
ATOM 3492 O O . GLY A 1 423 ? -12.906 1.455 42.498 1.00 91.31 423 GLY A O 1
ATOM 3493 N N . ALA A 1 424 ? -13.168 0.553 40.449 1.00 92.56 424 ALA A N 1
ATOM 3494 C CA . ALA A 1 424 ? -14.394 1.276 40.119 1.00 92.56 424 ALA A CA 1
ATOM 3495 C C . ALA A 1 424 ? -15.577 0.802 40.978 1.00 92.56 424 ALA A C 1
ATOM 3497 O O . ALA A 1 424 ? -16.404 1.622 41.359 1.00 92.56 424 ALA A O 1
ATOM 3498 N N . LEU A 1 425 ? -15.632 -0.486 41.334 1.00 93.12 425 LEU A N 1
ATOM 3499 C CA . LEU A 1 425 ? -16.588 -1.064 42.280 1.00 93.12 425 LEU A CA 1
ATOM 3500 C C . LEU A 1 425 ? -15.853 -1.515 43.546 1.00 93.12 425 LEU A C 1
ATOM 3502 O O . LEU A 1 425 ? -14.919 -2.312 43.476 1.00 93.12 425 LEU A O 1
ATOM 3506 N N . LYS A 1 426 ? -16.289 -1.019 44.707 1.00 90.88 426 LYS A N 1
ATOM 3507 C CA . LYS A 1 426 ? -15.743 -1.382 46.023 1.00 90.88 426 LYS A CA 1
ATOM 3508 C C . LYS A 1 426 ? -16.859 -1.765 46.986 1.00 90.88 426 LYS A C 1
ATOM 3510 O O . LYS A 1 426 ? -17.913 -1.130 46.979 1.00 90.88 426 LYS A O 1
ATOM 3515 N N . PHE A 1 427 ? -16.587 -2.741 47.846 1.00 90.19 427 PHE A N 1
ATOM 3516 C CA . PHE A 1 427 ? -17.460 -3.146 48.948 1.00 90.19 427 PHE A CA 1
ATOM 3517 C C . PHE A 1 427 ? -16.916 -2.634 50.282 1.00 90.19 427 PHE A C 1
ATOM 3519 O O . PHE A 1 427 ? -15.718 -2.373 50.415 1.00 90.19 427 PHE A O 1
ATOM 3526 N N . GLY A 1 428 ? -17.819 -2.388 51.228 1.00 86.38 428 GLY A N 1
ATOM 3527 C CA . GLY A 1 428 ? -17.512 -1.785 52.521 1.00 86.38 428 GLY A CA 1
ATOM 3528 C C . GLY A 1 428 ? -18.448 -0.626 52.851 1.00 86.38 428 GLY A C 1
ATOM 3529 O O . GLY A 1 428 ? -19.446 -0.389 52.187 1.00 86.38 428 GLY A O 1
ATOM 3530 N N . THR A 1 429 ? -18.142 0.125 53.903 1.00 88.06 429 THR A N 1
ATOM 3531 C CA . THR A 1 429 ? -18.991 1.241 54.338 1.00 88.06 429 THR A CA 1
ATOM 3532 C C . THR A 1 429 ? -18.566 2.556 53.686 1.00 88.06 429 THR A C 1
ATOM 3534 O O . THR A 1 429 ? -17.478 3.058 53.963 1.00 88.06 429 THR A O 1
ATOM 3537 N N . PHE A 1 430 ? -19.458 3.170 52.905 1.00 90.00 430 PHE A N 1
ATOM 3538 C CA . PHE A 1 430 ? -19.224 4.457 52.243 1.00 90.00 430 PHE A CA 1
ATOM 3539 C C . PHE A 1 430 ? -20.341 5.462 52.530 1.00 90.00 430 PHE A C 1
ATOM 3541 O O . PHE A 1 430 ? -21.510 5.093 52.625 1.00 90.00 430 PHE A O 1
ATOM 3548 N N . PHE A 1 431 ? -19.998 6.748 52.622 1.00 88.06 431 PHE A N 1
ATOM 3549 C CA . PHE A 1 431 ? -20.976 7.836 52.684 1.00 88.06 431 PHE A CA 1
ATOM 3550 C C . PHE A 1 431 ? -21.163 8.437 51.290 1.00 88.06 431 PHE A C 1
ATOM 3552 O O . PHE A 1 431 ? -20.220 8.958 50.695 1.00 88.06 431 PHE A O 1
ATOM 3559 N N . LEU A 1 432 ? -22.379 8.341 50.754 1.00 84.19 432 LEU A N 1
ATOM 3560 C CA . LEU A 1 432 ? -22.729 8.901 49.448 1.00 84.19 432 LEU A CA 1
ATOM 3561 C C . LEU A 1 432 ? -22.996 10.408 49.551 1.00 84.19 432 LEU A C 1
ATOM 3563 O O . LEU A 1 432 ? -23.296 10.924 50.626 1.00 84.19 432 LEU A O 1
ATOM 3567 N N . LYS A 1 433 ? -22.993 11.116 48.411 1.00 75.25 433 LYS A N 1
ATOM 3568 C CA . LYS A 1 433 ? -23.395 12.539 48.344 1.00 75.25 433 LYS A CA 1
ATOM 3569 C C . LYS A 1 433 ? -24.814 12.792 48.869 1.00 75.25 433 LYS A C 1
ATOM 3571 O O . LYS A 1 433 ? -25.109 13.889 49.321 1.00 75.25 433 LYS A O 1
ATOM 3576 N N . SER A 1 434 ? -25.673 11.774 48.842 1.00 74.25 434 SER A N 1
ATOM 3577 C CA . SER A 1 434 ? -27.015 11.802 49.433 1.00 74.25 434 SER A CA 1
ATOM 3578 C C . SER A 1 434 ? -27.024 11.747 50.968 1.00 74.25 434 SER A C 1
ATOM 3580 O O . SER A 1 434 ? -28.094 11.797 51.564 1.00 74.25 434 SER A O 1
ATOM 3582 N N . GLY A 1 435 ? -25.864 11.584 51.614 1.00 80.50 435 GLY A N 1
ATOM 3583 C CA . GLY A 1 435 ? -25.729 11.342 53.053 1.00 80.50 435 GLY A CA 1
ATOM 3584 C C . GLY A 1 435 ? -25.979 9.887 53.467 1.00 80.50 435 GLY A C 1
ATOM 3585 O O . GLY A 1 435 ? -25.802 9.540 54.634 1.00 80.50 435 GLY A O 1
ATOM 3586 N N . ARG A 1 436 ? -26.372 9.011 52.531 1.00 84.94 436 ARG A N 1
ATOM 3587 C CA . ARG A 1 436 ? -26.652 7.595 52.810 1.00 84.94 436 ARG A CA 1
ATOM 3588 C C . ARG A 1 436 ? -25.366 6.822 53.102 1.00 84.94 436 ARG A C 1
ATOM 3590 O O . ARG A 1 436 ? -24.362 6.993 52.411 1.00 84.94 436 ARG A O 1
ATOM 3597 N N . LYS A 1 437 ? -25.443 5.917 54.079 1.00 88.25 437 LYS A N 1
ATOM 3598 C CA . LYS A 1 437 ? -24.422 4.899 54.351 1.00 88.25 437 LYS A CA 1
ATOM 3599 C C . LYS A 1 437 ? -24.668 3.701 53.427 1.00 88.25 437 LYS A C 1
ATOM 3601 O O . LYS A 1 437 ? -25.653 2.992 53.611 1.00 88.25 437 LYS A O 1
ATOM 3606 N N . SER A 1 438 ? -23.817 3.529 52.421 1.00 89.25 438 SER A N 1
ATOM 3607 C CA . SER A 1 438 ? -23.912 2.491 51.390 1.00 89.25 438 SER A CA 1
ATOM 3608 C C . SER A 1 438 ? -22.896 1.370 51.639 1.00 89.25 438 SER A C 1
ATOM 3610 O O . SER A 1 438 ? -21.753 1.688 51.979 1.00 89.25 438 SER A O 1
ATOM 3612 N N . PRO A 1 439 ? -23.270 0.090 51.448 1.00 90.19 439 PRO A N 1
ATOM 3613 C CA . PRO A 1 439 ? -22.377 -1.067 51.576 1.00 90.19 439 PRO A CA 1
ATOM 3614 C C . PRO A 1 439 ? -21.490 -1.288 50.334 1.00 90.19 439 PRO A C 1
ATOM 3616 O O . PRO A 1 439 ? -20.681 -2.215 50.284 1.00 90.19 439 PRO A O 1
ATOM 3619 N N . TYR A 1 440 ? -21.655 -0.447 49.312 1.00 90.75 440 TYR A N 1
ATOM 3620 C CA . TYR A 1 440 ? -20.837 -0.441 48.109 1.00 90.75 440 TYR A CA 1
ATOM 3621 C C . TYR A 1 440 ? -20.650 0.982 47.582 1.00 90.75 440 TYR A C 1
ATOM 3623 O O . TYR A 1 440 ? -21.462 1.881 47.835 1.00 90.75 440 TYR A O 1
ATOM 3631 N N . PHE A 1 441 ? -19.591 1.185 46.811 1.00 90.62 441 PHE A N 1
ATOM 3632 C CA . PHE A 1 441 ? -19.325 2.430 46.108 1.00 90.62 441 PHE A CA 1
ATOM 3633 C C . PHE A 1 441 ? -18.941 2.139 44.664 1.00 90.62 441 PHE A C 1
ATOM 3635 O O . PHE A 1 441 ? -18.145 1.239 44.399 1.00 90.62 441 PHE A O 1
ATOM 3642 N N . PHE A 1 442 ? -19.517 2.914 43.746 1.00 91.31 442 PHE A N 1
ATOM 3643 C CA . PHE A 1 442 ? -19.266 2.808 42.317 1.00 91.31 442 PHE A CA 1
ATOM 3644 C C . PHE A 1 442 ? -18.764 4.147 41.782 1.00 91.31 442 PHE A C 1
ATOM 3646 O O . PHE A 1 442 ? -19.427 5.173 41.951 1.00 91.31 442 PHE A O 1
ATOM 3653 N N . ASN A 1 443 ? -17.593 4.140 41.151 1.00 90.94 443 ASN A N 1
ATOM 3654 C CA . ASN A 1 443 ? -16.991 5.308 40.532 1.00 90.94 443 ASN A CA 1
ATOM 3655 C C . ASN A 1 443 ? -16.465 4.983 39.131 1.00 90.94 443 ASN A C 1
ATOM 3657 O O . ASN A 1 443 ? -15.383 4.417 38.966 1.00 90.94 443 ASN A O 1
ATOM 3661 N N . SER A 1 444 ? -17.209 5.443 38.129 1.00 89.06 444 SER A N 1
ATOM 3662 C CA . SER A 1 444 ? -16.888 5.321 36.707 1.00 89.06 444 SER A CA 1
ATOM 3663 C C . SER A 1 444 ? -15.570 5.990 36.294 1.00 89.06 444 SER A C 1
ATOM 3665 O O . SER A 1 444 ? -15.025 5.641 35.254 1.00 89.06 444 SER A O 1
ATOM 3667 N N . SER A 1 445 ? -14.983 6.898 37.091 1.00 86.94 445 SER A N 1
ATOM 3668 C CA . SER A 1 445 ? -13.708 7.544 36.725 1.00 86.94 445 SER A CA 1
ATOM 3669 C C . SER A 1 445 ? -12.521 6.575 36.654 1.00 86.94 445 SER A C 1
ATOM 3671 O O . SER A 1 445 ? -11.500 6.905 36.059 1.00 86.94 445 SER A O 1
ATOM 3673 N N . PHE A 1 446 ? -12.634 5.396 37.275 1.00 89.56 446 PHE A N 1
ATOM 3674 C CA . PHE A 1 446 ? -11.629 4.329 37.210 1.00 89.56 446 PHE A CA 1
ATOM 3675 C C . PHE A 1 446 ? -11.787 3.428 35.969 1.00 89.56 446 PHE A C 1
ATOM 3677 O O . PHE A 1 446 ? -10.977 2.531 35.750 1.00 89.56 446 PHE A O 1
ATOM 3684 N N . MET A 1 447 ? -12.793 3.679 35.125 1.00 90.69 447 MET A N 1
ATOM 3685 C CA . MET A 1 447 ? -13.055 2.944 33.880 1.00 90.69 447 MET A CA 1
ATOM 3686 C C . MET A 1 447 ? -12.288 3.549 32.696 1.00 90.69 447 MET A C 1
ATOM 3688 O O . MET A 1 447 ? -12.865 3.904 31.674 1.00 90.69 447 MET A O 1
ATOM 3692 N N . ASN A 1 448 ? -10.976 3.726 32.853 1.00 88.31 448 ASN A N 1
ATOM 3693 C CA . ASN A 1 448 ? -10.148 4.555 31.968 1.00 88.31 448 ASN A CA 1
ATOM 3694 C C . ASN A 1 448 ? -9.068 3.783 31.184 1.00 88.31 448 ASN A C 1
ATOM 3696 O O . ASN A 1 448 ? -8.254 4.400 30.501 1.00 88.31 448 ASN A O 1
ATOM 3700 N N . SER A 1 449 ? -9.036 2.450 31.274 1.00 91.06 449 SER A N 1
ATOM 3701 C CA . SER A 1 449 ? -8.087 1.618 30.519 1.00 91.06 449 SER A CA 1
ATOM 3702 C C . SER A 1 449 ? -8.669 1.163 29.180 1.00 91.06 449 SER A C 1
ATOM 3704 O O . SER A 1 449 ? -9.883 1.012 29.047 1.00 91.06 449 SER A O 1
ATOM 3706 N N . SER A 1 450 ? -7.806 0.884 28.197 1.00 90.25 450 SER A N 1
ATOM 3707 C CA . SER A 1 450 ? -8.222 0.439 26.857 1.00 90.25 450 SER A CA 1
ATOM 3708 C C . SER A 1 450 ? -9.109 -0.811 26.891 1.00 90.25 450 SER A C 1
ATOM 3710 O O . SER A 1 450 ? -10.125 -0.861 26.201 1.00 90.25 450 SER A O 1
ATOM 3712 N N . ILE A 1 451 ? -8.783 -1.790 27.744 1.00 88.00 451 ILE A N 1
ATOM 3713 C CA . ILE A 1 451 ? -9.590 -3.007 27.921 1.00 88.00 451 ILE A CA 1
ATOM 3714 C C . ILE A 1 451 ? -10.982 -2.703 28.497 1.00 88.00 451 ILE A C 1
ATOM 3716 O O . ILE A 1 451 ? -11.968 -3.319 28.092 1.00 88.00 451 ILE A O 1
ATOM 3720 N N . PHE A 1 452 ? -11.085 -1.719 29.398 1.00 91.81 452 PHE A N 1
ATOM 3721 C CA . PHE A 1 452 ? -12.359 -1.307 29.984 1.00 91.81 452 PHE A CA 1
ATOM 3722 C C . PHE A 1 452 ? -13.208 -0.555 28.960 1.00 91.81 452 PHE A C 1
ATOM 3724 O O . PHE A 1 452 ? -14.375 -0.884 28.784 1.00 91.81 452 PHE A O 1
ATOM 3731 N N . LEU A 1 453 ? -12.616 0.390 28.225 1.00 93.88 453 LEU A N 1
ATOM 3732 C CA . LEU A 1 453 ? -13.314 1.119 27.164 1.00 93.88 453 LEU A CA 1
ATOM 3733 C C . LEU A 1 453 ? -13.822 0.169 26.073 1.00 93.88 453 LEU A C 1
ATOM 3735 O O . LEU A 1 453 ? -14.979 0.271 25.679 1.00 93.88 453 LEU A O 1
ATOM 3739 N N . LYS A 1 454 ? -13.017 -0.818 25.654 1.00 93.06 454 LYS A N 1
ATOM 3740 C CA . LYS A 1 454 ? -13.470 -1.871 24.730 1.00 93.06 454 LYS A CA 1
ATOM 3741 C C . LYS A 1 454 ? -14.685 -2.623 25.283 1.00 93.06 454 LYS A C 1
ATOM 3743 O O . LYS A 1 454 ? -15.658 -2.821 24.564 1.00 93.06 454 LYS A O 1
ATOM 3748 N N . SER A 1 455 ? -14.640 -3.009 26.558 1.00 92.12 455 SER A N 1
ATOM 3749 C CA . SER A 1 455 ? -15.733 -3.746 27.208 1.00 92.12 455 SER A CA 1
ATOM 3750 C C . SER A 1 455 ? -17.002 -2.898 27.346 1.00 92.12 455 SER A C 1
ATOM 3752 O O . SER A 1 455 ? -18.097 -3.398 27.111 1.00 92.12 455 SER A O 1
ATOM 3754 N N . LEU A 1 456 ? -16.869 -1.603 27.654 1.00 94.56 456 LEU A N 1
ATOM 3755 C CA . LEU A 1 456 ? -17.989 -0.658 27.694 1.00 94.56 456 LEU A CA 1
ATOM 3756 C C . LEU A 1 456 ? -18.617 -0.467 26.316 1.00 94.56 456 LEU A C 1
ATOM 3758 O O . LEU A 1 456 ? -19.836 -0.496 26.208 1.00 94.56 456 LEU A O 1
ATOM 3762 N N . ALA A 1 457 ? -17.803 -0.315 25.271 1.00 95.06 457 ALA A N 1
ATOM 3763 C CA . ALA A 1 457 ? -18.292 -0.168 23.904 1.00 95.06 457 ALA A CA 1
ATOM 3764 C C . ALA A 1 457 ? -19.117 -1.388 23.464 1.00 95.06 457 ALA A C 1
ATOM 3766 O O . ALA A 1 457 ? -20.200 -1.233 22.901 1.00 95.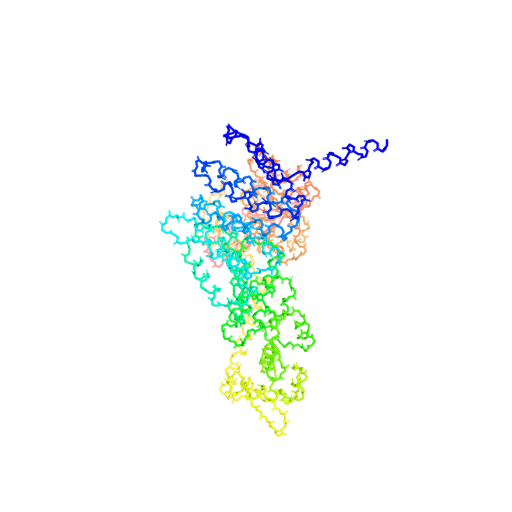06 457 ALA A O 1
ATOM 3767 N N . ILE A 1 458 ? -18.626 -2.596 23.770 1.00 93.00 458 ILE A N 1
ATOM 3768 C CA . ILE A 1 458 ? -19.335 -3.860 23.526 1.00 93.00 458 ILE A CA 1
ATOM 3769 C C . ILE A 1 458 ? -20.655 -3.880 24.307 1.00 93.00 458 ILE A C 1
ATOM 3771 O O . ILE A 1 458 ? -21.713 -4.075 23.715 1.00 93.00 458 ILE A O 1
ATOM 3775 N N . ALA A 1 459 ? -20.607 -3.619 25.615 1.00 94.00 459 ALA A N 1
ATOM 3776 C CA . ALA A 1 459 ? -21.773 -3.686 26.488 1.00 94.00 459 ALA A CA 1
ATOM 3777 C C . ALA A 1 459 ? -22.875 -2.683 26.104 1.00 94.00 459 ALA A C 1
ATOM 3779 O O . ALA A 1 459 ? -24.035 -3.073 25.989 1.00 94.00 459 ALA A O 1
ATOM 3780 N N . PHE A 1 460 ? -22.526 -1.414 25.855 1.00 95.69 460 PHE A N 1
ATOM 3781 C CA . PHE A 1 460 ? -23.486 -0.410 25.386 1.00 95.69 460 PHE A CA 1
ATOM 3782 C C . PHE A 1 460 ? -24.118 -0.825 24.059 1.00 95.69 460 PHE A C 1
ATOM 3784 O O . PHE A 1 460 ? -25.336 -0.762 23.922 1.00 95.69 460 PHE A O 1
ATOM 3791 N N . SER A 1 461 ? -23.309 -1.280 23.099 1.00 94.31 461 SER A N 1
ATOM 3792 C CA . SER A 1 461 ? -23.816 -1.653 21.776 1.00 94.31 461 SER A CA 1
ATOM 3793 C C . SER A 1 461 ? -24.791 -2.826 21.850 1.00 94.31 461 SER A C 1
ATOM 3795 O O . SER A 1 461 ? -25.848 -2.758 21.233 1.00 94.31 461 SER A O 1
ATOM 3797 N N . HIS A 1 462 ? -24.497 -3.859 22.648 1.00 92.12 462 HIS A N 1
ATOM 3798 C CA . HIS A 1 462 ? -25.423 -4.979 22.846 1.00 92.12 462 HIS A CA 1
ATOM 3799 C C . HIS A 1 462 ? -26.728 -4.547 23.517 1.00 92.12 462 HIS A C 1
ATOM 3801 O O . HIS A 1 462 ? -27.791 -4.848 22.988 1.00 92.12 462 HIS A O 1
ATOM 3807 N N . VAL A 1 463 ? -26.671 -3.771 24.607 1.00 94.00 463 VAL A N 1
ATOM 3808 C CA . VAL A 1 463 ? -27.889 -3.266 25.273 1.00 94.00 463 VAL A CA 1
ATOM 3809 C C . VAL A 1 463 ? -28.749 -2.446 24.308 1.00 94.00 463 VAL A C 1
ATOM 3811 O O . VAL A 1 463 ? -29.968 -2.595 24.279 1.00 94.00 463 VAL A O 1
ATOM 3814 N N . ILE A 1 464 ? -28.122 -1.607 23.483 1.00 94.75 464 ILE A N 1
ATOM 3815 C CA . ILE A 1 464 ? -28.820 -0.796 22.483 1.00 94.75 464 ILE A CA 1
ATOM 3816 C C . ILE A 1 464 ? -29.473 -1.676 21.413 1.00 94.75 464 ILE A C 1
ATOM 3818 O O . ILE A 1 464 ? -30.645 -1.470 21.099 1.00 94.75 464 ILE A O 1
ATOM 3822 N N . LEU A 1 465 ? -28.753 -2.657 20.867 1.00 91.31 465 LEU A N 1
ATOM 3823 C CA . LEU A 1 465 ? -29.286 -3.558 19.842 1.00 91.31 465 LEU A CA 1
ATOM 3824 C C . LEU A 1 465 ? -30.435 -4.420 20.390 1.00 91.31 465 LEU A C 1
ATOM 3826 O O . LEU A 1 465 ? -31.479 -4.515 19.749 1.00 91.31 465 LEU A O 1
ATOM 3830 N N . ASP A 1 466 ? -30.294 -4.954 21.604 1.00 90.75 466 ASP A N 1
ATOM 3831 C CA . ASP A 1 466 ? -31.308 -5.794 22.252 1.00 90.75 466 ASP A CA 1
ATOM 3832 C C . ASP A 1 466 ? -32.575 -5.005 22.620 1.00 90.75 466 ASP A C 1
ATOM 3834 O O . ASP A 1 466 ? -33.687 -5.539 22.587 1.00 90.75 466 ASP A O 1
ATOM 3838 N N . SER A 1 467 ? -32.429 -3.713 22.936 1.00 89.75 467 SER A N 1
ATOM 3839 C CA . SER A 1 467 ? -33.549 -2.836 23.299 1.00 89.75 467 SER A CA 1
ATOM 3840 C C . SER A 1 467 ? -34.501 -2.518 22.138 1.00 89.75 467 SER A C 1
ATOM 3842 O O . SER A 1 467 ? -35.613 -2.045 22.375 1.00 89.75 467 SER A O 1
ATOM 3844 N N . ASN A 1 468 ? -34.090 -2.761 20.885 1.00 87.38 468 ASN A N 1
ATOM 3845 C CA . ASN A 1 468 ? -34.818 -2.363 19.671 1.00 87.38 468 ASN A CA 1
ATOM 3846 C C . ASN A 1 468 ? -35.219 -0.871 19.640 1.00 87.38 468 ASN A C 1
ATOM 3848 O O . ASN A 1 468 ? -36.219 -0.498 19.021 1.00 87.38 468 ASN A O 1
ATOM 3852 N N . ILE A 1 469 ? -34.450 0.003 20.298 1.00 92.25 469 ILE A N 1
ATOM 3853 C CA . ILE A 1 469 ? -34.667 1.449 20.224 1.00 92.25 469 ILE A CA 1
ATOM 3854 C C . ILE A 1 469 ? -34.217 1.938 18.844 1.00 92.25 469 ILE A C 1
ATOM 3856 O O . ILE A 1 469 ? -33.073 1.740 18.436 1.00 92.25 469 ILE A O 1
ATOM 3860 N N . GLU A 1 470 ? -35.108 2.611 18.120 1.00 92.81 470 GLU A N 1
ATOM 3861 C CA . GLU A 1 470 ? -34.758 3.303 16.879 1.00 92.81 470 GLU A CA 1
ATOM 3862 C C . GLU A 1 470 ? -34.246 4.714 17.176 1.00 92.81 470 GLU A C 1
ATOM 3864 O O . GLU A 1 470 ? -34.966 5.521 17.766 1.00 92.81 470 GLU A O 1
ATOM 3869 N N . PHE A 1 471 ? -33.041 5.040 16.711 1.00 96.25 471 PHE A N 1
ATOM 3870 C CA . PHE A 1 471 ? -32.407 6.342 16.904 1.00 96.25 471 PHE A CA 1
ATOM 3871 C C . PHE A 1 471 ? -31.515 6.707 15.714 1.00 96.25 471 PHE A C 1
ATOM 3873 O O . PHE A 1 471 ? -31.042 5.826 14.998 1.00 96.25 471 PHE A O 1
ATOM 3880 N N . ASP A 1 472 ? -31.283 8.008 15.544 1.00 96.31 472 ASP A N 1
ATOM 3881 C CA . ASP A 1 472 ? -30.418 8.570 14.501 1.00 96.31 472 ASP A CA 1
ATOM 3882 C C . ASP A 1 472 ? -29.111 9.122 15.103 1.00 96.31 472 ASP A C 1
ATOM 3884 O O . ASP A 1 472 ? -28.063 9.108 14.462 1.00 96.31 472 ASP A O 1
ATOM 3888 N N . ILE A 1 473 ? -29.173 9.620 16.347 1.00 96.81 473 ILE A N 1
ATOM 3889 C CA . ILE A 1 473 ? -28.056 10.282 17.034 1.00 96.81 473 ILE A CA 1
ATOM 3890 C C . ILE A 1 473 ? -27.851 9.707 18.433 1.00 96.81 473 ILE A C 1
ATOM 3892 O O . ILE A 1 473 ? -28.810 9.518 19.184 1.00 96.81 473 ILE A O 1
ATOM 3896 N N . ILE A 1 474 ? -26.583 9.544 18.815 1.00 97.50 474 ILE A N 1
ATOM 3897 C CA . ILE A 1 474 ? -26.156 9.327 20.199 1.00 97.50 474 ILE A CA 1
ATOM 3898 C C . ILE A 1 474 ? -25.751 10.659 20.836 1.00 97.50 474 ILE A C 1
ATOM 3900 O O . ILE A 1 474 ? -24.878 11.363 20.330 1.00 97.50 474 ILE A O 1
ATOM 3904 N N . PHE A 1 475 ? -26.351 10.980 21.982 1.00 96.81 475 PHE A N 1
ATOM 3905 C CA . PHE A 1 475 ? -26.049 12.168 22.771 1.00 96.81 475 PHE A CA 1
ATOM 3906 C C . PHE A 1 475 ? -25.267 11.815 24.041 1.00 96.81 475 PHE A C 1
ATOM 3908 O O . PHE A 1 475 ? -25.800 11.219 24.980 1.00 96.81 475 PHE A O 1
ATOM 3915 N N . GLY A 1 476 ? -23.995 12.212 24.083 1.00 93.62 476 GLY A N 1
ATOM 3916 C CA . GLY A 1 476 ? -23.133 12.045 25.253 1.00 93.62 476 GLY A CA 1
ATOM 3917 C C . GLY A 1 476 ? -23.218 13.237 26.205 1.00 93.62 476 GLY A C 1
ATOM 3918 O O . GLY A 1 476 ? -22.962 14.379 25.813 1.00 93.62 476 GLY A O 1
ATOM 3919 N N . LEU A 1 477 ? -23.518 12.993 27.485 1.00 90.00 477 LEU A N 1
ATOM 3920 C CA . LEU A 1 477 ? -23.452 14.042 28.507 1.00 90.00 477 LEU A CA 1
ATOM 3921 C C . LEU A 1 477 ? -22.014 14.549 28.716 1.00 90.00 477 LEU A C 1
ATOM 3923 O O . LEU A 1 477 ? -21.047 13.791 28.610 1.00 90.00 477 LEU A O 1
ATOM 3927 N N . ALA A 1 478 ? -21.866 15.833 29.060 1.00 86.94 478 ALA A N 1
ATOM 3928 C CA . ALA A 1 478 ? -20.570 16.475 29.246 1.00 86.94 478 ALA A CA 1
ATOM 3929 C C . ALA A 1 478 ? -19.646 15.710 30.215 1.00 86.94 478 ALA A C 1
ATOM 3931 O O . ALA A 1 478 ? -20.062 15.206 31.261 1.00 86.94 478 ALA A O 1
ATOM 3932 N N . TYR A 1 479 ? -18.355 15.698 29.872 1.00 85.06 479 TYR A N 1
ATOM 3933 C CA . TYR A 1 479 ? -17.253 14.983 30.527 1.00 85.06 479 TYR A CA 1
ATOM 3934 C C . TYR A 1 479 ? -17.320 13.458 30.425 1.00 85.06 479 TYR A C 1
ATOM 3936 O O . TYR A 1 479 ? -16.441 12.865 29.805 1.00 85.06 479 TYR A O 1
ATOM 3944 N N . LYS A 1 480 ? -18.319 12.818 31.043 1.00 85.44 480 LYS A N 1
ATOM 3945 C CA . LYS A 1 480 ? -18.345 11.354 31.192 1.00 85.44 480 LYS A CA 1
ATOM 3946 C C . LYS A 1 480 ? -19.093 10.632 30.079 1.00 85.44 480 LYS A C 1
ATOM 3948 O O . LYS A 1 480 ? -18.629 9.588 29.643 1.00 85.44 480 LYS A O 1
ATOM 3953 N N . GLY A 1 481 ? -20.199 11.190 29.596 1.00 87.62 481 GLY A N 1
ATOM 3954 C CA . GLY A 1 481 ? -20.958 10.615 28.484 1.00 87.62 481 GLY A CA 1
ATOM 3955 C C . GLY A 1 481 ? -20.266 10.799 27.131 1.00 87.62 481 GLY A C 1
ATOM 3956 O O . GLY A 1 481 ? -20.516 10.027 26.214 1.00 87.62 481 GLY A O 1
ATOM 3957 N N . ILE A 1 482 ? -19.351 11.771 27.008 1.00 92.06 482 ILE A N 1
ATOM 3958 C CA . ILE A 1 482 ? -18.588 12.024 25.774 1.00 92.06 482 ILE A CA 1
ATOM 3959 C C . ILE A 1 482 ? -17.804 10.782 25.307 1.00 92.06 482 ILE A C 1
ATOM 3961 O O . ILE A 1 482 ? -18.043 10.328 24.187 1.00 92.06 482 ILE A O 1
ATOM 3965 N N . PRO A 1 483 ? -16.889 10.201 26.115 1.00 93.31 483 PRO A N 1
ATOM 3966 C CA . PRO A 1 483 ? -16.166 9.003 25.697 1.00 93.31 483 PRO A CA 1
ATOM 3967 C C . PRO A 1 483 ? -17.101 7.814 25.456 1.00 93.31 483 PRO A C 1
ATOM 3969 O O . PRO A 1 483 ? -16.853 7.049 24.532 1.00 93.31 483 PRO A O 1
ATOM 3972 N N . LEU A 1 484 ? -18.188 7.678 26.228 1.00 94.38 484 LEU A N 1
ATOM 3973 C CA . LEU A 1 484 ? -19.162 6.593 26.056 1.00 94.38 484 LEU A CA 1
ATOM 3974 C C . LEU A 1 484 ? -19.887 6.688 24.710 1.00 94.38 484 LEU A C 1
ATOM 3976 O O . LEU A 1 484 ? -20.003 5.687 24.008 1.00 94.38 484 LEU A O 1
ATOM 3980 N N . GLY A 1 485 ? -20.316 7.887 24.312 1.00 95.12 485 GLY A N 1
ATOM 3981 C CA . GLY A 1 485 ? -20.948 8.113 23.014 1.00 95.12 485 GLY A CA 1
ATOM 3982 C C . GLY A 1 485 ? -20.015 7.830 21.843 1.00 95.12 485 GLY A C 1
ATOM 3983 O O . GLY A 1 485 ? -20.407 7.129 20.909 1.00 95.12 485 GLY A O 1
ATOM 3984 N N . ALA A 1 486 ? -18.761 8.277 21.926 1.00 95.50 486 ALA A N 1
ATOM 3985 C CA . ALA A 1 486 ? -17.773 8.044 20.877 1.00 95.50 486 ALA A CA 1
ATOM 3986 C C . ALA A 1 486 ? -17.481 6.547 20.663 1.00 95.50 486 ALA A C 1
ATOM 3988 O O . ALA A 1 486 ? -17.597 6.049 19.543 1.00 95.50 486 ALA A O 1
ATOM 3989 N N . ILE A 1 487 ? -17.148 5.811 21.732 1.00 96.31 487 ILE A N 1
ATOM 3990 C CA . ILE A 1 487 ? -16.802 4.383 21.619 1.00 96.31 487 ILE A CA 1
ATOM 3991 C C . ILE A 1 487 ? -18.008 3.525 21.217 1.00 96.31 487 ILE A C 1
ATOM 3993 O O . ILE A 1 487 ? -17.846 2.550 20.488 1.00 96.31 487 ILE A O 1
ATOM 3997 N N . THR A 1 488 ? -19.213 3.895 21.659 1.00 96.50 488 THR A N 1
ATOM 3998 C CA . THR A 1 488 ? -20.444 3.164 21.327 1.00 96.50 488 THR A CA 1
ATOM 3999 C C . THR A 1 488 ? -20.818 3.357 19.864 1.00 96.50 488 THR A C 1
ATOM 4001 O O . THR A 1 488 ? -21.144 2.387 19.192 1.00 96.50 488 THR A O 1
ATOM 4004 N N . THR A 1 489 ? -20.706 4.583 19.339 1.00 96.25 489 THR A N 1
ATOM 4005 C CA . THR A 1 489 ? -20.985 4.873 17.921 1.00 96.25 489 THR A CA 1
ATOM 4006 C C . THR A 1 489 ? -20.072 4.061 17.004 1.00 96.25 489 THR A C 1
ATOM 4008 O O . THR A 1 489 ? -20.549 3.403 16.081 1.00 96.25 489 THR A O 1
ATOM 4011 N N . LEU A 1 490 ? -18.769 4.029 17.313 1.00 96.06 490 LEU A N 1
ATOM 4012 C CA . LEU A 1 490 ? -17.801 3.199 16.593 1.00 96.06 490 LEU A CA 1
ATOM 4013 C C . LEU A 1 490 ? -18.198 1.718 16.636 1.00 96.06 490 LEU A C 1
ATOM 4015 O O . LEU A 1 490 ? -18.257 1.057 15.601 1.00 96.06 490 LEU A O 1
ATOM 4019 N N . LYS A 1 491 ? -18.500 1.200 17.833 1.00 95.19 491 LYS A N 1
ATOM 4020 C CA . LYS A 1 491 ? -18.762 -0.228 18.015 1.00 95.19 491 LYS A CA 1
ATOM 4021 C C . LYS A 1 491 ? -20.082 -0.686 17.392 1.00 95.19 491 LYS A C 1
ATOM 4023 O O . LYS A 1 491 ? -20.146 -1.803 16.886 1.00 95.19 491 LYS A O 1
ATOM 4028 N N . LEU A 1 492 ? -21.104 0.166 17.360 1.00 94.38 492 LEU A N 1
ATOM 4029 C CA . LEU A 1 492 ? -22.360 -0.123 16.665 1.00 94.38 492 LEU A CA 1
ATOM 4030 C C . LEU A 1 492 ? -22.149 -0.328 15.162 1.00 94.38 492 LEU A C 1
ATOM 4032 O O . LEU A 1 492 ? -22.671 -1.296 14.619 1.00 94.38 492 LEU A O 1
ATOM 4036 N N . CYS A 1 493 ? -21.348 0.523 14.513 1.00 93.50 493 CYS A N 1
ATOM 4037 C CA . CYS A 1 493 ? -21.016 0.384 13.091 1.00 93.50 493 CYS A CA 1
ATOM 4038 C C . CYS A 1 493 ? -20.241 -0.917 12.799 1.00 93.50 493 CYS A C 1
ATOM 4040 O O . CYS A 1 493 ? -20.491 -1.581 11.794 1.00 93.50 493 CYS A O 1
ATOM 4042 N N . GLU A 1 494 ? -19.343 -1.330 13.704 1.00 91.19 494 GLU A N 1
ATOM 4043 C CA . GLU A 1 494 ? -18.629 -2.611 13.583 1.00 91.19 494 GLU A CA 1
ATOM 4044 C C . GLU A 1 494 ? -19.556 -3.831 13.693 1.00 91.19 494 GLU A C 1
ATOM 4046 O O . GLU A 1 494 ? -19.325 -4.834 13.018 1.00 91.19 494 GLU A O 1
ATOM 4051 N N . LEU A 1 495 ? -20.555 -3.780 14.584 1.00 87.56 495 LEU A N 1
ATOM 4052 C CA . LEU A 1 495 ? -21.452 -4.909 14.853 1.00 87.56 495 LEU A CA 1
ATOM 4053 C C . LEU A 1 495 ? -22.594 -5.018 13.835 1.00 87.56 495 LEU A C 1
ATOM 4055 O O . LEU A 1 495 ? -23.014 -6.126 13.509 1.00 87.56 495 LEU A O 1
ATOM 4059 N N . ASP A 1 496 ? -23.093 -3.891 13.329 1.00 85.12 496 ASP A N 1
ATOM 4060 C CA . ASP A 1 496 ? -24.219 -3.839 12.402 1.00 85.12 496 ASP A CA 1
ATOM 4061 C C . ASP A 1 496 ? -24.002 -2.729 11.366 1.00 85.12 496 ASP A C 1
ATOM 4063 O O . ASP A 1 496 ? -24.114 -1.541 11.659 1.00 85.12 496 ASP A O 1
ATOM 4067 N N . LYS A 1 497 ? -23.737 -3.114 10.112 1.00 86.69 497 LYS A N 1
ATOM 4068 C CA . LYS A 1 497 ? -23.491 -2.158 9.020 1.00 86.69 497 LYS A CA 1
ATOM 4069 C C . LYS A 1 497 ? -24.665 -1.211 8.762 1.00 86.69 497 LYS A C 1
ATOM 4071 O O . LYS A 1 497 ? -24.452 -0.122 8.244 1.00 86.69 497 LYS A O 1
ATOM 4076 N N . THR A 1 498 ? -25.895 -1.567 9.147 1.00 86.75 498 THR A N 1
ATOM 4077 C CA . THR A 1 498 ? -27.048 -0.655 9.014 1.00 86.75 498 THR A CA 1
ATOM 4078 C C . THR A 1 498 ? -26.933 0.581 9.917 1.00 86.75 498 THR A C 1
ATOM 4080 O O . THR A 1 498 ? -27.673 1.549 9.749 1.00 86.75 498 THR A O 1
ATOM 4083 N N . LYS A 1 499 ? -25.979 0.570 10.857 1.00 89.00 499 LYS A N 1
ATOM 4084 C CA . LYS A 1 499 ? -25.682 1.627 11.828 1.00 89.00 499 LYS A CA 1
ATOM 4085 C C . LYS A 1 499 ? -24.594 2.602 11.364 1.00 89.00 499 LYS A C 1
ATOM 4087 O O . LYS A 1 499 ? -24.236 3.492 12.129 1.00 89.00 499 LYS A O 1
ATOM 4092 N N . GLU A 1 500 ? -24.093 2.484 10.131 1.00 89.44 500 GLU A N 1
ATOM 4093 C CA . GLU A 1 500 ? -22.996 3.315 9.597 1.00 89.44 500 GLU A CA 1
ATOM 4094 C C . GLU A 1 500 ? -23.281 4.828 9.595 1.00 89.44 500 GLU A C 1
ATOM 4096 O O . GLU A 1 500 ? -22.354 5.630 9.664 1.00 89.44 500 GLU A O 1
ATOM 4101 N N . ASN A 1 501 ? -24.560 5.217 9.560 1.00 91.88 501 ASN A N 1
ATOM 4102 C CA . ASN A 1 501 ? -24.997 6.615 9.498 1.00 91.88 501 ASN A CA 1
ATOM 4103 C C . ASN A 1 501 ? -25.384 7.206 10.865 1.00 91.88 501 ASN A C 1
ATOM 4105 O O . ASN A 1 501 ? -25.934 8.306 10.915 1.00 91.88 501 ASN A O 1
ATOM 4109 N N . ILE A 1 502 ? -25.140 6.495 11.971 1.00 94.69 502 ILE A N 1
ATOM 4110 C CA . ILE A 1 502 ? -25.391 7.044 13.308 1.00 94.69 502 ILE A CA 1
ATOM 4111 C C . ILE A 1 502 ? -24.333 8.091 13.634 1.00 94.69 502 ILE A C 1
ATOM 4113 O O . ILE A 1 502 ? -23.130 7.835 13.586 1.00 94.69 502 ILE A O 1
ATOM 4117 N N . GLU A 1 503 ? -24.795 9.272 14.027 1.00 94.62 503 GLU A N 1
ATOM 4118 C CA . GLU A 1 503 ? -23.931 10.393 14.383 1.00 94.62 503 GLU A CA 1
ATOM 4119 C C . GLU A 1 503 ? -23.825 10.553 15.909 1.00 94.62 503 GLU A C 1
ATOM 4121 O O . GLU A 1 503 ? -24.726 10.196 16.673 1.00 94.62 503 GLU A O 1
ATOM 4126 N N . PHE A 1 504 ? -22.721 11.147 16.367 1.00 95.56 504 PHE A N 1
ATOM 4127 C CA . PHE A 1 504 ? -22.465 11.430 17.779 1.00 95.56 504 PHE A CA 1
ATOM 4128 C C . PHE A 1 504 ? -22.471 12.940 18.051 1.00 95.56 504 PHE A C 1
ATOM 4130 O O . PHE A 1 504 ? -21.808 13.716 17.359 1.00 95.56 504 PHE A O 1
ATOM 4137 N N . VAL A 1 505 ? -23.206 13.351 19.087 1.00 95.38 505 VAL A N 1
ATOM 4138 C CA . VAL A 1 505 ? -23.347 14.741 19.541 1.00 95.38 505 VAL A CA 1
ATOM 4139 C C . VAL A 1 505 ? -23.093 14.813 21.045 1.00 95.38 505 VAL A C 1
ATOM 4141 O O . VAL A 1 505 ? -23.409 13.888 21.792 1.00 95.38 505 VAL A O 1
ATOM 4144 N N . TYR A 1 506 ? -22.538 15.922 21.528 1.00 93.62 506 TYR A N 1
ATOM 4145 C CA . TYR A 1 506 ? -22.401 16.164 22.964 1.00 93.62 506 TYR A CA 1
ATOM 4146 C C . TYR A 1 506 ? -22.553 17.639 23.322 1.00 93.62 506 TYR A C 1
ATOM 4148 O O . TYR A 1 506 ? -22.352 18.523 22.488 1.00 93.62 506 TYR A O 1
ATOM 4156 N N . HIS A 1 507 ? -22.870 17.907 24.591 1.00 89.25 507 HIS A N 1
ATOM 4157 C CA . HIS A 1 507 ? -22.901 19.269 25.120 1.00 89.25 507 HIS A CA 1
ATOM 4158 C C . HIS A 1 507 ? -21.633 19.628 25.906 1.00 89.25 507 HIS A C 1
ATOM 4160 O O . HIS A 1 507 ? -20.941 18.769 26.460 1.00 89.25 507 HIS A O 1
ATOM 4166 N N . ARG A 1 508 ? -21.346 20.928 25.987 1.00 83.94 508 ARG A N 1
ATOM 4167 C CA . ARG A 1 508 ? -20.313 21.535 26.837 1.00 83.94 508 ARG A CA 1
ATOM 4168 C C . ARG A 1 508 ? -20.980 22.364 27.934 1.00 83.94 508 ARG A C 1
ATOM 4170 O O . ARG A 1 508 ? -22.021 22.969 27.704 1.00 83.94 508 ARG A O 1
ATOM 4177 N N . LYS A 1 509 ? -20.376 22.404 29.127 1.00 76.19 509 LYS A N 1
ATOM 4178 C CA . LYS A 1 509 ? -20.884 23.227 30.242 1.00 76.19 509 LYS A CA 1
ATOM 4179 C C . LYS A 1 509 ? -20.563 24.716 30.107 1.00 76.19 509 LYS A C 1
ATOM 4181 O O . LYS A 1 509 ? -21.262 25.537 30.686 1.00 76.19 509 LYS A O 1
ATOM 4186 N N . GLU A 1 510 ? -19.518 25.058 29.361 1.00 76.56 510 GLU A N 1
ATOM 4187 C CA . GLU A 1 510 ? -19.092 26.438 29.125 1.00 76.56 510 GLU A CA 1
ATOM 4188 C C . GLU A 1 510 ? -19.447 26.842 27.691 1.00 76.56 510 GLU A C 1
ATOM 4190 O O . GLU A 1 510 ? -19.106 26.132 26.740 1.00 76.56 510 GLU A O 1
ATOM 4195 N N . ASN A 1 511 ? -20.131 27.978 27.537 1.00 67.44 511 ASN A N 1
ATOM 4196 C CA . ASN A 1 511 ? -20.413 28.558 26.226 1.00 67.44 511 ASN A CA 1
ATOM 4197 C C . ASN A 1 511 ? -19.125 29.144 25.639 1.00 67.44 511 ASN A C 1
ATOM 4199 O O . ASN A 1 511 ? -18.359 29.793 26.350 1.00 67.44 511 ASN A O 1
ATOM 4203 N N . LYS A 1 512 ? -18.897 28.953 24.336 1.00 55.81 512 LYS A N 1
ATOM 4204 C CA . LYS A 1 512 ? -17.872 29.716 23.614 1.00 55.81 512 LYS A CA 1
ATOM 4205 C C . LYS A 1 512 ? -18.483 30.992 23.042 1.00 55.81 512 LYS A C 1
ATOM 4207 O O . LYS A 1 512 ? -19.480 30.924 22.329 1.00 55.81 512 LYS A O 1
ATOM 4212 N N . ASP A 1 513 ? -17.819 32.119 23.288 1.00 53.47 513 ASP A N 1
ATOM 4213 C CA . ASP A 1 513 ? -18.231 33.439 22.790 1.00 53.47 513 ASP A CA 1
ATOM 4214 C C . ASP A 1 513 ? -17.782 33.718 21.334 1.00 53.47 513 ASP A C 1
ATOM 4216 O O . ASP A 1 513 ? -18.234 34.686 20.722 1.00 53.47 513 ASP A O 1
ATOM 4220 N N . HIS A 1 514 ? -16.924 32.870 20.740 1.00 51.12 514 HIS A N 1
ATOM 4221 C CA . HIS A 1 514 ? -16.384 33.041 19.379 1.00 51.12 514 HIS A CA 1
ATOM 4222 C C . HIS A 1 514 ? -16.335 31.714 18.583 1.00 51.12 514 HIS A C 1
ATOM 4224 O O . HIS A 1 514 ? -15.929 30.682 19.126 1.00 51.12 514 HIS A O 1
ATOM 4230 N N . GLY A 1 515 ? -16.719 31.744 17.295 1.00 60.16 515 GLY A N 1
ATOM 4231 C CA . GLY A 1 515 ? -16.830 30.583 16.384 1.00 60.16 515 GLY A CA 1
ATOM 4232 C C . GLY A 1 515 ? -18.284 30.269 15.988 1.00 60.16 515 GLY A C 1
ATOM 4233 O O . GLY A 1 515 ? -19.112 31.174 16.008 1.00 60.16 515 GLY A O 1
ATOM 4234 N N . GLU A 1 516 ? -18.613 29.001 15.690 1.00 49.91 516 GLU A N 1
ATOM 4235 C CA . GLU A 1 516 ? -20.005 28.528 15.466 1.00 49.91 516 GLU A CA 1
ATOM 4236 C C . GLU A 1 516 ? -20.955 28.788 16.658 1.00 49.91 516 GLU A C 1
ATOM 4238 O O . GLU A 1 516 ? -22.168 28.682 16.506 1.00 49.91 516 GLU A O 1
ATOM 4243 N N . GLY A 1 517 ? -20.428 29.198 17.821 1.00 56.50 517 GLY A N 1
ATOM 4244 C CA . GLY A 1 517 ? -21.215 29.560 19.000 1.00 56.50 517 GLY A CA 1
ATOM 4245 C C . GLY A 1 517 ? -21.970 28.376 19.618 1.00 56.50 517 GLY A C 1
ATOM 4246 O O . GLY A 1 517 ? -22.030 27.280 19.072 1.00 56.50 517 GLY A O 1
ATOM 4247 N N . GLY A 1 518 ? -22.540 28.584 20.805 1.00 72.19 518 GLY A N 1
ATOM 4248 C CA . GLY A 1 518 ? -23.406 27.598 21.459 1.00 72.19 518 GLY A CA 1
ATOM 4249 C C . GLY A 1 518 ? -22.698 26.582 22.363 1.00 72.19 518 GLY A C 1
ATOM 4250 O O . GLY A 1 518 ? -21.502 26.672 22.654 1.00 72.19 518 GLY A O 1
ATOM 4251 N N . ASN A 1 519 ? -23.495 25.638 22.868 1.00 81.56 519 ASN A N 1
ATOM 4252 C CA . ASN A 1 519 ? -23.117 24.632 23.864 1.00 81.56 519 ASN A CA 1
ATOM 4253 C C . ASN A 1 519 ? -23.166 23.192 23.326 1.00 81.56 519 ASN A C 1
ATOM 4255 O O . ASN A 1 519 ? -22.928 22.267 24.099 1.00 81.56 519 ASN A O 1
ATOM 4259 N N . ILE A 1 520 ? -23.445 22.999 22.034 1.00 88.62 520 ILE A N 1
ATOM 4260 C CA . ILE A 1 520 ? -23.514 21.697 21.360 1.00 88.62 520 ILE A CA 1
ATOM 4261 C C . ILE A 1 520 ? -22.334 21.530 20.409 1.00 88.62 520 ILE A C 1
ATOM 4263 O O . ILE A 1 520 ? -21.874 22.487 19.794 1.00 88.62 520 ILE A O 1
ATOM 4267 N N . VAL A 1 521 ? -21.840 20.301 20.290 1.00 88.06 521 VAL A N 1
ATOM 4268 C CA . VAL A 1 521 ? -20.813 19.919 19.324 1.00 88.06 521 VAL A CA 1
ATOM 4269 C C . VAL A 1 521 ? -21.263 18.670 18.585 1.00 88.06 521 VAL A C 1
ATOM 4271 O O . VAL A 1 521 ? -21.605 17.671 19.219 1.00 88.06 521 VAL A O 1
ATOM 4274 N N . GLY A 1 522 ? -21.212 18.728 17.257 1.00 88.75 522 GLY A N 1
ATOM 4275 C CA . GLY A 1 522 ? -21.616 17.647 16.365 1.00 88.75 522 GLY A CA 1
ATOM 4276 C C . GLY A 1 522 ? -22.672 18.113 15.365 1.00 88.75 522 GLY A C 1
ATOM 4277 O O . GLY A 1 522 ? -22.807 19.303 15.092 1.00 88.75 522 GLY A O 1
ATOM 4278 N N . THR A 1 523 ? -23.407 17.155 14.813 1.00 88.44 523 THR A N 1
ATOM 4279 C CA . THR A 1 523 ? -24.483 17.386 13.839 1.00 88.44 523 THR A CA 1
ATOM 4280 C C . THR A 1 523 ? -25.702 18.080 14.468 1.00 88.44 523 THR A C 1
ATOM 4282 O O . THR A 1 523 ? -25.904 18.056 15.685 1.00 88.44 523 THR A O 1
ATOM 4285 N N . SER A 1 524 ? -26.567 18.663 13.633 1.00 91.00 524 SER A N 1
ATOM 4286 C CA . SER A 1 524 ? -27.845 19.215 14.097 1.00 91.00 524 SER A CA 1
ATOM 4287 C C . SER A 1 524 ? -28.776 18.100 14.582 1.00 91.00 524 SER A C 1
ATOM 4289 O O . SER A 1 524 ? -28.962 17.100 13.888 1.00 91.00 524 SER A O 1
ATOM 4291 N N . MET A 1 525 ? -29.409 18.301 15.744 1.00 93.94 525 MET A N 1
ATOM 4292 C CA . MET A 1 525 ? -30.398 17.373 16.313 1.00 93.94 525 MET A CA 1
ATOM 4293 C C . MET A 1 525 ? -31.821 17.587 15.773 1.00 93.94 525 MET A C 1
ATOM 4295 O O . MET A 1 525 ? -32.712 16.784 16.048 1.00 93.94 525 MET A O 1
ATOM 4299 N N . LYS A 1 526 ? -32.059 18.647 14.993 1.00 95.38 526 LYS A N 1
ATOM 4300 C CA . LYS A 1 526 ? -33.404 19.057 14.581 1.00 95.38 526 LYS A CA 1
ATOM 4301 C C . LYS A 1 526 ? -34.117 17.968 13.770 1.00 95.38 526 LYS A C 1
ATOM 4303 O O . LYS A 1 526 ? -33.699 17.630 12.667 1.00 95.38 526 LYS A O 1
ATOM 4308 N N . GLY A 1 527 ? -35.237 17.473 14.297 1.00 94.94 527 GLY A N 1
ATOM 4309 C CA . GLY A 1 527 ? -36.075 16.451 13.664 1.00 94.94 527 GLY A CA 1
ATOM 4310 C C . GLY A 1 527 ? -35.554 15.016 13.785 1.00 94.94 527 GLY A C 1
ATOM 4311 O O . GLY A 1 527 ? -36.194 14.113 13.252 1.00 94.94 527 GLY A O 1
ATOM 4312 N N . LYS A 1 528 ? -34.435 14.793 14.484 1.00 96.94 528 LYS A N 1
ATOM 4313 C CA . LYS A 1 528 ? -33.801 13.477 14.639 1.00 96.94 528 LYS A CA 1
ATOM 4314 C C . LYS A 1 528 ? -34.172 12.811 15.965 1.00 96.94 528 LYS A C 1
ATOM 4316 O O . LYS A 1 528 ? -34.467 13.487 16.954 1.00 96.94 528 LYS A O 1
ATOM 4321 N N . LYS A 1 529 ? -34.152 11.478 15.987 1.00 97.12 529 LYS A N 1
ATOM 4322 C CA . LYS A 1 529 ? -34.333 10.635 17.176 1.00 97.12 529 LYS A CA 1
ATOM 4323 C C . LYS A 1 529 ? -33.015 10.539 17.952 1.00 97.12 529 LYS A C 1
ATOM 4325 O O . LYS A 1 529 ? -32.009 10.083 17.412 1.00 97.12 529 LYS A O 1
ATOM 4330 N N . VAL A 1 530 ? -33.024 10.952 19.215 1.00 97.50 530 VAL A N 1
ATOM 4331 C CA . VAL A 1 530 ? -31.830 11.091 20.058 1.00 97.50 530 VAL A CA 1
ATOM 4332 C C . VAL A 1 530 ? -31.836 10.067 21.192 1.00 97.50 530 VAL A C 1
ATOM 4334 O O . VAL A 1 530 ? -32.776 10.021 21.989 1.00 97.50 530 VAL A O 1
ATOM 4337 N N . LEU A 1 531 ? -30.767 9.275 21.274 1.00 97.75 531 LEU A N 1
ATOM 4338 C CA . LEU A 1 531 ? -30.488 8.322 22.345 1.00 97.75 531 LEU A CA 1
ATOM 4339 C C . LEU A 1 531 ? -29.438 8.904 23.297 1.00 97.75 531 LEU A C 1
ATOM 4341 O O . LEU A 1 531 ? -28.342 9.252 22.865 1.00 97.75 531 LEU A O 1
ATOM 4345 N N . ILE A 1 532 ? -29.746 9.003 24.588 1.00 96.88 532 ILE A N 1
ATOM 4346 C CA . ILE A 1 532 ? -28.817 9.554 25.586 1.00 96.88 532 ILE A CA 1
ATOM 4347 C C . ILE A 1 532 ? -27.986 8.437 26.223 1.00 96.88 532 ILE A C 1
ATOM 4349 O O . ILE A 1 532 ? -28.553 7.433 26.646 1.00 96.88 532 ILE A O 1
ATOM 4353 N N . LEU A 1 533 ? -26.670 8.641 26.367 1.00 95.62 533 LEU A N 1
ATOM 4354 C CA . LEU A 1 533 ? -25.794 7.748 27.139 1.00 95.62 533 LEU A CA 1
ATOM 4355 C C . LEU A 1 533 ? -25.233 8.434 28.390 1.00 95.62 533 LEU A C 1
ATOM 4357 O O . LEU A 1 533 ? -24.707 9.550 28.305 1.00 95.62 533 LEU A O 1
ATOM 4361 N N . ASP A 1 534 ? -25.286 7.739 29.529 1.00 92.12 534 ASP A N 1
ATOM 4362 C CA . ASP A 1 534 ? -24.756 8.219 30.813 1.00 92.12 534 ASP A CA 1
ATOM 4363 C C . ASP A 1 534 ? -24.047 7.114 31.620 1.00 92.12 534 ASP A C 1
ATOM 4365 O O . ASP A 1 534 ? -24.090 5.933 31.273 1.00 92.12 534 ASP A O 1
ATOM 4369 N N . ASP A 1 535 ? -23.353 7.483 32.700 1.00 91.69 535 ASP A N 1
ATOM 4370 C CA . ASP A 1 535 ? -22.713 6.513 33.590 1.00 91.69 535 ASP A CA 1
ATOM 4371 C C . ASP A 1 535 ? -23.676 5.962 34.650 1.00 91.69 535 ASP A C 1
ATOM 4373 O O . ASP A 1 535 ? -23.878 4.750 34.722 1.00 91.69 535 ASP A O 1
ATOM 4377 N N . VAL A 1 536 ? -24.238 6.835 35.491 1.00 89.69 536 VAL A N 1
ATOM 4378 C CA . VAL A 1 536 ? -25.119 6.465 36.608 1.00 89.69 536 VAL A CA 1
ATOM 4379 C C . VAL A 1 536 ? -26.145 7.560 36.874 1.00 89.69 536 VAL A C 1
ATOM 4381 O O . VAL A 1 536 ? -25.806 8.674 37.293 1.00 89.69 536 VAL A O 1
ATOM 4384 N N . ILE A 1 537 ? -27.420 7.205 36.799 1.00 87.69 537 ILE A N 1
ATOM 4385 C CA . ILE A 1 537 ? -28.531 8.082 37.142 1.00 87.69 537 ILE A CA 1
ATOM 4386 C C . ILE A 1 537 ? -28.734 8.065 38.662 1.00 87.69 537 ILE A C 1
ATOM 4388 O O . ILE A 1 537 ? -29.151 7.083 39.270 1.00 87.69 537 ILE A O 1
ATOM 4392 N N . THR A 1 538 ? -28.428 9.195 39.306 1.00 81.38 538 THR A N 1
ATOM 4393 C CA . THR A 1 538 ? -28.605 9.367 40.762 1.00 81.38 538 THR A CA 1
ATOM 4394 C C . THR A 1 538 ? -29.927 10.056 41.102 1.00 81.38 538 THR A C 1
ATOM 4396 O O . THR A 1 538 ? -30.890 9.396 41.470 1.00 81.38 538 THR A O 1
ATOM 4399 N N . ALA A 1 539 ? -29.994 11.382 40.968 1.00 79.12 539 ALA A N 1
ATOM 4400 C CA . ALA A 1 539 ? -31.226 12.169 41.129 1.00 79.12 539 ALA A CA 1
ATOM 4401 C C . ALA A 1 539 ? -31.915 12.476 39.781 1.00 79.12 539 ALA A C 1
ATOM 4403 O O . ALA A 1 539 ? -32.951 13.136 39.725 1.00 79.12 539 ALA A O 1
ATOM 4404 N N . GLY A 1 540 ? -31.305 12.063 38.663 1.00 82.56 540 GLY A N 1
ATOM 4405 C CA . GLY A 1 540 ? -31.781 12.374 37.311 1.00 82.56 540 GLY A CA 1
ATOM 4406 C C . GLY A 1 540 ? -31.689 13.855 36.922 1.00 82.56 540 GLY A C 1
ATOM 4407 O O . GLY A 1 540 ? -32.232 14.240 35.896 1.00 82.56 540 GLY A O 1
ATOM 4408 N N . THR A 1 541 ? -31.023 14.706 37.709 1.00 85.56 541 THR A N 1
ATOM 4409 C CA . THR A 1 541 ? -30.893 16.147 37.416 1.00 85.56 541 THR A CA 1
ATOM 4410 C C . THR A 1 541 ? -30.121 16.407 36.125 1.00 85.56 541 THR A C 1
ATOM 4412 O O . THR A 1 541 ? -30.599 17.152 35.277 1.00 85.56 541 THR A O 1
ATOM 4415 N N . ALA A 1 542 ? -28.970 15.749 35.948 1.00 86.88 542 ALA A N 1
ATOM 4416 C CA . ALA A 1 542 ? -28.149 15.865 34.740 1.00 86.88 542 ALA A CA 1
ATOM 4417 C C . ALA A 1 542 ? -28.879 15.344 33.493 1.00 86.88 542 ALA A C 1
ATOM 4419 O O . ALA A 1 542 ? -28.802 15.952 32.430 1.00 86.88 542 ALA A O 1
ATOM 4420 N N . ILE A 1 543 ? -29.642 14.258 33.644 1.00 90.69 543 ILE A N 1
ATOM 4421 C CA . ILE A 1 543 ? -30.492 13.738 32.576 1.00 90.69 543 ILE A CA 1
ATOM 4422 C C . ILE A 1 543 ? -31.574 14.753 32.208 1.00 90.69 543 ILE A C 1
ATOM 4424 O O . ILE A 1 543 ? -31.671 15.104 31.045 1.00 90.69 543 ILE A O 1
ATOM 4428 N N . ARG A 1 544 ? -32.343 15.296 33.161 1.00 91.62 544 ARG A N 1
ATOM 4429 C CA . ARG A 1 544 ? -33.390 16.296 32.857 1.00 91.62 544 ARG A CA 1
ATOM 4430 C C . ARG A 1 544 ? -32.838 17.553 32.178 1.00 91.62 544 ARG A C 1
ATOM 4432 O O . ARG A 1 544 ? -33.481 18.104 31.286 1.00 91.62 544 ARG A O 1
ATOM 4439 N N . GLU A 1 545 ? -31.636 17.980 32.561 1.00 90.75 545 GLU A N 1
ATOM 4440 C CA . GLU A 1 545 ? -30.907 19.048 31.868 1.00 90.75 545 GLU A CA 1
ATOM 4441 C C . GLU A 1 545 ? -30.592 18.650 30.417 1.00 90.75 545 GLU A C 1
ATOM 4443 O O . GLU A 1 545 ? -30.885 19.410 29.496 1.00 90.75 545 GLU A O 1
ATOM 4448 N N . ALA A 1 546 ? -30.080 17.436 30.193 1.00 91.31 546 ALA A N 1
ATOM 4449 C CA . ALA A 1 546 ? -29.824 16.908 28.855 1.00 91.31 546 ALA A CA 1
ATOM 4450 C C . ALA A 1 546 ? -31.102 16.803 28.004 1.00 91.31 546 ALA A C 1
ATOM 4452 O O . ALA A 1 546 ? -31.079 17.198 26.843 1.00 91.31 546 ALA A O 1
ATOM 4453 N N . ILE A 1 547 ? -32.223 16.351 28.575 1.00 93.12 547 ILE A N 1
ATOM 4454 C CA . ILE A 1 547 ? -33.522 16.297 27.885 1.00 93.12 547 ILE A CA 1
ATOM 4455 C C . ILE A 1 547 ? -33.947 17.701 27.444 1.00 93.12 547 ILE A C 1
ATOM 4457 O O . ILE A 1 547 ? -34.266 17.910 26.277 1.00 93.12 547 ILE A O 1
ATOM 4461 N N . SER A 1 548 ? -33.858 18.681 28.349 1.00 92.75 548 SER A N 1
ATOM 4462 C CA . SER A 1 548 ? -34.194 20.079 28.044 1.00 92.75 548 SER A CA 1
ATOM 4463 C C . SER A 1 548 ? -33.331 20.644 26.909 1.00 92.75 548 SER A C 1
ATOM 4465 O O . SER A 1 548 ? -33.815 21.413 26.079 1.00 92.75 548 SER A O 1
ATOM 4467 N N . ILE A 1 549 ? -32.049 20.263 26.855 1.00 92.62 549 ILE A N 1
ATOM 4468 C CA . ILE A 1 549 ? -31.133 20.639 25.772 1.00 92.62 549 ILE A CA 1
ATOM 4469 C C . ILE A 1 549 ? -31.564 19.989 24.451 1.00 92.62 549 ILE A C 1
ATOM 4471 O O . ILE A 1 549 ? -31.683 20.686 23.446 1.00 92.62 549 ILE A O 1
ATOM 4475 N N . VAL A 1 550 ? -31.830 18.681 24.448 1.00 94.06 550 VAL A N 1
ATOM 4476 C CA . VAL A 1 550 ? -32.259 17.938 23.251 1.00 94.06 550 VAL A CA 1
ATOM 4477 C C . VAL A 1 550 ? -33.543 18.529 22.666 1.00 94.06 550 VAL A C 1
ATOM 4479 O O . VAL A 1 550 ? -33.600 18.793 21.465 1.00 94.06 550 VAL A O 1
ATOM 4482 N N . GLU A 1 551 ? -34.544 18.803 23.505 1.00 93.25 551 GLU A N 1
ATOM 4483 C CA . GLU A 1 551 ? -35.816 19.395 23.073 1.00 93.25 551 GLU A CA 1
ATOM 4484 C C . GLU A 1 551 ? -35.637 20.816 22.526 1.00 93.25 551 GLU A C 1
ATOM 4486 O O . GLU A 1 551 ? -36.204 21.159 21.485 1.00 93.25 551 GLU A O 1
ATOM 4491 N N . LYS A 1 552 ? -34.810 21.642 23.183 1.00 93.12 552 LYS A N 1
ATOM 4492 C CA . LYS A 1 552 ? -34.518 23.015 22.744 1.00 93.12 552 LYS A CA 1
ATOM 4493 C C . LYS A 1 552 ? -33.853 23.057 21.366 1.00 93.12 552 LYS A C 1
ATOM 4495 O O . LYS A 1 552 ? -34.155 23.945 20.572 1.00 93.12 552 LYS A O 1
ATOM 4500 N N . GLU A 1 553 ? -32.988 22.093 21.074 1.00 92.75 553 GLU A N 1
ATOM 4501 C CA . GLU A 1 553 ? -32.305 21.947 19.781 1.00 92.75 553 GLU A CA 1
ATOM 4502 C C . GLU A 1 553 ? -33.164 21.218 18.724 1.00 92.75 553 GLU A C 1
ATOM 4504 O O . GLU A 1 553 ? -32.727 20.977 17.596 1.00 92.75 553 GLU A O 1
ATOM 4509 N N . GLY A 1 554 ? -34.416 20.889 19.063 1.00 93.56 554 GLY A N 1
ATOM 4510 C CA . GLY A 1 554 ? -35.393 20.285 18.160 1.00 93.56 554 GLY A CA 1
ATOM 4511 C C . GLY A 1 554 ? -35.219 18.782 17.939 1.00 93.56 554 GLY A C 1
ATOM 4512 O O . GLY A 1 554 ? -35.783 18.257 16.976 1.00 93.56 554 GLY A O 1
ATOM 4513 N N . GLY A 1 555 ? -34.443 18.101 18.782 1.00 95.69 555 GLY A N 1
ATOM 4514 C CA . GLY A 1 555 ? -34.331 16.644 18.791 1.00 95.69 555 GLY A CA 1
ATOM 4515 C C . GLY A 1 555 ? -35.495 15.979 19.521 1.00 95.69 555 GLY A C 1
ATOM 4516 O O . GLY A 1 555 ? -36.106 16.556 20.420 1.00 95.69 555 GLY A O 1
ATOM 4517 N N . LYS A 1 556 ? -35.803 14.737 19.140 1.00 96.31 556 LYS A N 1
ATOM 4518 C CA . LYS A 1 556 ? -36.796 13.893 19.810 1.00 96.31 556 LYS A CA 1
ATOM 4519 C C . LYS A 1 556 ? -36.085 12.831 20.635 1.00 96.31 556 LYS A C 1
ATOM 4521 O O . LYS A 1 556 ? -35.496 11.914 20.072 1.00 96.31 556 LYS A O 1
ATOM 4526 N N . LEU A 1 557 ? -36.183 12.915 21.955 1.00 96.44 557 LEU A N 1
ATOM 4527 C CA . LEU A 1 557 ? -35.670 11.875 22.843 1.00 96.44 557 LEU A CA 1
ATOM 4528 C C . LEU A 1 557 ? -36.418 10.550 22.624 1.00 96.44 557 LEU A C 1
ATOM 4530 O O . LEU A 1 557 ? -37.649 10.527 22.630 1.00 96.44 557 LEU A O 1
ATOM 4534 N N . VAL A 1 558 ? -35.676 9.458 22.431 1.00 96.88 558 VAL A N 1
ATOM 4535 C CA . VAL A 1 558 ? -36.247 8.112 22.207 1.00 96.88 558 VAL A CA 1
ATOM 4536 C C . VAL A 1 558 ? -35.823 7.076 23.237 1.00 96.88 558 VAL A C 1
ATOM 4538 O O . VAL A 1 558 ? -36.456 6.031 23.330 1.00 96.88 558 VAL A O 1
ATOM 4541 N N . GLY A 1 559 ? -34.792 7.356 24.030 1.00 96.62 559 GLY A N 1
ATOM 4542 C CA . GLY A 1 559 ? -34.352 6.454 25.082 1.00 96.62 559 GLY A CA 1
ATOM 4543 C C . GLY A 1 559 ? -33.114 6.953 25.807 1.00 96.62 559 GLY A C 1
ATOM 4544 O O . GLY A 1 559 ? -32.480 7.934 25.401 1.00 96.62 559 GLY A O 1
ATOM 4545 N N . ILE A 1 560 ? -32.774 6.252 26.882 1.00 96.25 560 ILE A N 1
ATOM 4546 C CA . ILE A 1 560 ? -31.575 6.494 27.684 1.00 96.25 560 ILE A CA 1
ATOM 4547 C C . ILE A 1 560 ? -30.910 5.148 27.962 1.00 96.25 560 ILE A C 1
ATOM 4549 O O . ILE A 1 560 ? -31.606 4.185 28.274 1.00 96.25 560 ILE A O 1
ATOM 4553 N N . VAL A 1 561 ? -29.584 5.078 27.877 1.00 96.25 561 VAL A N 1
ATOM 4554 C CA . VAL A 1 561 ? -28.816 3.905 28.311 1.00 96.25 561 VAL A CA 1
ATOM 4555 C C . VAL A 1 561 ? -27.744 4.331 29.305 1.00 96.25 561 VAL A C 1
ATOM 4557 O O . VAL A 1 561 ? -26.992 5.272 29.050 1.00 96.25 561 VAL A O 1
ATOM 4560 N N . GLU A 1 562 ? -27.659 3.639 30.437 1.00 95.00 562 GLU A N 1
ATOM 4561 C CA . GLU A 1 562 ? -26.657 3.891 31.476 1.00 95.00 562 GLU A CA 1
ATOM 4562 C C . GLU A 1 562 ? -25.765 2.677 31.770 1.00 95.00 562 GLU A C 1
ATOM 4564 O O . GLU A 1 562 ? -26.088 1.537 31.424 1.00 95.00 562 GLU A O 1
ATOM 4569 N N . ILE A 1 563 ? -24.628 2.901 32.438 1.00 94.88 563 ILE A N 1
ATOM 4570 C CA . ILE A 1 563 ? -23.770 1.795 32.884 1.00 94.88 563 ILE A CA 1
ATOM 4571 C C . ILE A 1 563 ? -24.427 1.058 34.051 1.00 94.88 563 ILE A C 1
ATOM 4573 O O . ILE A 1 563 ? -24.525 -0.166 34.007 1.00 94.88 563 ILE A O 1
ATOM 4577 N N . LEU A 1 564 ? -24.848 1.777 35.097 1.00 94.06 564 LEU A N 1
ATOM 4578 C CA . LEU A 1 564 ? -25.368 1.171 36.325 1.00 94.06 564 LEU A CA 1
ATOM 4579 C C . LEU A 1 564 ? -26.693 1.788 36.780 1.00 94.06 564 LEU A C 1
ATOM 4581 O O . LEU A 1 564 ? -26.694 2.885 37.337 1.00 94.06 564 LEU A O 1
ATOM 4585 N N . ASP A 1 565 ? -27.764 0.994 36.725 1.00 93.06 565 ASP A N 1
ATOM 4586 C CA . ASP A 1 565 ? -29.004 1.281 37.452 1.00 93.06 565 ASP A CA 1
ATOM 4587 C C . ASP A 1 565 ? -28.871 0.807 38.907 1.00 93.06 565 ASP A C 1
ATOM 4589 O O . ASP A 1 565 ? -28.805 -0.390 39.218 1.00 93.06 565 ASP A O 1
ATOM 4593 N N . ARG A 1 566 ? -28.830 1.765 39.835 1.00 89.19 566 ARG A N 1
ATOM 4594 C CA . ARG A 1 566 ? -28.744 1.483 41.277 1.00 89.19 566 ARG A CA 1
ATOM 4595 C C . ARG A 1 566 ? -30.045 0.918 41.851 1.00 89.19 566 ARG A C 1
ATOM 4597 O O . ARG A 1 566 ? -30.017 0.386 42.956 1.00 89.19 566 ARG A O 1
ATOM 4604 N N . GLN A 1 567 ? -31.169 1.058 41.147 1.00 88.81 567 GLN A N 1
ATOM 4605 C CA . GLN A 1 567 ? -32.504 0.613 41.567 1.00 88.81 567 GLN A CA 1
ATOM 4606 C C . GLN A 1 567 ? -32.925 1.165 42.941 1.00 88.81 567 GLN A C 1
ATOM 4608 O O . GLN A 1 567 ? -33.741 0.585 43.659 1.00 88.81 567 GLN A O 1
ATOM 4613 N N . GLU A 1 568 ? -32.360 2.307 43.331 1.00 87.44 568 GLU A N 1
ATOM 4614 C CA . GLU A 1 568 ? -32.599 2.934 44.625 1.00 87.44 568 GLU A CA 1
ATOM 4615 C C . GLU A 1 568 ? -33.774 3.910 44.577 1.00 87.44 568 GLU A C 1
ATOM 4617 O O . GLU A 1 568 ? -33.908 4.708 43.649 1.00 87.44 568 GLU A O 1
ATOM 4622 N N . LYS A 1 569 ? -34.571 3.914 45.647 1.00 85.81 569 LYS A N 1
ATOM 4623 C CA . LYS A 1 569 ? -35.611 4.910 45.915 1.00 85.81 569 LYS A CA 1
ATOM 4624 C C . LYS A 1 569 ? -34.988 6.297 46.042 1.00 85.81 569 LYS A C 1
ATOM 4626 O O . LYS A 1 569 ? -33.951 6.466 46.701 1.00 85.81 569 LYS A O 1
ATOM 4631 N N . GLU A 1 570 ? -35.645 7.312 45.492 1.00 78.00 570 GLU A N 1
ATOM 4632 C CA . GLU A 1 570 ? -35.268 8.703 45.755 1.00 78.00 570 GLU A CA 1
ATOM 4633 C C . GLU A 1 570 ? -35.527 9.079 47.232 1.00 78.00 570 GLU A C 1
ATOM 4635 O O . GLU A 1 570 ? -36.229 8.373 47.960 1.00 78.00 570 GLU A O 1
ATOM 4640 N N . ASN A 1 571 ? -34.930 10.167 47.730 1.00 66.25 571 ASN A N 1
ATOM 4641 C CA . ASN A 1 571 ? -35.138 10.595 49.117 1.00 66.25 571 ASN A CA 1
ATOM 4642 C C . ASN A 1 571 ? -36.634 10.876 49.367 1.00 66.25 571 ASN A C 1
ATOM 4644 O O . ASN A 1 571 ? -37.193 11.796 48.786 1.00 66.25 571 ASN A O 1
ATOM 4648 N N . ASN A 1 572 ? -37.257 10.090 50.257 1.00 62.97 572 ASN A N 1
ATOM 4649 C CA . ASN A 1 572 ? -38.688 10.120 50.606 1.00 62.97 572 ASN A CA 1
ATOM 4650 C C . ASN A 1 572 ? -39.666 9.634 49.509 1.00 62.97 572 ASN A C 1
ATOM 4652 O O . ASN A 1 572 ? -40.876 9.797 49.667 1.00 62.97 572 ASN A O 1
ATOM 4656 N N . GLY A 1 573 ? -39.173 9.009 48.433 1.00 67.94 573 GLY A N 1
ATOM 4657 C CA . GLY A 1 573 ? -39.987 8.445 47.349 1.00 67.94 573 GLY A CA 1
ATOM 4658 C C . GLY A 1 573 ? -40.237 6.935 47.470 1.00 67.94 573 GLY A C 1
ATOM 4659 O O . GLY A 1 573 ? -39.550 6.228 48.208 1.00 67.94 573 GLY A O 1
ATOM 4660 N N . LYS A 1 574 ? -41.223 6.426 46.716 1.00 76.12 574 LYS A N 1
ATOM 4661 C CA . LYS A 1 574 ? -41.464 4.976 46.537 1.00 76.12 574 LYS A CA 1
ATOM 4662 C C . LYS A 1 574 ? -40.816 4.394 45.273 1.00 76.12 574 LYS A C 1
ATOM 4664 O O . LYS A 1 574 ? -40.664 3.181 45.201 1.00 76.12 574 LYS A O 1
ATOM 4669 N N . VAL A 1 575 ? -40.442 5.252 44.325 1.00 84.19 575 VAL A N 1
ATOM 4670 C CA . VAL A 1 575 ? -39.917 4.909 42.993 1.00 84.19 575 VAL A CA 1
ATOM 4671 C C . VAL A 1 575 ? -38.468 5.381 42.834 1.00 84.19 575 VAL A C 1
ATOM 4673 O O . VAL A 1 575 ? -38.012 6.257 43.583 1.00 84.19 575 VAL A O 1
ATOM 4676 N N . SER A 1 576 ? -37.737 4.796 41.884 1.00 87.94 576 SER A N 1
ATOM 4677 C CA . SER A 1 576 ? -36.367 5.214 41.549 1.00 87.94 576 SER A CA 1
ATOM 4678 C C . SER A 1 576 ? -36.343 6.405 40.586 1.00 87.94 576 SER A C 1
ATOM 4680 O O . SER A 1 576 ? -37.341 6.726 39.939 1.00 87.94 576 SER A O 1
ATOM 4682 N N . ALA A 1 577 ? -35.183 7.061 40.455 1.00 86.62 577 ALA A N 1
ATOM 4683 C CA . ALA A 1 577 ? -34.992 8.115 39.455 1.00 86.62 577 ALA A CA 1
ATOM 4684 C C . ALA A 1 577 ? -35.246 7.611 38.023 1.00 86.62 577 ALA A C 1
ATOM 4686 O O . ALA A 1 577 ? -35.857 8.317 37.224 1.00 86.62 577 ALA A O 1
ATOM 4687 N N . VAL A 1 578 ? -34.844 6.372 37.735 1.00 89.50 578 VAL A N 1
ATOM 4688 C CA . VAL A 1 578 ? -35.073 5.694 36.453 1.00 89.50 578 VAL A CA 1
ATOM 4689 C C . VAL A 1 578 ? -36.565 5.453 36.204 1.00 89.50 578 VAL A C 1
ATOM 4691 O O . VAL A 1 578 ? -37.068 5.784 35.132 1.00 89.50 578 VAL A O 1
ATOM 4694 N N . GLU A 1 579 ? -37.307 4.939 37.191 1.00 88.56 579 GLU A N 1
ATOM 4695 C CA . GLU A 1 579 ? -38.757 4.723 37.063 1.00 88.56 579 GLU A CA 1
ATOM 4696 C C . GLU A 1 579 ? -39.520 6.034 36.853 1.00 88.56 579 GLU A C 1
ATOM 4698 O O . GLU A 1 579 ? -40.438 6.082 36.034 1.00 88.56 579 GLU A O 1
ATOM 4703 N N . MET A 1 580 ? -39.118 7.108 37.540 1.00 87.94 580 MET A N 1
ATOM 4704 C CA . MET A 1 580 ? -39.704 8.433 37.329 1.00 87.94 580 MET A CA 1
ATOM 4705 C C . MET A 1 580 ? -39.474 8.932 35.904 1.00 87.94 580 MET A C 1
ATOM 4707 O O . MET A 1 580 ? -40.420 9.391 35.276 1.00 87.94 580 MET A O 1
ATOM 4711 N N . LEU A 1 581 ? -38.257 8.796 35.368 1.00 90.19 581 LEU A N 1
ATOM 4712 C CA . LEU A 1 581 ? -37.952 9.204 33.992 1.00 90.19 581 LEU A CA 1
ATOM 4713 C C . LEU A 1 581 ? -38.769 8.408 32.963 1.00 90.19 581 LEU A C 1
ATOM 4715 O O . LEU A 1 581 ? -39.323 9.001 32.038 1.00 90.19 581 LEU A O 1
ATOM 4719 N N . ARG A 1 582 ? -38.911 7.089 33.153 1.00 91.38 582 ARG A N 1
ATOM 4720 C CA . ARG A 1 582 ? -39.756 6.239 32.294 1.00 91.38 582 ARG A CA 1
ATOM 4721 C C . ARG A 1 582 ? -41.218 6.699 32.299 1.00 91.38 582 ARG A C 1
ATOM 4723 O O . ARG A 1 582 ? -41.847 6.731 31.247 1.00 91.38 582 ARG A O 1
ATOM 4730 N N . GLN A 1 583 ? -41.759 7.067 33.463 1.00 89.69 583 GLN A N 1
ATOM 4731 C CA . GLN A 1 583 ? -43.148 7.528 33.601 1.00 89.69 583 GLN A CA 1
ATOM 4732 C C . GLN A 1 583 ? -43.364 8.946 33.054 1.00 89.69 583 GLN A C 1
ATOM 4734 O O . GLN A 1 583 ? -44.363 9.195 32.383 1.00 89.69 583 GLN A O 1
ATOM 4739 N N . GLU A 1 584 ? -42.441 9.863 33.347 1.00 90.56 584 GLU A N 1
ATOM 4740 C CA . GLU A 1 584 ? -42.524 11.284 32.994 1.00 90.56 584 GLU A CA 1
ATOM 4741 C C . GLU A 1 584 ? -42.398 11.492 31.478 1.00 90.56 584 GLU A C 1
ATOM 4743 O O . GLU A 1 584 ? -43.205 12.211 30.892 1.00 90.56 584 GLU A O 1
ATOM 4748 N N . TYR A 1 585 ? -41.441 10.812 30.834 1.00 89.56 585 TYR A N 1
ATOM 4749 C CA . TYR A 1 585 ? -41.125 11.009 29.412 1.00 89.56 585 TYR A CA 1
ATOM 4750 C C . TYR A 1 585 ? -41.644 9.894 28.494 1.00 89.56 585 TYR A C 1
ATOM 4752 O O . TYR A 1 585 ? -41.588 10.045 27.277 1.00 89.56 585 TYR A O 1
ATOM 4760 N N . GLN A 1 586 ? -42.171 8.791 29.044 1.00 91.75 586 GLN A N 1
ATOM 4761 C CA . GLN A 1 586 ? -42.673 7.636 28.278 1.00 91.75 586 GLN A CA 1
ATOM 4762 C C . GLN A 1 586 ? -41.629 7.046 27.313 1.00 91.75 586 GLN A C 1
ATOM 4764 O O . GLN A 1 586 ? -41.945 6.653 26.190 1.00 91.75 586 GLN A O 1
ATOM 4769 N N . ILE A 1 587 ? -40.376 6.977 27.766 1.00 91.94 587 ILE A N 1
ATOM 4770 C CA . ILE A 1 587 ? -39.241 6.428 27.015 1.00 91.94 587 ILE A CA 1
ATOM 4771 C C . ILE A 1 587 ? -38.624 5.225 27.742 1.00 91.94 587 ILE A C 1
ATOM 4773 O O . ILE A 1 587 ? -38.666 5.167 28.977 1.00 91.94 587 ILE A O 1
ATOM 4777 N N . PRO A 1 588 ? -38.010 4.281 27.009 1.00 94.38 588 PRO A N 1
ATOM 4778 C CA . PRO A 1 588 ? -37.174 3.251 27.606 1.00 94.38 588 PRO A CA 1
ATOM 4779 C C . PRO A 1 588 ? -35.925 3.862 28.254 1.00 94.38 588 PRO A C 1
ATOM 4781 O O . PRO A 1 588 ? -35.318 4.804 27.738 1.00 94.38 588 PRO A O 1
ATOM 4784 N N . VAL A 1 589 ? -35.543 3.297 29.396 1.00 94.75 589 VAL A N 1
ATOM 4785 C CA . VAL A 1 589 ? -34.288 3.608 30.090 1.00 94.75 589 VAL A CA 1
ATOM 4786 C C . VAL A 1 589 ? -33.634 2.275 30.398 1.00 94.75 589 VAL A C 1
ATOM 4788 O O . VAL A 1 589 ? -34.166 1.541 31.225 1.00 94.75 589 VAL A O 1
ATOM 4791 N N . GLU A 1 590 ? -32.548 1.942 29.716 1.00 95.50 590 GLU A N 1
ATOM 4792 C CA . GLU A 1 590 ? -31.867 0.651 29.830 1.00 95.50 590 GLU A CA 1
ATOM 4793 C C . GLU A 1 590 ? -30.542 0.785 30.580 1.00 95.50 590 GLU A C 1
ATOM 4795 O O . GLU A 1 590 ? -29.933 1.854 30.612 1.00 95.50 590 GLU A O 1
ATOM 4800 N N . ALA A 1 591 ? -30.077 -0.308 31.183 1.00 95.00 591 ALA A N 1
ATOM 4801 C CA . ALA A 1 591 ? -28.822 -0.327 31.924 1.00 95.00 591 ALA A CA 1
ATOM 4802 C C . ALA A 1 591 ? -27.980 -1.552 31.570 1.00 95.00 591 ALA A C 1
ATOM 4804 O O . ALA A 1 591 ? -28.504 -2.657 31.413 1.00 95.00 591 ALA A O 1
ATOM 4805 N N . ILE A 1 592 ? -26.660 -1.366 31.500 1.00 95.00 592 ILE A N 1
ATOM 4806 C CA . ILE A 1 592 ? -25.711 -2.467 31.297 1.00 95.00 592 ILE A CA 1
ATOM 4807 C C . ILE A 1 592 ? -25.734 -3.412 32.499 1.00 95.00 592 ILE A C 1
ATOM 4809 O O . ILE A 1 592 ? -25.909 -4.619 32.337 1.00 95.00 592 ILE A O 1
ATOM 4813 N N . ILE A 1 593 ? -25.577 -2.866 33.705 1.00 94.50 593 ILE A N 1
ATOM 4814 C CA . ILE A 1 593 ? -25.672 -3.608 34.962 1.00 94.50 593 ILE A CA 1
ATOM 4815 C C . ILE A 1 593 ? -26.683 -2.964 35.903 1.00 94.50 593 ILE A C 1
ATOM 4817 O O . ILE A 1 593 ? -26.891 -1.754 35.917 1.00 94.50 593 ILE A O 1
ATOM 4821 N N . THR A 1 594 ? -27.289 -3.793 36.738 1.00 93.19 594 THR A N 1
ATOM 4822 C CA . THR A 1 594 ? -28.199 -3.375 37.803 1.00 93.19 594 THR A CA 1
ATOM 4823 C C . THR A 1 594 ? -27.596 -3.664 39.174 1.00 93.19 594 THR A C 1
ATOM 4825 O O . THR A 1 594 ? -26.642 -4.437 39.316 1.00 93.19 594 THR A O 1
ATOM 4828 N N . PHE A 1 595 ? -28.180 -3.092 40.225 1.00 89.88 595 PHE A N 1
ATOM 4829 C CA . PHE A 1 595 ? -27.837 -3.461 41.599 1.00 89.88 595 PHE A CA 1
ATOM 4830 C C . PHE A 1 595 ? -27.976 -4.970 41.854 1.00 89.88 595 PHE A C 1
ATOM 4832 O O . PHE A 1 595 ? -27.123 -5.565 42.515 1.00 89.88 595 PHE A O 1
ATOM 4839 N N . LYS A 1 596 ? -29.003 -5.611 41.282 1.00 88.25 596 LYS A N 1
ATOM 4840 C CA . LYS A 1 596 ? -29.172 -7.067 41.345 1.00 88.25 596 LYS A CA 1
ATOM 4841 C C . LYS A 1 596 ? -27.988 -7.814 40.723 1.00 88.25 596 LYS A C 1
ATOM 4843 O O . LYS A 1 596 ? -27.461 -8.719 41.366 1.00 88.25 596 LYS A O 1
ATOM 4848 N N . ASP A 1 597 ? -27.532 -7.393 39.541 1.00 91.12 597 ASP A N 1
ATOM 4849 C CA . ASP A 1 597 ? -26.381 -8.006 38.861 1.00 91.12 597 ASP A CA 1
ATOM 4850 C C . ASP A 1 597 ? -25.104 -7.902 39.722 1.00 91.12 597 ASP A C 1
ATOM 4852 O O . ASP A 1 597 ? -24.367 -8.878 39.868 1.00 91.12 597 ASP A O 1
ATOM 4856 N N . ILE A 1 598 ? -24.878 -6.752 40.379 1.00 90.31 598 ILE A N 1
ATOM 4857 C CA . ILE A 1 598 ? -23.746 -6.557 41.307 1.00 90.31 598 ILE A CA 1
ATOM 4858 C C . ILE A 1 598 ? -23.783 -7.575 42.451 1.00 90.31 598 ILE A C 1
ATOM 4860 O O . ILE A 1 598 ? -22.745 -8.161 42.785 1.00 90.31 598 ILE A O 1
ATOM 4864 N N . ILE A 1 599 ? -24.954 -7.765 43.069 1.00 86.75 599 ILE A N 1
ATOM 4865 C CA . ILE A 1 599 ? -25.123 -8.716 44.171 1.00 86.75 599 ILE A CA 1
ATOM 4866 C C . ILE A 1 599 ? -24.900 -10.134 43.662 1.00 86.75 599 ILE A C 1
ATOM 4868 O O . ILE A 1 599 ? -24.071 -10.847 44.223 1.00 86.75 599 ILE A O 1
ATOM 4872 N N . ASP A 1 600 ? -25.625 -10.545 42.622 1.00 87.81 600 ASP A N 1
ATOM 4873 C CA . ASP A 1 600 ? -25.606 -11.918 42.118 1.00 87.81 600 ASP A CA 1
ATOM 4874 C C . ASP A 1 600 ? -24.192 -12.346 41.701 1.00 87.81 600 ASP A C 1
ATOM 4876 O O . ASP A 1 600 ? -23.752 -13.433 42.084 1.00 87.81 600 ASP A O 1
ATOM 4880 N N . TYR A 1 601 ? -23.439 -11.455 41.049 1.00 85.88 601 TYR A N 1
ATOM 4881 C CA . TYR A 1 601 ? -22.037 -11.681 40.695 1.00 85.88 601 TYR A CA 1
ATOM 4882 C C . TYR A 1 601 ? -21.108 -11.749 41.916 1.00 85.88 601 TYR A C 1
ATOM 4884 O O . TYR A 1 601 ? -20.144 -12.512 41.941 1.00 85.88 601 TYR A O 1
ATOM 4892 N N . SER A 1 602 ? -21.373 -10.951 42.953 1.00 84.94 602 SER A N 1
ATOM 4893 C CA . SER A 1 602 ? -20.464 -10.807 44.100 1.00 84.94 602 SER A CA 1
ATOM 4894 C C . SER A 1 602 ? -20.761 -11.750 45.262 1.00 84.94 602 SER A C 1
ATOM 4896 O O . SER A 1 602 ? -19.940 -11.842 46.169 1.00 84.94 602 SER A O 1
ATOM 4898 N N . LYS A 1 603 ? -21.867 -12.506 45.235 1.00 83.94 603 LYS A N 1
ATOM 4899 C CA . LYS A 1 603 ? -22.260 -13.441 46.310 1.00 83.94 603 LYS A CA 1
ATOM 4900 C C . LYS A 1 603 ? -21.156 -14.406 46.746 1.00 83.94 603 LYS A C 1
ATOM 4902 O O . LYS A 1 603 ? -21.124 -14.777 47.911 1.00 83.94 603 LYS A O 1
ATOM 4907 N N . LYS A 1 604 ? -20.289 -14.835 45.823 1.00 80.06 604 LYS A N 1
ATOM 4908 C CA . LYS A 1 604 ? -19.206 -15.793 46.106 1.00 80.06 604 LYS A CA 1
ATOM 4909 C C . LYS A 1 604 ? -17.969 -15.155 46.743 1.00 80.06 604 LYS A C 1
ATOM 4911 O O . LYS A 1 604 ? -17.212 -15.865 47.394 1.00 80.06 604 LYS A O 1
ATOM 4916 N N . ASP A 1 605 ? -17.778 -13.851 46.552 1.00 79.44 605 ASP A N 1
ATOM 4917 C CA . ASP A 1 605 ? -16.569 -13.132 46.975 1.00 79.44 605 ASP A CA 1
ATOM 4918 C C . ASP A 1 605 ? -16.766 -12.359 48.289 1.00 79.44 605 ASP A C 1
ATOM 4920 O O . ASP A 1 605 ? -15.791 -11.931 48.903 1.00 79.44 605 ASP A O 1
ATOM 4924 N N . LEU A 1 606 ? -18.020 -12.132 48.690 1.00 82.19 606 LEU A N 1
ATOM 4925 C CA . LEU A 1 606 ? -18.383 -11.338 49.863 1.00 82.19 606 LEU A CA 1
ATOM 4926 C C . LEU A 1 606 ? -18.420 -12.197 51.126 1.00 82.19 606 LEU A C 1
ATOM 4928 O O . LEU A 1 606 ? -18.904 -13.330 51.109 1.00 82.19 606 LEU A O 1
ATOM 4932 N N . ASN A 1 607 ? -17.962 -11.633 52.244 1.00 84.56 607 ASN A N 1
ATOM 4933 C CA . ASN A 1 607 ? -18.094 -12.287 53.546 1.00 84.56 607 ASN A CA 1
ATOM 4934 C C . ASN A 1 607 ? -19.526 -12.150 54.114 1.00 84.56 607 ASN A C 1
ATOM 4936 O O . ASN A 1 607 ? -20.342 -11.363 53.625 1.00 84.56 607 ASN A O 1
ATOM 4940 N N . GLU A 1 608 ? -19.851 -12.920 55.159 1.00 83.38 608 GLU A N 1
ATOM 4941 C CA . GLU A 1 608 ? -21.199 -12.926 55.755 1.00 83.38 608 GLU A CA 1
ATOM 4942 C C . GLU A 1 608 ? -21.637 -11.548 56.286 1.00 83.38 608 GLU A C 1
ATOM 4944 O O . GLU A 1 608 ? -22.813 -11.193 56.185 1.00 83.38 608 GLU A O 1
ATOM 4949 N N . GLU A 1 609 ? -20.708 -10.745 56.813 1.00 84.12 609 GLU A N 1
ATOM 4950 C CA . GLU A 1 609 ? -21.007 -9.404 57.331 1.00 84.12 609 GLU A CA 1
ATOM 4951 C C . GLU A 1 609 ? -21.341 -8.414 56.205 1.00 84.12 609 GLU A C 1
ATOM 4953 O O . GLU A 1 609 ? -22.305 -7.652 56.305 1.00 84.12 609 GLU A O 1
ATOM 4958 N N . GLU A 1 610 ? -20.588 -8.445 55.105 1.00 84.44 610 GLU A N 1
ATOM 4959 C CA . GLU A 1 610 ? -20.827 -7.633 53.911 1.00 84.44 610 GLU A CA 1
ATOM 4960 C C . GLU A 1 610 ? -22.149 -8.008 53.243 1.00 84.44 610 GLU A C 1
ATOM 4962 O O . GLU A 1 610 ? -22.935 -7.125 52.896 1.00 84.44 610 GLU A O 1
ATOM 4967 N N . LEU A 1 611 ? -22.436 -9.308 53.119 1.00 85.00 611 LEU A N 1
ATOM 4968 C CA . LEU A 1 611 ? -23.713 -9.797 52.595 1.00 85.00 611 LEU A CA 1
ATOM 4969 C C . LEU A 1 611 ? -24.890 -9.304 53.438 1.00 85.00 611 LEU A C 1
ATOM 4971 O O . LEU A 1 611 ? -25.891 -8.848 52.881 1.00 85.00 611 LEU A O 1
ATOM 4975 N N . LYS A 1 612 ? -24.758 -9.332 54.768 1.00 86.75 612 LYS A N 1
ATOM 4976 C CA . LYS A 1 612 ? -25.785 -8.826 55.682 1.00 86.75 612 LYS A CA 1
ATOM 4977 C C . LYS A 1 612 ? -26.013 -7.323 55.508 1.00 86.75 612 LYS A C 1
ATOM 4979 O O . LYS A 1 612 ? -27.155 -6.896 55.363 1.00 86.75 612 LYS A O 1
ATOM 4984 N N . LEU A 1 613 ? -24.945 -6.524 55.446 1.00 87.81 613 LEU A N 1
ATOM 4985 C CA . LEU A 1 613 ? -25.047 -5.076 55.215 1.00 87.81 613 LEU A CA 1
ATOM 4986 C C . LEU A 1 613 ? -25.701 -4.747 53.864 1.00 87.81 613 LEU A C 1
ATOM 4988 O O . LEU A 1 613 ? -26.468 -3.788 53.764 1.00 87.81 613 LEU A O 1
ATOM 4992 N N . ILE A 1 614 ? -25.416 -5.537 52.827 1.00 88.19 614 ILE A N 1
ATOM 4993 C CA . ILE A 1 614 ? -26.036 -5.399 51.505 1.00 88.19 614 ILE A CA 1
ATOM 4994 C C . ILE A 1 614 ? -27.526 -5.744 51.550 1.00 88.19 614 ILE A C 1
ATOM 4996 O O . ILE A 1 614 ? -28.324 -5.016 50.960 1.00 88.19 614 ILE A O 1
ATOM 5000 N N . GLN A 1 615 ? -27.919 -6.804 52.258 1.00 86.44 615 GLN A N 1
ATOM 5001 C CA . GLN A 1 615 ? -29.328 -7.180 52.425 1.00 86.44 615 GLN A CA 1
ATOM 5002 C C . GLN A 1 615 ? -30.115 -6.113 53.197 1.00 86.44 615 GLN A C 1
ATOM 5004 O O . GLN A 1 615 ? -31.148 -5.658 52.709 1.00 86.44 615 GLN A O 1
ATOM 5009 N N . GLU A 1 616 ? -29.587 -5.631 54.326 1.00 88.88 616 GLU A N 1
ATOM 5010 C CA . GLU A 1 616 ? -30.199 -4.542 55.106 1.00 88.88 616 GLU A CA 1
ATOM 5011 C C . GLU A 1 616 ? -30.350 -3.261 54.269 1.00 88.88 616 GLU A C 1
ATOM 5013 O O . GLU A 1 616 ? -31.363 -2.558 54.336 1.00 88.88 616 GLU A O 1
ATOM 5018 N N . TYR A 1 617 ? -29.347 -2.950 53.441 1.00 88.94 617 TYR A N 1
ATOM 5019 C CA . TYR A 1 617 ? -29.410 -1.820 52.519 1.00 88.94 617 TYR A CA 1
ATOM 5020 C C . TYR A 1 617 ? -30.466 -2.023 51.427 1.00 88.94 617 TYR A C 1
ATOM 5022 O O . TYR A 1 617 ? -31.222 -1.092 51.133 1.00 88.94 617 TYR A O 1
ATOM 5030 N N . ARG A 1 618 ? -30.540 -3.232 50.854 1.00 86.50 618 ARG A N 1
ATOM 5031 C CA . ARG A 1 618 ? -31.509 -3.610 49.817 1.00 86.50 618 ARG A CA 1
ATOM 5032 C C . ARG A 1 618 ? -32.940 -3.433 50.318 1.00 86.50 618 ARG A C 1
ATOM 5034 O O . ARG A 1 618 ? -33.715 -2.736 49.674 1.00 86.50 618 ARG A O 1
ATOM 5041 N N . GLU A 1 619 ? -33.269 -3.967 51.490 1.00 85.94 619 GLU A N 1
ATOM 5042 C CA . GLU A 1 619 ? -34.607 -3.836 52.088 1.00 85.94 619 GLU A CA 1
ATOM 5043 C C . GLU A 1 619 ? -34.996 -2.373 52.337 1.00 85.94 619 GLU A C 1
ATOM 5045 O O . GLU A 1 619 ? -36.144 -1.969 52.133 1.00 85.94 619 GLU A O 1
ATOM 5050 N N . LYS A 1 620 ? -34.028 -1.552 52.758 1.00 86.81 620 LYS A N 1
ATOM 5051 C CA . LYS A 1 620 ? -34.286 -0.164 53.138 1.00 86.81 620 LYS A CA 1
ATOM 5052 C C . LYS A 1 620 ? -34.405 0.786 51.947 1.00 86.81 620 LYS A C 1
ATOM 5054 O O . LYS A 1 620 ? -35.250 1.683 51.981 1.00 86.81 620 LYS A O 1
ATOM 5059 N N . TYR A 1 621 ? -33.559 0.636 50.928 1.00 87.00 621 TYR A N 1
ATOM 5060 C CA . TYR A 1 621 ? -33.385 1.660 49.891 1.00 87.00 621 TYR A CA 1
ATOM 5061 C C . TYR A 1 621 ? -33.689 1.206 48.463 1.00 87.00 621 TYR A C 1
ATOM 5063 O O . TYR A 1 621 ? -33.841 2.079 47.615 1.00 87.00 621 TYR A O 1
ATOM 5071 N N . VAL A 1 622 ? -33.824 -0.090 48.173 1.00 84.19 622 VAL A N 1
ATOM 5072 C CA . VAL A 1 622 ? -34.121 -0.578 46.812 1.00 84.19 622 VAL A CA 1
ATOM 5073 C C . VAL A 1 622 ? -35.636 -0.633 46.579 1.00 84.19 622 VAL A C 1
ATOM 5075 O O . VAL A 1 622 ? -36.424 -0.808 47.516 1.00 84.19 622 VAL A O 1
ATOM 5078 N N . ILE A 1 623 ? -36.060 -0.382 45.340 1.00 82.88 623 ILE A N 1
ATOM 5079 C CA . ILE A 1 623 ? -37.465 -0.432 44.896 1.00 82.88 623 ILE A CA 1
ATOM 5080 C C . ILE A 1 623 ? -38.025 -1.862 44.914 1.00 82.88 623 ILE A C 1
ATOM 5082 O O . ILE A 1 623 ? -37.301 -2.816 44.652 1.00 82.88 623 ILE A O 1
ATOM 5086 N N . GLU A 1 624 ? -39.326 -2.011 45.189 1.00 72.69 624 GLU A N 1
ATOM 5087 C CA . GLU A 1 624 ? -39.986 -3.329 45.267 1.00 72.69 624 GLU A CA 1
ATOM 5088 C C . GLU A 1 624 ? -39.994 -4.077 43.930 1.00 72.69 624 GLU A C 1
ATOM 5090 O O . GLU A 1 624 ? -39.873 -5.294 43.920 1.00 72.69 624 GLU A O 1
ATOM 5095 N N . SER A 1 625 ? -40.069 -3.363 42.804 1.00 69.50 625 SER A N 1
ATOM 5096 C CA . SER A 1 625 ? -39.988 -3.939 41.454 1.00 69.50 625 SER A CA 1
ATOM 5097 C C . SER A 1 625 ? -38.640 -4.617 41.156 1.00 69.50 625 SER A C 1
ATOM 5099 O O . SER A 1 625 ? -38.555 -5.423 40.232 1.00 69.50 625 SER A O 1
ATOM 5101 N N . ALA A 1 626 ? -37.597 -4.311 41.937 1.00 60.84 626 ALA A N 1
ATOM 5102 C CA . ALA A 1 626 ? -36.256 -4.889 41.839 1.00 60.84 626 ALA A CA 1
ATOM 5103 C C . ALA A 1 626 ? -35.935 -5.904 42.962 1.00 60.84 626 ALA A C 1
ATOM 5105 O O . ALA A 1 626 ? -34.829 -6.469 43.002 1.00 60.84 626 ALA A O 1
ATOM 5106 N N . LEU A 1 627 ? -36.863 -6.119 43.903 1.00 57.84 627 LEU A N 1
ATOM 5107 C CA . LEU A 1 627 ? -36.754 -7.138 44.952 1.00 57.84 627 LEU A CA 1
ATOM 5108 C C . LEU A 1 627 ? -37.108 -8.516 44.393 1.00 57.84 627 LEU A C 1
ATOM 5110 O O . LEU A 1 627 ? -36.280 -9.434 44.636 1.00 57.84 627 LEU A O 1
#

Organism: NCBI:txid38082

Foldseek 3Di:
DVVVVVVVVVVVVVLVPQPVVLVVPCDPVNLPPPLPSLLVSLVSCLVPVVCVVSVLVVLCVVLVDPPPLVSVLVNLVVSLVCLVSRPDLVSSLSNLVSNLVSCVVPPRDLVSSVSSLVVNLVSCVVVVVLVVSLVSLVVNCQPDPVDHDFLQVLLVSLLSNLVSCLVVVDPVVNVVSLVVNVPGDPVRYDPVSVLSSLVSVLSNCVLVLVLLVSLVSLVVSLPDPPDDPVSNLVSLVSSLLSLLLDADDPSSLVVLVVSCVVPVVPDGDCVVSSVCQNVLHADAPVNLVVSLVVDDPSQQDADPVRHGSSLLRNLLSRLQSCLLPDQKDALVVNCNSSVHDSVVSVVSVVVCVVVVVFQWDADPVRRMIGGPNPDDDPVVVVVVVVVVVVVVVVVVVVVVVVCVLQPDPPLLLVLLVVCVVLVQKDADWDQDPVRDTDRIHGHCVSLPDPSSLLSLLSLLLVQCVVVPFDFQEEEAEPPARQSSRVSVLVSNCVNDVVSVRYWYKYFAPDWDPDDPTDGIDTDQQAPTEYEYEEAEQQQCPSVVVVVVVSVVSRHHYAEYEYAEAAQWADDVGQGGSLVCCCVVRVHYYYYSYYNVSSCVSCVVVDDPVSNVSSVVCCVPTHHPVSD

InterPro domains:
  IPR000717 Proteasome component (PCI) domain [PF01399] (302-371)
  IPR000717 Proteasome component (PCI) domain [PS50250] (213-376)
  IPR000717 Proteasome component (PCI) domain [SM00088] (305-392)
  IPR000836 Phosphoribosyltransferase domain [PF00156] (460-581)
  IPR000836 Phosphoribosyltransferase domain [cd06223] (456-579)
  IPR004467 Orotate phosphoribosyl transferase domain [TIGR00336] (421-598)
  IPR023031 Orotate phosphoribosyltransferase [MF_01208] (364-627)
  IPR029057 Phosphoribosyltransferase-like [G3DSA:3.40.50.2020] (409-626)
  IPR029057 Phosphoribosyltransferase-like [SSF53271] (415-601)
  IPR036388 Winged helix-like DNA-binding domain superfamily [G3DSA:1.10.10.10] (300-380)
  IPR036390 Winged helix DNA-binding domain superfamily [SSF46785] (301-376)
  IPR054559 PSMD12/CSN4-like, N-terminal [PF22241] (72-229)

pLDDT: mean 81.36, std 15.19, range [29.36, 97.75]

Radius of gyration: 42.34 Å; chains: 1; bounding box: 82×102×116 Å